Protein 4CJM (pdb70)

Foldseek 3Di:
DKDKWWKAQLQQRATWFCPDFDIWGPHHVPRQRRIWIWDADPVRFKIWIARPVRRWTFFADPQQDTTTHNDCPDLRRMWTWDQDPVRWIWTARPVDGQFTFFAHNNGHTDGRVPDGDPDSRGTIDIGHD/DKDKWWKAQLQQRATWFQPDFDIWGPHHVPRQRRIWIWDADPVGFKIWIARPVRRWTFFADPQQDTTTHNDQPDLRRMWTWDQDPVRWIWTARPVDGQFTFFAHNNGHTDGRVPDGDPDSRRTIDIGD/DKDKWWKAQLQQRATWFQPDFDIWGPHHVPRQRRIWIWDDPPPQQKIWIARPVRRWTFFADPQQDTTTHNDQPDLRRMWGWDQDPVRFIWTARPVDGQFTFFAHNNGHTDGRVPDGDPDSRGTIDIGD/DDKDKWWKAQLQQRATWFQPDFDIWGPHHVPRQRRIWIWDDDPVQQKIWIARPVRRWTFFADPQQDTTTHNDCPDLRRMWHWDQDPVRWIWTARPVDGQFTWFAHNNGHTDGRVPDGDPDSRGTIDIGD

Nearest PDB structures (foldseek):
  4cjm-assembly3_C  TM=9.998E-01  e=1.732E-24  Homo sapiens
  2fdb-assembly2_N  TM=9.830E-01  e=5.293E-18  Homo sapiens
  8om6-assembly1_A  TM=9.609E-01  e=1.618E-11  Homo sapiens
  4fgf-assembly1_A  TM=9.619E-01  e=2.350E-10  Homo sapiens
  1sr4-assembly1_A  TM=7.914E-01  e=6.455E-04  [Haemophilus] ducreyi

Solvent-accessible surface area: 25525 Å² total; per-residue (Å²): 146,118,99,72,8,0,2,64,0,78,34,15,36,63,13,0,16,0,47,0,101,146,3,3,0,128,0,110,94,44,40,76,40,0,23,0,37,1,84,15,54,32,16,41,6,20,4,52,2,44,1,106,31,5,14,8,40,0,0,0,26,199,147,0,112,3,26,4,67,39,84,8,117,38,88,25,0,5,0,12,31,33,114,27,176,65,111,50,11,0,5,24,0,23,97,33,88,36,55,11,0,0,0,28,158,143,0,133,30,33,111,0,72,132,11,147,63,105,47,92,33,0,5,0,62,65,92,154,95,116,45,128,82,11,9,3,64,0,78,20,15,34,80,13,0,15,0,67,11,147,180,4,10,0,150,0,104,107,50,39,124,67,0,40,0,6,2,28,22,54,80,26,46,17,56,4,34,2,12,0,83,73,34,35,55,11,0,0,0,36,163,163,0,96,3,4,1,61,89,53,2,68,38,120,25,0,28,0,3,39,62,114,27,176,65,111,51,11,0,5,12,0,18,72,24,86,38,53,11,0,0,0,29,162,161,1,133,26,32,83,0,71,148,10,149,63,104,46,91,32,0,5,0,62,56,95,177,136,96,120,82,14,9,4,64,0,77,34,16,34,79,13,0,16,0,61,12,152,162,2,3,0,143,0,102,108,50,40,117,67,0,40,0,33,1,55,30,9,90,99,42,56,38,1,22,2,53,1,110,90,34,118,54,38,0,0,0,34,163,147,0,82,11,13,1,61,97,80,5,99,23,123,24,0,15,0,49,34,104,106,20,186,64,110,52,14,0,6,42,0,40,70,24,90,37,54,17,0,0,0,29,157,145,1,134,33,36,69,0,72,152,10,147,55,106,47,92,33,0,5,0,59,59,97,180,124,83,102,127,82,14,9,2,62,0,76,33,11,31,72,12,0,15,0,63,12,174,166,2,3,0,139,0,108,108,49,40,122,67,0,41,0,41,0,26,22,6,108,94,31,52,21,1,42,2,50,1,112,90,34,107,35,27,0,0,0,44,198,164,0,101,4,27,2,68,82,83,5,92,37,78,25,0,0,0,53,28,104,101,19,169,66,110,51,10,0,5,36,0,26,100,33,90,37,55,17,0,0,0,28,166,148,1,136,25,37,71,0,71,139,10,148,56,104,46,92,33,0,5,0,63,63,96,182

Secondary structure (DSSP, 8-state):
-EEEEEEEETTTSSEEEE-SS-EEEEEPTT-GGG-EEEEE-TTSSEEEEEETTT-PEEEE-TT--EEEES---SGGG-EEEEE-TTS-EEEEESSSTT-B--B-TTSPBPPGGG--TT-GGG-EEEE--/-EEEEEEEETTTSSEEEE-SS-EEEEEPTT-GGG-EEEEE-TTSSEEEEEETTT-PEEEE-TT--EEEES---SGGG-EEEEE-TTS-EEEEESSSTT-B--B-TTSPBPPGGG--TT-GGG-EEEE-/-EEEEEEEETTTSSEEEE-SS-EEEEEPTT-GGG-EEEEEETTTTEEEEEETTT-PEEEE-TT--EEEES---SGGG-EEEEE-TTS-EEEEESSSTT-B--B-TTSPBPPGGG--TT-GGG-EEEE-/-EEEEEEEEETTTSSEEEE-SS-EEEEEPTT-GGG-EEEEEETTTTEEEEEETTT-PEEEE-TT--EEEES---SGGG-EEEEE-TTS-EEEEESSSTT-B--B-TTSPBPPGGG--TT-GGG-EEEE-

Radius of gyration: 28.11 Å; Cα contacts (8 Å, |Δi|>4): 1492; chains: 4; bounding box: 70×61×68 Å

Sequence (514 aa):
QLRLYQLYSRTSGKHIQVLGRRISARGEDGDKYAQLLVETDTFGSQVRIKGKETEFYLCMNRKGKLVGKPDGTSKECVFIEKVLENNYTALMSAKYSGWYVGFTKKGRPRKGPKTRENQQDVHFMKRYPQLRLYQLYSRTSGKHIQVLGRRISARGEDGDKYAQLLVETDTFGSQVRIKGKETEFYLCMNRKGKLVGKPDGTSKECVFIEKVLENNYTALMSAKYSGWYVGFTKKGRPRKGPKTRENQQDVHFMKRYQLRLYQLYSRTSGKHIQVLGRRISARGEDGDKYAQLLVETDTFGSQVRIKGKETEFYLCMNRKGKLVGKPDGTSKECVFIEKVLENNYTALMSAKYSGWYVGFTKKGRPRKGPKTRENQQDVHFMKRYKQLRLYQLYSRTSGKHIQVLGRRISARGEDGDKYAQLLVETDTFGSQVRIKGKETEFYLCMNRKGKLVGKPDGTSKECVFIEKVLENNYTALMSAKYSGWYVGFTKKGRPRKGPKTRENQQDVHFMKRY

B-factor: mean 34.17, std 13.44, range [6.51, 96.83]

Organism: Homo sapiens (NCBI:txid9606)

CATH classification: 2.80.10.50

InterPro domains:
  IPR002209 Fibroblast growth factor family [PF00167] (53-175)
  IPR002209 Fibroblast growth factor family [PS00247] (114-138)
  IPR002209 Fibroblast growth factor family [PTHR11486] (17-187)
  IPR002209 Fibroblast growth factor family [SM00442] (51-178)
  IPR008996 Cytokine IL1/FGF [SSF50353] (39-178)

Structure (mmCIF, N/CA/C/O backbone):
data_4CJM
#
_entry.id   4CJM
#
_cell.length_a   65.760
_cell.length_b   49.496
_cell.length_c   100.854
_cell.angle_alpha   90.00
_cell.angle_beta   101.74
_cell.angle_gamma   90.00
#
_symmetry.space_group_name_H-M   'P 1 21 1'
#
loop_
_entity.id
_entity.type
_entity.pdbx_description
1 polymer 'FIBROBLAST GROWTH FACTOR 18'
2 non-polymer 'SULFATE ION'
3 water water
#
loop_
_atom_site.group_PDB
_atom_site.id
_atom_site.type_symbol
_atom_site.label_atom_id
_atom_site.label_alt_id
_atom_site.label_comp_id
_atom_site.label_asym_id
_atom_site.label_entity_id
_atom_site.label_seq_id
_atom_site.pdbx_PDB_ins_code
_atom_site.Cartn_x
_atom_site.Cartn_y
_atom_site.Cartn_z
_atom_site.occupancy
_atom_site.B_iso_or_equiv
_atom_site.auth_seq_id
_atom_site.auth_comp_id
_atom_site.auth_asym_id
_atom_site.auth_atom_id
_atom_site.pdbx_PDB_model_num
ATOM 1 N N . GLN A 1 2 ? 15.134 -11.357 17.204 1.00 50.48 51 GLN A N 1
ATOM 2 C CA . GLN A 1 2 ? 14.779 -9.910 17.157 1.00 49.43 51 GLN A CA 1
ATOM 3 C C . GLN A 1 2 ? 13.286 -9.623 17.245 1.00 44.86 51 GLN A C 1
ATOM 4 O O . GLN A 1 2 ? 12.496 -10.233 16.537 1.00 38.69 51 GLN A O 1
ATOM 10 N N . LEU A 1 3 ? 12.923 -8.653 18.089 1.00 44.38 52 LEU A N 1
ATOM 11 C CA . LEU A 1 3 ? 11.535 -8.203 18.247 1.00 41.05 52 LEU A CA 1
ATOM 12 C C . LEU A 1 3 ? 11.323 -6.824 17.606 1.00 40.03 52 LEU A C 1
ATOM 13 O O . LEU A 1 3 ? 12.123 -5.926 17.825 1.00 45.09 52 LEU A O 1
ATOM 18 N N . ARG A 1 4 ? 10.237 -6.646 16.857 1.00 35.10 53 ARG A N 1
ATOM 19 C CA . ARG A 1 4 ? 9.907 -5.344 16.280 1.00 34.94 53 ARG A CA 1
ATOM 20 C C . ARG A 1 4 ? 8.424 -5.006 16.453 1.00 32.22 53 ARG A C 1
ATOM 21 O O . ARG A 1 4 ? 7.566 -5.898 16.508 1.00 31.23 53 ARG A O 1
ATOM 29 N N . LEU A 1 5 ? 8.120 -3.710 16.507 1.00 31.40 54 LEU A N 1
ATOM 30 C CA . LEU A 1 5 ? 6.744 -3.230 16.626 1.00 29.79 54 LEU A CA 1
ATOM 31 C C . LEU A 1 5 ? 6.332 -2.538 15.334 1.00 28.24 54 LEU A C 1
ATOM 32 O O . LEU A 1 5 ? 7.032 -1.659 14.874 1.00 28.89 54 LEU A O 1
ATOM 37 N N . TYR A 1 6 ? 5.207 -2.932 14.745 1.00 26.39 55 TYR A N 1
ATOM 38 C CA . TYR A 1 6 ? 4.672 -2.207 13.596 1.00 25.65 55 TYR A CA 1
ATOM 39 C C . TYR A 1 6 ? 3.254 -2.619 13.220 1.00 23.24 55 TYR A C 1
ATOM 40 O O . TYR A 1 6 ? 2.634 -3.421 13.911 1.00 22.45 55 TYR A O 1
ATOM 49 N N . GLN A 1 7 ? 2.750 -2.031 12.133 1.00 22.31 56 GLN A N 1
ATOM 50 C CA . GLN A 1 7 ? 1.432 -2.323 11.587 1.00 20.61 56 GLN A CA 1
ATOM 51 C C . GLN A 1 7 ? 1.544 -2.945 10.210 1.00 18.92 56 GLN A C 1
ATOM 52 O O . GLN A 1 7 ? 2.508 -2.684 9.490 1.00 19.78 56 GLN A O 1
ATOM 58 N N . LEU A 1 8 ? 0.556 -3.769 9.852 1.00 16.73 57 LEU A N 1
ATOM 59 C CA . LEU A 1 8 ? 0.509 -4.394 8.543 1.00 15.15 57 LEU A CA 1
ATOM 60 C C . LEU A 1 8 ? -0.684 -3.873 7.745 1.00 14.97 57 LEU A C 1
ATOM 61 O O . LEU A 1 8 ? -1.837 -4.127 8.098 1.00 14.54 57 LEU A O 1
ATOM 66 N N . TYR A 1 9 ? -0.383 -3.113 6.686 1.00 15.14 58 TYR A N 1
ATOM 67 C CA . TYR A 1 9 ? -1.382 -2.522 5.809 1.00 15.23 58 TYR A CA 1
ATOM 68 C C . TYR A 1 9 ? -1.757 -3.544 4.750 1.00 14.58 58 TYR A C 1
ATOM 69 O O . TYR A 1 9 ? -0.877 -4.073 4.065 1.00 14.33 58 TYR A O 1
ATOM 78 N N . SER A 1 10 ? -3.055 -3.822 4.631 1.00 14.47 59 SER A N 1
ATOM 79 C CA . SER A 1 10 ? -3.565 -4.765 3.645 1.00 14.16 59 SER A CA 1
ATOM 80 C C . SER A 1 10 ? -3.722 -4.090 2.302 1.00 15.41 59 SER A C 1
ATOM 81 O O . SER A 1 10 ? -4.480 -3.142 2.160 1.00 16.71 59 SER A O 1
ATOM 84 N N . ARG A 1 11 ? -3.041 -4.611 1.300 1.00 15.61 60 ARG A N 1
ATOM 85 C CA . ARG A 1 11 ? -3.207 -4.134 -0.062 1.00 17.27 60 ARG A CA 1
ATOM 86 C C . ARG A 1 11 ? -4.674 -4.049 -0.509 1.00 18.46 60 ARG A C 1
ATOM 87 O O . ARG A 1 11 ? -5.054 -3.084 -1.158 1.00 20.25 60 ARG A O 1
ATOM 95 N N . THR A 1 12 ? -5.487 -5.051 -0.189 1.00 18.24 61 THR A N 1
ATOM 96 C CA . THR A 1 12 ? -6.869 -5.072 -0.679 1.00 19.87 61 THR A CA 1
ATOM 97 C C . THR A 1 12 ? -7.806 -4.340 0.231 1.00 20.26 61 THR A C 1
ATOM 98 O O . THR A 1 12 ? -8.717 -3.710 -0.241 1.00 22.47 61 THR A O 1
ATOM 102 N N . SER A 1 13 ? -7.600 -4.426 1.529 1.00 19.43 62 SER A N 1
ATOM 103 C CA . SER A 1 13 ? -8.556 -3.843 2.467 1.00 20.56 62 SER A CA 1
ATOM 104 C C . SER A 1 13 ? -8.329 -2.358 2.670 1.00 21.48 62 SER A C 1
ATOM 105 O O . SER A 1 13 ? -9.224 -1.654 3.090 1.00 22.73 62 SER A O 1
ATOM 108 N N . GLY A 1 14 ? -7.113 -1.893 2.419 1.00 21.58 63 GLY A N 1
ATOM 109 C CA . GLY A 1 14 ? -6.773 -0.487 2.629 1.00 23.27 63 GLY A CA 1
ATOM 110 C C . GLY A 1 14 ? -6.625 -0.065 4.087 1.00 23.67 63 GLY A C 1
ATOM 111 O O . GLY A 1 14 ? -6.331 1.084 4.358 1.00 24.92 63 GLY A O 1
ATOM 112 N N . LYS A 1 15 ? -6.788 -0.996 5.021 1.00 23.27 64 LYS A N 1
ATOM 113 C CA . LYS A 1 15 ? -6.656 -0.720 6.440 1.00 24.31 64 LYS A CA 1
ATOM 114 C C . LYS A 1 15 ? -5.666 -1.715 7.015 1.00 21.93 64 LYS A C 1
ATOM 115 O O . LYS A 1 15 ? -5.095 -2.534 6.284 1.00 21.92 64 LYS A O 1
ATOM 121 N N . HIS A 1 16 ? -5.459 -1.645 8.322 1.00 20.85 65 HIS A N 1
ATOM 122 C CA . HIS A 1 16 ? -4.466 -2.472 8.969 1.00 19.27 65 HIS A CA 1
ATOM 123 C C . HIS A 1 16 ? -5.044 -3.668 9.697 1.00 18.03 65 HIS A C 1
ATOM 124 O O . HIS A 1 16 ? -6.177 -3.639 10.172 1.00 18.10 65 HIS A O 1
ATOM 131 N N . ILE A 1 17 ? -4.217 -4.713 9.783 1.00 16.93 66 ILE A N 1
ATOM 132 C CA . ILE A 1 17 ? -4.546 -5.929 10.500 1.00 16.29 66 ILE A CA 1
ATOM 133 C C . ILE A 1 17 ? -4.759 -5.596 11.965 1.00 17.71 66 ILE A C 1
ATOM 134 O O . ILE A 1 17 ? -3.934 -4.893 12.580 1.00 19.18 66 ILE A O 1
ATOM 139 N N . GLN A 1 18 ? -5.857 -6.120 12.500 1.00 17.96 67 GLN A N 1
ATOM 140 C CA . GLN A 1 18 ? -6.212 -6.002 13.898 1.00 19.79 67 GLN A CA 1
ATOM 141 C C . GLN A 1 18 ? -6.280 -7.373 14.567 1.00 19.38 67 GLN A C 1
ATOM 142 O O . GLN A 1 18 ? -6.892 -8.305 14.014 1.00 19.97 67 GLN A O 1
ATOM 148 N N . VAL A 1 19 ? -5.628 -7.506 15.727 1.00 18.52 68 VAL A N 1
ATOM 149 C CA . VAL A 1 19 ? -5.834 -8.651 16.601 1.00 17.87 68 VAL A CA 1
ATOM 150 C C . VAL A 1 19 ? -6.778 -8.156 17.679 1.00 18.98 68 VAL A C 1
ATOM 151 O O . VAL A 1 19 ? -6.361 -7.535 18.666 1.00 19.59 68 VAL A O 1
ATOM 155 N N . LEU A 1 20 ? -8.059 -8.437 17.462 1.00 19.40 69 LEU A N 1
ATOM 156 C CA . LEU A 1 20 ? -9.132 -8.005 18.353 1.00 21.26 69 LEU A CA 1
ATOM 157 C C . LEU A 1 20 ? -9.323 -8.945 19.530 1.00 22.43 69 LEU A C 1
ATOM 158 O O . LEU A 1 20 ? -10.127 -8.675 20.414 1.00 24.34 69 LEU A O 1
ATOM 163 N N . GLY A 1 21 ? -8.571 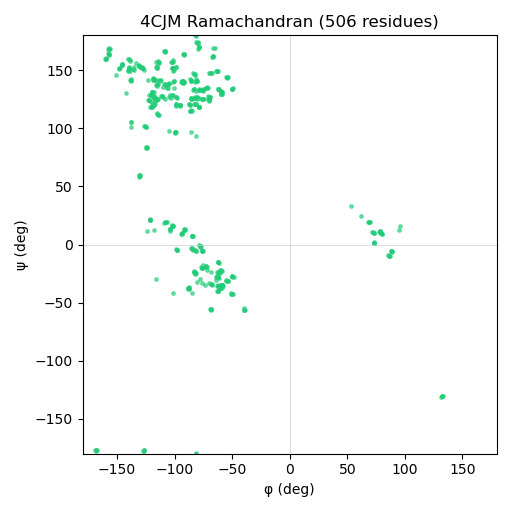-10.038 19.547 1.00 21.90 70 GLY A N 1
ATOM 164 C CA . GLY A 1 21 ? -8.769 -11.100 20.500 1.00 23.60 70 GLY A CA 1
ATOM 165 C C . GLY A 1 21 ? -8.799 -12.381 19.695 1.00 23.29 70 GLY A C 1
ATOM 166 O O . GLY A 1 21 ? -7.929 -12.616 18.884 1.00 21.16 70 GLY A O 1
ATOM 167 N N . ARG A 1 22 ? -9.795 -13.217 19.930 1.00 25.86 71 ARG A N 1
ATOM 168 C CA . ARG A 1 22 ? -9.982 -14.410 19.122 1.00 26.71 71 ARG A CA 1
ATOM 169 C C . ARG A 1 22 ? -10.206 -14.027 17.657 1.00 26.25 71 ARG A C 1
ATOM 170 O O . ARG A 1 22 ? -9.703 -14.687 16.746 1.00 26.68 71 ARG A O 1
ATOM 178 N N . ARG A 1 23 ? -10.919 -12.934 17.427 1.00 27.59 72 ARG A N 1
ATOM 179 C CA . ARG A 1 23 ? -11.248 -12.496 16.073 1.00 27.16 72 ARG A CA 1
ATOM 180 C C . ARG A 1 23 ? -10.096 -11.722 15.442 1.00 23.85 72 ARG A C 1
ATOM 181 O O . ARG A 1 23 ? -9.411 -10.952 16.104 1.00 22.50 72 ARG A O 1
ATOM 189 N N . ILE A 1 24 ? -9.876 -11.974 14.156 1.00 22.14 73 ILE A N 1
ATOM 190 C CA . ILE A 1 24 ? -8.851 -11.295 13.367 1.00 19.69 73 ILE A CA 1
ATOM 191 C C . ILE A 1 24 ? -9.529 -10.551 12.233 1.00 19.67 73 ILE A C 1
ATOM 192 O O . ILE A 1 24 ? -10.513 -11.014 11.657 1.00 18.90 73 ILE A O 1
ATOM 197 N N . SER A 1 25 ? -9.016 -9.362 11.936 1.00 20.52 74 SER A N 1
ATOM 198 C CA . SER A 1 25 ? -9.624 -8.528 10.908 1.00 21.67 74 SER A CA 1
ATOM 199 C C . SER A 1 25 ? -8.592 -7.557 10.357 1.00 20.89 74 SER A C 1
ATOM 200 O O . SER A 1 25 ? -7.513 -7.429 10.930 1.00 22.21 74 SER A O 1
ATOM 203 N N . ALA A 1 26 ? -8.912 -6.884 9.253 1.00 20.17 75 ALA A N 1
ATOM 204 C CA . ALA A 1 26 ? -8.028 -5.856 8.706 1.00 19.19 75 ALA A CA 1
ATOM 205 C C . ALA A 1 26 ? -8.802 -4.582 8.429 1.00 20.33 75 ALA A C 1
ATOM 206 O O . ALA A 1 26 ? -8.854 -4.118 7.286 1.00 20.48 75 ALA A O 1
ATOM 208 N N . ARG A 1 27 ? -9.397 -4.015 9.479 1.00 20.50 76 ARG A N 1
ATOM 209 C CA . ARG A 1 27 ? -10.192 -2.786 9.363 1.00 21.84 76 ARG A CA 1
ATOM 210 C C . ARG A 1 27 ? -9.627 -1.687 10.259 1.00 21.93 76 ARG A C 1
ATOM 211 O O . ARG A 1 27 ? -10.319 -0.754 10.600 1.00 23.36 76 ARG A O 1
ATOM 219 N N . GLY A 1 28 ? -8.358 -1.797 10.624 1.00 20.87 77 GLY A N 1
ATOM 220 C CA . GLY A 1 28 ? -7.750 -0.876 11.561 1.00 22.13 77 GLY A CA 1
ATOM 221 C C . GLY A 1 28 ? -7.283 0.399 10.893 1.00 24.36 77 GLY A C 1
ATOM 222 O O . GLY A 1 28 ? -6.526 0.359 9.929 1.00 23.68 77 GLY A O 1
ATOM 223 N N . GLU A 1 29 ? -7.730 1.546 11.408 1.00 27.66 78 GLU A N 1
ATOM 224 C CA . GLU A 1 29 ? -7.159 2.822 11.022 1.00 29.43 78 GLU A CA 1
ATOM 225 C C . GLU A 1 29 ? -5.725 2.871 11.526 1.00 29.42 78 GLU A C 1
ATOM 226 O O . GLU A 1 29 ? -5.326 2.089 12.407 1.00 28.33 78 GLU A O 1
ATOM 232 N N . ASP A 1 30 ? -4.935 3.770 10.958 1.00 31.29 79 ASP A N 1
ATOM 233 C CA . ASP A 1 30 ? -3.556 3.928 11.400 1.00 32.17 79 ASP A CA 1
ATOM 234 C C . ASP A 1 30 ? -3.578 4.287 12.882 1.00 31.82 79 ASP A C 1
ATOM 235 O O . ASP A 1 30 ? -4.312 5.181 13.283 1.00 32.59 79 ASP A O 1
ATOM 240 N N . GLY A 1 31 ? -2.802 3.564 13.686 1.00 29.70 80 GLY A N 1
ATOM 241 C CA . GLY A 1 31 ? -2.712 3.842 15.110 1.00 30.86 80 GLY A CA 1
ATOM 242 C C . GLY A 1 31 ? -3.739 3.145 15.978 1.00 30.75 80 GLY A C 1
ATOM 243 O O . GLY A 1 31 ? -3.667 3.232 17.198 1.00 31.73 80 GLY A O 1
ATOM 244 N N . ASP A 1 32 ? -4.694 2.449 15.368 1.00 30.06 81 ASP A N 1
ATOM 245 C CA . ASP A 1 32 ? -5.655 1.655 16.115 1.00 30.65 81 ASP A CA 1
ATOM 246 C C . ASP A 1 32 ? -4.867 0.810 17.095 1.00 29.73 81 ASP A C 1
ATOM 247 O O . ASP A 1 32 ? -3.863 0.197 16.726 1.00 28.88 81 ASP A O 1
ATOM 252 N N . LYS A 1 33 ? -5.310 0.754 18.341 1.00 31.31 82 LYS A N 1
ATOM 253 C CA . LYS A 1 33 ? -4.560 0.014 19.375 1.00 31.43 82 LYS A CA 1
ATOM 254 C C . LYS A 1 33 ? -4.451 -1.486 19.082 1.00 28.28 82 LYS A C 1
ATOM 255 O O . LYS A 1 33 ? -3.410 -2.091 19.331 1.00 28.39 82 LYS A O 1
ATOM 261 N N . TYR A 1 34 ? -5.498 -2.063 18.491 1.00 26.09 83 TYR A N 1
ATOM 262 C CA . TYR A 1 34 ? -5.491 -3.478 18.101 1.00 23.45 83 TYR A CA 1
ATOM 263 C C . TYR A 1 34 ? -4.665 -3.782 16.839 1.00 21.45 83 TYR A C 1
ATOM 264 O O . TYR A 1 34 ? -4.519 -4.943 16.469 1.00 19.69 83 TYR A O 1
ATOM 273 N N . ALA A 1 35 ? -4.145 -2.754 16.175 1.00 21.47 84 ALA A N 1
ATOM 274 C CA . ALA A 1 35 ? -3.333 -2.938 14.987 1.00 20.37 84 ALA A CA 1
ATOM 275 C C . ALA A 1 35 ? -1.834 -2.884 15.270 1.00 20.53 84 ALA A C 1
ATOM 276 O O . ALA A 1 35 ? -1.023 -3.102 14.376 1.00 20.23 84 ALA A O 1
ATOM 278 N N . GLN A 1 36 ? -1.465 -2.596 16.505 1.00 21.92 85 GLN A N 1
ATOM 279 C CA . GLN A 1 36 ? -0.061 -2.571 16.883 1.00 22.68 85 GLN A CA 1
ATOM 280 C C . GLN A 1 36 ? 0.394 -3.998 17.086 1.00 21.66 85 GLN A C 1
ATOM 281 O O . GLN A 1 36 ? -0.132 -4.694 17.955 1.00 22.58 85 GLN A O 1
ATOM 287 N N . LEU A 1 37 ? 1.359 -4.430 16.282 1.00 20.71 86 LEU A N 1
ATOM 288 C CA . LEU A 1 37 ? 1.806 -5.826 16.279 1.00 19.66 86 LEU A CA 1
ATOM 289 C C . LEU A 1 37 ? 3.243 -5.972 16.737 1.00 20.97 86 LEU A C 1
ATOM 290 O O . LEU A 1 37 ? 4.141 -5.303 16.221 1.00 21.13 86 LEU A O 1
ATOM 295 N N . LEU A 1 38 ? 3.454 -6.803 17.756 1.00 22.31 87 LEU A N 1
ATOM 296 C CA . LEU A 1 38 ? 4.805 -7.196 18.146 1.00 23.90 87 LEU A CA 1
ATOM 297 C C . LEU A 1 38 ? 5.162 -8.407 17.295 1.00 22.94 87 LEU A C 1
ATOM 298 O O . LEU A 1 38 ? 4.466 -9.419 17.336 1.00 21.61 87 LEU A O 1
ATOM 303 N N . VAL A 1 39 ? 6.235 -8.283 16.523 1.00 23.24 88 VAL A N 1
ATOM 304 C CA . VAL A 1 39 ? 6.630 -9.314 15.601 1.00 23.14 88 VAL A CA 1
ATOM 305 C C . VAL A 1 39 ? 8.001 -9.841 15.971 1.00 26.40 88 VAL A C 1
ATOM 306 O O . VAL A 1 39 ? 8.968 -9.087 16.131 1.00 27.87 88 VAL A O 1
ATOM 310 N N . GLU A 1 40 ? 8.066 -11.152 16.139 1.00 28.05 89 GLU A N 1
ATOM 311 C CA . GLU A 1 40 ? 9.270 -11.814 16.576 1.00 32.16 89 GLU A CA 1
ATOM 312 C C . GLU A 1 40 ? 9.860 -12.477 15.346 1.00 31.70 89 GLU A C 1
ATOM 313 O O . GLU A 1 40 ? 9.151 -13.172 14.650 1.00 28.42 89 GLU A O 1
ATOM 319 N N . THR A 1 41 ? 11.136 -12.243 15.061 1.00 34.22 90 THR A N 1
ATOM 320 C CA . THR A 1 41 ? 11.768 -12.794 13.858 1.00 35.66 90 THR A CA 1
ATOM 321 C C . THR A 1 41 ? 12.930 -13.692 14.280 1.00 37.02 90 THR A C 1
ATOM 322 O O . THR A 1 41 ? 13.813 -13.239 14.981 1.00 39.28 90 THR A O 1
ATOM 326 N N . ASP A 1 42 ? 12.929 -14.965 13.898 1.00 36.69 91 ASP A N 1
ATOM 327 C CA . ASP A 1 42 ? 14.029 -15.875 14.365 1.00 38.67 91 ASP A CA 1
ATOM 328 C C . ASP A 1 42 ? 15.392 -15.461 13.772 1.00 37.68 91 ASP A C 1
ATOM 329 O O . ASP A 1 42 ? 15.447 -14.601 12.889 1.00 36.21 91 ASP A O 1
ATOM 334 N N . THR A 1 43 ? 16.474 -16.045 14.279 1.00 38.27 92 THR A N 1
ATOM 335 C CA . THR A 1 43 ? 17.834 -15.692 13.832 1.00 39.71 92 THR A CA 1
ATOM 336 C C . THR A 1 43 ? 18.105 -15.946 12.350 1.00 39.45 92 THR A C 1
ATOM 337 O O . THR A 1 43 ? 18.998 -15.329 11.790 1.00 40.90 92 THR A O 1
ATOM 341 N N . PHE A 1 44 ? 17.362 -16.859 11.728 1.00 37.71 93 PHE A N 1
ATOM 342 C CA . PHE A 1 44 ? 17.505 -17.142 10.302 1.00 37.38 93 PHE A CA 1
ATOM 343 C C . PHE A 1 44 ? 16.917 -16.005 9.457 1.00 35.99 93 PHE A C 1
ATOM 344 O O . PHE A 1 44 ? 17.440 -15.675 8.375 1.00 37.81 93 PHE A O 1
ATOM 352 N N . GLY A 1 45 ? 15.842 -15.407 9.954 1.00 33.77 94 GLY A N 1
ATOM 353 C CA . GLY A 1 45 ? 15.172 -14.323 9.303 1.00 32.60 94 GLY A CA 1
ATOM 354 C C . GLY A 1 45 ? 14.006 -14.751 8.441 1.00 31.43 94 GLY A C 1
ATOM 355 O O . GLY A 1 45 ? 13.494 -13.946 7.662 1.00 31.61 94 GLY A O 1
ATOM 356 N N . SER A 1 46 ? 13.564 -16.000 8.555 1.00 30.89 95 SER A N 1
ATOM 357 C CA . SER A 1 46 ? 12.526 -16.484 7.649 1.00 29.23 95 SER A CA 1
ATOM 358 C C . SER A 1 46 ? 11.180 -16.490 8.322 1.00 27.25 95 SER A C 1
ATOM 359 O O . SER A 1 46 ? 10.158 -16.091 7.748 1.00 26.06 95 SER A O 1
ATOM 362 N N . GLN A 1 47 ? 11.195 -16.929 9.569 1.00 27.78 96 GLN A N 1
ATOM 363 C CA . GLN A 1 47 ? 9.959 -17.164 10.298 1.00 26.55 96 GLN A CA 1
ATOM 364 C C . GLN A 1 47 ? 9.620 -16.047 11.288 1.00 25.04 96 GLN A C 1
ATOM 365 O O . GLN A 1 47 ? 10.508 -15.362 11.795 1.00 25.43 96 GLN A O 1
ATOM 371 N N . VAL A 1 48 ? 8.321 -15.843 11.497 1.00 22.31 97 VAL A N 1
ATOM 372 C CA . VAL A 1 48 ? 7.829 -14.800 12.376 1.00 21.32 97 VAL A CA 1
ATOM 373 C C . VAL A 1 48 ? 6.667 -15.288 13.214 1.00 20.97 97 VAL A C 1
ATOM 374 O O . VAL A 1 48 ? 5.888 -16.125 12.778 1.00 19.33 97 VAL A O 1
ATOM 378 N N . ARG A 1 49 ? 6.561 -14.725 14.407 1.00 22.15 98 ARG A N 1
ATOM 379 C CA . ARG A 1 49 ? 5.351 -14.811 15.197 1.00 22.20 98 ARG A CA 1
ATOM 380 C C . ARG A 1 49 ? 4.810 -13.409 15.313 1.00 20.72 98 ARG A C 1
ATOM 381 O O . ARG A 1 49 ? 5.561 -12.468 15.543 1.00 21.62 98 ARG A O 1
ATOM 389 N N . ILE A 1 50 ? 3.501 -13.279 15.178 1.00 19.11 99 ILE A N 1
ATOM 390 C CA . ILE A 1 50 ? 2.846 -11.992 15.234 1.00 18.56 99 ILE A CA 1
ATOM 391 C C . ILE A 1 50 ? 1.861 -11.932 16.400 1.00 19.55 99 ILE A C 1
ATOM 392 O O . ILE A 1 50 ? 0.915 -12.719 16.483 1.00 19.60 99 ILE A O 1
ATOM 397 N N . LYS A 1 51 ? 2.107 -10.988 17.302 1.00 21.09 100 LYS A N 1
ATOM 398 C CA . LYS A 1 51 ? 1.352 -10.845 18.543 1.00 21.50 100 LYS A CA 1
ATOM 399 C C . LYS A 1 51 ? 0.742 -9.457 18.593 1.00 20.73 100 LYS A C 1
ATOM 400 O O . LYS A 1 51 ? 1.422 -8.464 18.381 1.00 21.16 100 LYS A O 1
ATOM 406 N N . GLY A 1 52 ? -0.554 -9.389 18.850 1.00 19.97 101 GLY A N 1
ATOM 407 C CA . GLY A 1 52 ? -1.215 -8.110 19.046 1.00 19.61 101 GLY A CA 1
ATOM 408 C C . GLY A 1 52 ? -0.760 -7.549 20.368 1.00 20.81 101 GLY A C 1
ATOM 409 O O . GLY A 1 52 ? -0.888 -8.205 21.394 1.00 21.90 101 GLY A O 1
ATOM 410 N N . LYS A 1 53 ? -0.232 -6.335 20.357 1.00 21.06 102 LYS A N 1
ATOM 411 C CA . LYS A 1 53 ? 0.299 -5.736 21.585 1.00 22.88 102 LYS A CA 1
ATOM 412 C C . LYS A 1 53 ? -0.755 -5.507 22.675 1.00 23.65 102 LYS A C 1
ATOM 413 O O . LYS A 1 53 ? -0.515 -5.769 23.825 1.00 25.08 102 LYS A O 1
ATOM 419 N N . GLU A 1 54 ? -1.934 -5.075 22.266 1.00 22.94 103 GLU A N 1
ATOM 420 C CA . GLU A 1 54 ? -3.037 -4.802 23.161 1.00 24.32 103 GLU A CA 1
ATOM 421 C C . GLU A 1 54 ? -3.613 -6.051 23.818 1.00 24.82 103 GLU A C 1
ATOM 422 O O . GLU A 1 54 ? -3.692 -6.130 25.048 1.00 26.83 103 GLU A O 1
ATOM 428 N N . THR A 1 55 ? -4.026 -7.017 23.005 1.00 23.43 104 THR A N 1
ATOM 429 C CA . THR A 1 55 ? -4.670 -8.232 23.512 1.00 24.33 104 THR A CA 1
ATOM 430 C C . THR A 1 55 ? -3.678 -9.295 24.007 1.00 25.31 104 THR A C 1
ATOM 431 O O . THR A 1 55 ? -4.029 -10.123 24.842 1.00 26.51 104 THR A O 1
ATOM 435 N N . GLU A 1 56 ? -2.456 -9.253 23.480 1.00 25.47 105 GLU A N 1
ATOM 436 C CA . GLU A 1 56 ? -1.406 -10.260 23.734 1.00 26.64 105 GLU A CA 1
ATOM 437 C C . GLU A 1 56 ? -1.726 -11.593 23.102 1.00 25.20 105 GLU A C 1
ATOM 438 O O . GLU A 1 56 ? -1.147 -12.602 23.472 1.00 26.12 105 GLU A O 1
ATOM 444 N N . PHE A 1 57 ? -2.630 -11.587 22.125 1.00 23.68 106 PHE A N 1
ATOM 445 C CA . PHE A 1 57 ? -2.998 -12.797 21.394 1.00 22.84 106 PHE A CA 1
ATOM 446 C C . PHE A 1 57 ? -2.136 -12.912 20.151 1.00 21.61 106 PHE A C 1
ATOM 447 O O . PHE A 1 57 ? -1.852 -11.909 19.499 1.00 20.50 106 PHE A O 1
ATOM 455 N N . TYR A 1 58 ? -1.711 -14.138 19.841 1.00 21.56 107 TYR A N 1
ATOM 456 C CA . TYR A 1 58 ? -0.928 -14.394 18.656 1.00 19.98 107 TYR A CA 1
ATOM 457 C C . TYR A 1 58 ? -1.865 -14.621 17.511 1.00 19.97 107 TYR A C 1
ATOM 458 O O . TYR A 1 58 ? -2.906 -15.268 17.656 1.00 20.44 107 TYR A O 1
ATOM 467 N N . LEU A 1 59 ? -1.467 -14.115 16.344 1.00 20.34 108 LEU A N 1
ATOM 468 C CA . LEU A 1 59 ? -2.129 -14.430 15.090 1.00 20.10 108 LEU A CA 1
ATOM 469 C C . LEU A 1 59 ? -1.734 -15.835 14.660 1.00 19.53 108 LEU A C 1
ATOM 470 O O . LEU A 1 59 ? -0.536 -16.137 14.541 1.00 19.70 108 LEU A O 1
ATOM 475 N N . CYS A 1 60 ? -2.735 -16.681 14.433 1.00 19.06 109 CYS A N 1
ATOM 476 C CA . CYS A 1 60 ? -2.518 -18.073 14.057 1.00 20.19 109 CYS A CA 1
ATOM 477 C C . CYS A 1 60 ? -3.492 -18.508 12.977 1.00 19.40 109 CYS A C 1
ATOM 478 O O . CYS A 1 60 ? -4.550 -17.899 12.801 1.00 19.17 109 CYS A O 1
ATOM 481 N N . MET A 1 61 ? -3.121 -19.557 12.246 1.00 19.47 110 MET A N 1
ATOM 482 C CA . MET A 1 61 ? -3.990 -20.168 11.242 1.00 19.58 110 MET A CA 1
ATOM 483 C C . MET A 1 61 ? -4.263 -21.615 11.601 1.00 21.52 110 MET A C 1
ATOM 484 O O . MET A 1 61 ? -3.337 -22.441 11.655 1.00 22.80 110 MET A O 1
ATOM 489 N N . ASN A 1 62 ? -5.530 -21.940 11.827 1.00 22.58 111 ASN A N 1
ATOM 490 C CA . ASN A 1 62 ? -5.901 -23.294 12.241 1.00 24.80 111 ASN A CA 1
ATOM 491 C C . ASN A 1 62 ? -5.998 -24.254 11.030 1.00 26.94 111 ASN A C 1
ATOM 492 O O . ASN A 1 62 ? -5.767 -23.848 9.886 1.00 25.26 111 ASN A O 1
ATOM 497 N N . ARG A 1 63 ? -6.329 -25.517 11.296 1.00 30.68 112 ARG A N 1
ATOM 498 C CA . ARG A 1 63 ? -6.398 -26.575 10.277 1.00 33.12 112 ARG A CA 1
ATOM 499 C C . ARG A 1 63 ? -7.437 -26.312 9.181 1.00 32.92 112 ARG A C 1
ATOM 500 O O . ARG A 1 63 ? -7.287 -26.794 8.054 1.00 33.39 112 ARG A O 1
ATOM 508 N N . LYS A 1 64 ? -8.492 -25.578 9.521 1.00 31.91 113 LYS A N 1
ATOM 509 C CA . LYS A 1 64 ? -9.500 -25.182 8.554 1.00 31.38 113 LYS A CA 1
ATOM 510 C C . LYS A 1 64 ? -8.993 -24.009 7.708 1.00 28.33 113 LYS A C 1
ATOM 511 O O . LYS A 1 64 ? -9.694 -23.529 6.842 1.00 27.74 113 LYS A O 1
ATOM 517 N N . GLY A 1 65 ? -7.788 -23.515 7.987 1.00 26.47 114 GLY A N 1
ATOM 518 C CA . GLY A 1 65 ? -7.239 -22.356 7.300 1.00 23.66 114 GLY A CA 1
ATOM 519 C C . GLY A 1 65 ? -7.783 -21.017 7.776 1.00 22.43 114 GLY A C 1
ATOM 520 O O . GLY A 1 65 ? -7.553 -19.998 7.129 1.00 20.63 114 GLY A O 1
ATOM 521 N N . LYS A 1 66 ? -8.498 -21.012 8.896 1.00 23.21 115 LYS A N 1
ATOM 522 C CA . LYS A 1 66 ? -9.052 -19.791 9.444 1.00 23.82 115 LYS A CA 1
ATOM 523 C C . LYS A 1 66 ? -8.029 -19.040 10.289 1.00 22.06 115 LYS A C 1
ATOM 524 O O . LYS A 1 66 ? -7.352 -19.633 11.123 1.00 23.51 115 LYS A O 1
ATOM 530 N N . LEU A 1 67 ? -7.915 -17.737 10.074 1.00 20.20 116 LEU A N 1
ATOM 531 C CA . LEU A 1 67 ? -7.095 -16.893 10.942 1.00 19.24 116 LEU A CA 1
ATOM 532 C C . LEU A 1 67 ? -7.811 -16.667 12.254 1.00 19.63 116 LEU A C 1
ATOM 533 O O . LEU A 1 67 ? -9.003 -16.367 12.277 1.00 20.02 116 LEU A O 1
ATOM 538 N N . VAL A 1 68 ? -7.080 -16.819 13.348 1.00 19.16 117 VAL A N 1
ATOM 539 C CA . VAL A 1 68 ? -7.680 -16.774 14.658 1.00 19.79 117 VAL A CA 1
ATOM 540 C C . VAL A 1 68 ? -6.606 -16.257 15.622 1.00 18.98 117 VAL A C 1
ATOM 541 O O . VAL A 1 68 ? -5.408 -16.435 15.381 1.00 18.02 117 VAL A O 1
ATOM 545 N N . GLY A 1 69 ? -7.023 -15.502 16.637 1.00 19.32 118 GLY A N 1
ATOM 546 C CA . GLY A 1 69 ? -6.107 -15.047 17.680 1.00 19.31 118 GLY A CA 1
ATOM 547 C C . GLY A 1 69 ? -6.117 -16.051 18.811 1.00 20.61 118 GLY A C 1
ATOM 548 O O . GLY A 1 69 ? -7.175 -16.571 19.170 1.00 21.13 118 GLY A O 1
ATOM 549 N N . LYS A 1 70 ? -4.939 -16.324 19.375 1.00 21.17 119 LYS A N 1
ATOM 550 C CA . LYS A 1 70 ? -4.819 -17.265 20.497 1.00 23.51 119 LYS A CA 1
ATOM 551 C C . LYS A 1 70 ? -3.862 -16.754 21.557 1.00 24.40 119 LYS A C 1
ATOM 552 O O . LYS A 1 70 ? -2.808 -16.201 21.233 1.00 24.05 119 LYS A O 1
ATOM 558 N N . PRO A 1 71 ? -4.194 -16.971 22.832 1.00 26.29 120 PRO A N 1
ATOM 559 C CA . PRO A 1 71 ? -3.268 -16.546 23.872 1.00 27.68 120 PRO A CA 1
ATOM 560 C C . PRO A 1 71 ? -1.968 -17.345 23.864 1.00 28.70 120 PRO A C 1
ATOM 561 O O . PRO A 1 71 ? -0.908 -16.810 24.176 1.00 29.39 120 PRO A O 1
ATOM 565 N N . ASP A 1 72 ? -2.043 -18.618 23.513 1.00 30.37 121 ASP A N 1
ATOM 566 C CA . ASP A 1 72 ? -0.867 -19.470 23.494 1.00 32.08 121 ASP A CA 1
ATOM 567 C C . ASP A 1 72 ? -0.303 -19.502 22.083 1.00 30.46 121 ASP A C 1
ATOM 568 O O . ASP A 1 72 ? -0.970 -19.947 21.172 1.00 30.54 121 ASP A O 1
ATOM 573 N N . GLY A 1 73 ? 0.940 -19.054 21.923 1.00 30.44 122 GLY A N 1
ATOM 574 C CA . GLY A 1 73 ? 1.602 -19.044 20.627 1.00 29.15 122 GLY A CA 1
ATOM 575 C C . GLY A 1 73 ? 2.689 -20.101 20.441 1.00 31.19 122 GLY A C 1
ATOM 576 O O . GLY A 1 73 ? 3.536 -19.944 19.577 1.00 31.09 122 GLY A O 1
ATOM 577 N N . THR A 1 74 ? 2.678 -21.156 21.260 1.00 33.87 123 THR A N 1
ATOM 578 C CA . THR A 1 74 ? 3.595 -22.297 21.140 1.00 36.70 123 THR A CA 1
ATOM 579 C C . THR A 1 74 ? 3.418 -23.090 19.855 1.00 37.41 123 THR A C 1
ATOM 580 O O . THR A 1 74 ? 4.358 -23.715 19.356 1.00 38.63 123 THR A O 1
ATOM 584 N N . SER A 1 75 ? 2.192 -23.110 19.356 1.00 37.48 124 SER A N 1
ATOM 585 C CA . SER A 1 75 ? 1.862 -23.905 18.189 1.00 37.36 124 SER A CA 1
ATOM 586 C C . SER A 1 75 ? 2.620 -23.437 16.942 1.00 34.49 124 SER A C 1
ATOM 587 O O . SER A 1 75 ? 2.926 -22.257 16.792 1.00 31.42 124 SER A O 1
ATOM 590 N N . LYS A 1 76 ? 2.908 -24.376 16.047 1.00 33.86 125 LYS A N 1
ATOM 591 C CA . LYS A 1 76 ? 3.473 -24.039 14.747 1.00 33.25 125 LYS A CA 1
ATOM 592 C C . LYS A 1 76 ? 2.425 -23.354 13.828 1.00 28.89 125 LYS A C 1
ATOM 593 O O . LYS A 1 76 ? 2.769 -22.688 12.859 1.00 26.62 125 LYS A O 1
ATOM 599 N N . GLU A 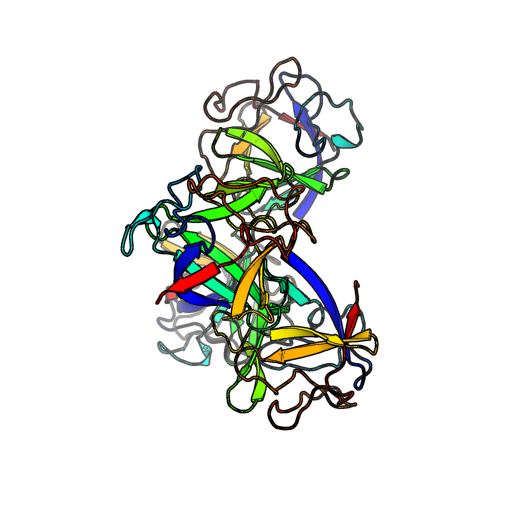1 77 ? 1.152 -23.521 14.153 1.00 27.12 126 GLU A N 1
ATOM 600 C CA . GLU A 1 77 ? 0.092 -22.784 13.495 1.00 24.91 126 GLU A CA 1
ATOM 601 C C . GLU A 1 77 ? 0.207 -21.273 13.720 1.00 23.08 126 GLU A C 1
ATOM 602 O O . GLU A 1 77 ? -0.446 -20.495 13.031 1.00 22.54 126 GLU A O 1
ATOM 608 N N . CYS A 1 78 ? 1.019 -20.854 14.687 1.00 22.95 127 CYS A N 1
ATOM 609 C CA . CYS A 1 78 ? 1.194 -19.439 14.979 1.00 21.69 127 CYS A CA 1
ATOM 610 C C . CYS A 1 78 ? 2.504 -18.877 14.423 1.00 21.13 127 CYS A C 1
ATOM 611 O O . CYS A 1 78 ? 2.912 -17.785 14.794 1.00 21.54 127 CYS A O 1
ATOM 614 N N . VAL A 1 79 ? 3.122 -19.598 13.490 1.00 20.98 128 VAL A N 1
ATOM 615 C CA . VAL A 1 79 ? 4.347 -19.171 12.835 1.00 20.70 128 VAL A CA 1
ATOM 616 C C . VAL A 1 79 ? 4.112 -19.007 11.332 1.00 20.00 128 VAL A C 1
ATOM 617 O O . VAL A 1 79 ? 3.371 -19.772 10.708 1.00 20.73 128 VAL A O 1
ATOM 621 N N . PHE A 1 80 ? 4.734 -17.981 10.767 1.00 19.14 129 PHE A N 1
ATOM 622 C CA . PHE A 1 80 ? 4.589 -17.673 9.376 1.00 18.01 129 PHE A CA 1
ATOM 623 C C . PHE A 1 80 ? 5.943 -17.472 8.779 1.00 19.33 129 PHE A C 1
ATOM 624 O O . PHE A 1 80 ? 6.885 -17.110 9.467 1.00 19.72 129 PHE A O 1
ATOM 632 N N . ILE A 1 81 ? 6.016 -17.721 7.480 1.00 20.57 130 ILE A N 1
ATOM 633 C CA . ILE A 1 81 ? 7.205 -17.506 6.702 1.00 22.70 130 ILE A CA 1
ATOM 634 C C . ILE A 1 81 ? 6.989 -16.160 6.029 1.00 22.17 130 ILE A C 1
ATOM 635 O O . ILE A 1 81 ? 5.969 -15.934 5.387 1.00 20.29 130 ILE A O 1
ATOM 640 N N . GLU A 1 82 ? 7.949 -15.266 6.195 1.00 24.84 131 GLU A N 1
ATOM 641 C CA . GLU A 1 82 ? 7.838 -13.917 5.677 1.00 26.91 131 GLU A CA 1
ATOM 642 C C . GLU A 1 82 ? 8.584 -13.799 4.370 1.00 28.38 131 GLU A C 1
ATOM 643 O O . GLU A 1 82 ? 9.784 -14.039 4.316 1.00 29.83 131 GLU A O 1
ATOM 649 N N . LYS A 1 83 ? 7.866 -13.434 3.316 1.00 28.79 132 LYS A N 1
ATOM 650 C CA . LYS A 1 83 ? 8.459 -13.258 2.002 1.00 30.00 132 LYS A CA 1
ATOM 651 C C . LYS A 1 83 ? 8.239 -11.841 1.503 1.00 27.89 132 LYS A C 1
ATOM 652 O O . LYS A 1 83 ? 7.090 -11.398 1.379 1.00 26.90 132 LYS A O 1
ATOM 658 N N . VAL A 1 84 ? 9.321 -11.152 1.172 1.00 26.95 133 VAL A N 1
ATOM 659 C CA . VAL A 1 84 ? 9.213 -9.908 0.422 1.00 26.96 133 VAL A CA 1
ATOM 660 C C . VAL A 1 84 ? 9.151 -10.242 -1.058 1.00 26.04 133 VAL A C 1
ATOM 661 O O . VAL A 1 84 ? 10.083 -10.780 -1.623 1.00 26.67 133 VAL A O 1
ATOM 665 N N . LEU A 1 85 ? 8.023 -9.941 -1.680 1.00 25.18 134 LEU A N 1
ATOM 666 C CA . LEU A 1 85 ? 7.771 -10.353 -3.057 1.00 25.75 134 LEU A CA 1
ATOM 667 C C . LEU A 1 85 ? 8.481 -9.439 -4.039 1.00 27.66 134 LEU A C 1
ATOM 668 O O . LEU A 1 85 ? 9.007 -8.410 -3.654 1.00 27.18 134 LEU A O 1
ATOM 673 N N . GLU A 1 86 ? 8.525 -9.840 -5.309 1.00 30.58 135 GLU A N 1
ATOM 674 C CA . GLU A 1 86 ? 9.151 -9.018 -6.355 1.00 33.90 135 GLU A CA 1
ATOM 675 C C . GLU A 1 86 ? 8.431 -7.693 -6.505 1.00 31.80 135 GLU A C 1
ATOM 676 O O . GLU A 1 86 ? 9.040 -6.716 -6.911 1.00 34.67 135 GLU A O 1
ATOM 682 N N . ASN A 1 87 ? 7.142 -7.663 -6.179 1.00 27.92 136 ASN A N 1
ATOM 683 C CA . ASN A 1 87 ? 6.358 -6.441 -6.282 1.00 27.14 136 ASN A CA 1
ATOM 684 C C . ASN A 1 87 ? 6.458 -5.507 -5.085 1.00 25.46 136 ASN A C 1
ATOM 685 O O . ASN A 1 87 ? 5.717 -4.545 -4.993 1.00 25.25 136 ASN A O 1
ATOM 690 N N . ASN A 1 88 ? 7.354 -5.836 -4.164 1.00 24.52 137 ASN A N 1
ATOM 691 C CA . ASN A 1 88 ? 7.635 -5.057 -2.952 1.00 23.74 137 ASN A CA 1
ATOM 692 C C . ASN A 1 88 ? 6.575 -5.075 -1.868 1.00 21.37 137 ASN A C 1
ATOM 693 O O . ASN A 1 88 ? 6.669 -4.295 -0.907 1.00 21.32 137 ASN A O 1
ATOM 698 N N . TYR A 1 89 ? 5.589 -5.959 -1.989 1.00 19.53 138 TYR A N 1
ATOM 699 C CA . TYR A 1 89 ? 4.713 -6.234 -0.862 1.00 17.51 138 TYR A CA 1
ATOM 700 C C . TYR A 1 89 ? 5.283 -7.407 -0.104 1.00 16.82 138 TYR A C 1
ATOM 701 O O . TYR A 1 89 ? 6.137 -8.135 -0.612 1.00 17.60 138 TYR A O 1
ATOM 710 N N . THR A 1 90 ? 4.801 -7.585 1.113 1.00 15.81 139 THR A N 1
ATOM 711 C CA . THR A 1 90 ? 5.217 -8.679 1.938 1.00 15.59 139 THR 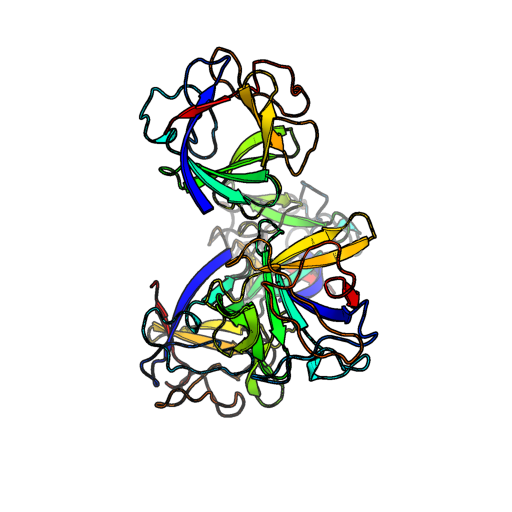A CA 1
ATOM 712 C C . THR A 1 90 ? 4.068 -9.642 2.022 1.00 14.25 139 THR A C 1
ATOM 713 O O . THR A 1 90 ? 2.918 -9.217 2.139 1.00 13.77 139 THR A O 1
ATOM 717 N N . ALA A 1 91 ? 4.361 -10.936 1.930 1.00 14.18 140 ALA A N 1
ATOM 718 C CA . ALA A 1 91 ? 3.356 -11.968 2.206 1.00 13.65 140 ALA A CA 1
ATOM 719 C C . ALA A 1 91 ? 3.747 -12.801 3.413 1.00 13.40 140 ALA A C 1
ATOM 720 O O . ALA A 1 91 ? 4.934 -12.904 3.759 1.00 13.77 140 ALA A O 1
ATOM 722 N N . LEU A 1 92 ? 2.731 -13.419 4.016 1.00 12.85 141 LEU A N 1
ATOM 723 C CA . LEU A 1 92 ? 2.908 -14.265 5.187 1.00 12.89 141 LEU A CA 1
ATOM 724 C C . LEU A 1 92 ? 2.292 -15.640 4.952 1.00 13.22 141 LEU A C 1
ATOM 725 O O . LEU A 1 92 ? 1.078 -15.812 5.016 1.00 12.87 141 LEU A O 1
ATOM 730 N N . MET A 1 93 ? 3.141 -16.624 4.661 1.00 14.41 142 MET A N 1
ATOM 731 C CA . MET A 1 93 ? 2.690 -17.991 4.416 1.00 14.83 142 MET A CA 1
ATOM 732 C C . MET A 1 93 ? 2.737 -18.761 5.718 1.00 15.25 142 MET A C 1
ATOM 733 O O . MET A 1 93 ? 3.689 -18.640 6.469 1.00 15.69 142 MET A O 1
ATOM 738 N N . SER A 1 94 ? 1.732 -19.594 5.964 1.00 15.82 143 SER A N 1
ATOM 739 C CA . SER A 1 94 ? 1.755 -20.486 7.129 1.00 16.68 143 SER A CA 1
ATOM 740 C C . SER A 1 94 ? 2.959 -21.392 7.074 1.00 18.31 143 SER A C 1
ATOM 741 O O . SER A 1 94 ? 3.225 -22.016 6.046 1.00 19.47 143 SER A O 1
ATOM 744 N N . ALA A 1 95 ? 3.676 -21.466 8.186 1.00 19.04 144 ALA A N 1
ATOM 745 C CA . ALA A 1 95 ? 4.786 -22.390 8.339 1.00 20.98 144 ALA A CA 1
ATOM 746 C C . ALA A 1 95 ? 4.294 -23.802 8.569 1.00 22.59 144 ALA A C 1
ATOM 747 O O . ALA A 1 95 ? 5.037 -24.760 8.393 1.00 24.76 144 ALA A O 1
ATOM 749 N N . LYS A 1 96 ? 3.051 -23.939 8.994 1.00 22.93 145 LYS A N 1
ATOM 750 C CA . LYS A 1 96 ? 2.478 -25.262 9.255 1.00 25.71 145 LYS A CA 1
ATOM 751 C C . LYS A 1 96 ? 1.851 -25.819 7.998 1.00 24.62 145 LYS A C 1
ATOM 752 O O . LYS A 1 96 ? 1.927 -27.013 7.734 1.00 26.76 145 LYS A O 1
ATOM 758 N N . TYR A 1 97 ? 1.223 -24.936 7.230 1.00 22.01 146 TYR A N 1
ATOM 759 C CA . TYR A 1 97 ? 0.486 -25.317 6.035 1.00 21.58 146 TYR A CA 1
ATOM 760 C C . TYR A 1 97 ? 1.019 -24.545 4.833 1.00 19.94 146 TYR A C 1
ATOM 761 O O . TYR A 1 97 ? 0.467 -23.530 4.429 1.00 18.20 146 TYR A O 1
ATOM 770 N N . SER A 1 98 ? 2.088 -25.066 4.250 1.00 20.56 147 SER A N 1
ATOM 771 C CA . SER A 1 98 ? 2.712 -24.460 3.082 1.00 20.04 147 SER A CA 1
ATOM 772 C C . SER A 1 98 ? 1.682 -24.256 1.976 1.00 19.68 147 SER A C 1
ATOM 773 O O . SER A 1 98 ? 0.767 -25.059 1.810 1.00 20.40 147 SER A O 1
ATOM 776 N N . GLY A 1 99 ? 1.825 -23.162 1.245 1.00 18.68 148 GLY A N 1
ATOM 777 C CA . GLY A 1 99 ? 0.858 -22.793 0.222 1.00 18.64 148 GLY A CA 1
ATOM 778 C C . GLY A 1 99 ? -0.349 -21.999 0.707 1.00 17.33 148 GLY A C 1
ATOM 779 O O . GLY A 1 99 ? -1.123 -21.546 -0.117 1.00 17.22 148 GLY A O 1
ATOM 780 N N . TRP A 1 100 ? -0.533 -21.862 2.034 1.00 16.68 149 TRP A N 1
ATOM 781 C CA . TRP A 1 100 ? -1.634 -21.074 2.627 1.00 15.60 149 TRP A CA 1
ATOM 782 C C . TRP A 1 100 ? -1.092 -19.784 3.189 1.00 14.52 149 TRP A C 1
ATOM 783 O O . TRP A 1 100 ? -0.055 -19.763 3.846 1.00 14.12 149 TRP A O 1
ATOM 794 N N . TYR A 1 101 ? -1.831 -18.707 2.956 1.00 14.36 150 TYR A N 1
ATOM 795 C CA . TYR A 1 101 ? -1.365 -17.364 3.272 1.00 13.75 150 TYR A CA 1
ATOM 796 C C . TYR A 1 101 ? -2.355 -16.569 4.116 1.00 13.43 150 TYR A C 1
ATOM 797 O O . TYR A 1 101 ? -3.566 -16.758 4.034 1.00 13.68 150 TYR A O 1
ATOM 806 N N . VAL A 1 102 ? -1.814 -15.641 4.896 1.00 13.32 151 VAL A N 1
ATOM 807 C CA . VAL A 1 102 ? -2.602 -14.635 5.583 1.00 12.93 151 VAL A CA 1
ATOM 808 C C . VAL A 1 102 ? -3.149 -13.701 4.514 1.00 13.44 151 VAL A C 1
ATOM 809 O O . VAL A 1 102 ? -2.376 -13.169 3.693 1.00 13.74 151 VAL A O 1
ATOM 813 N N . GLY A 1 103 ? -4.469 -13.499 4.515 1.00 13.64 152 GLY A N 1
ATOM 814 C CA . GLY A 1 103 ? -5.123 -12.635 3.525 1.00 13.83 152 GLY A CA 1
ATOM 815 C C . GLY A 1 103 ? -6.475 -12.085 3.963 1.00 14.30 152 GLY A C 1
ATOM 816 O O . GLY A 1 103 ? -7.082 -12.567 4.919 1.00 14.13 152 GLY A O 1
ATOM 817 N N . PHE A 1 104 ? -6.944 -11.063 3.259 1.00 14.96 153 PHE A N 1
ATOM 818 C CA . PHE A 1 104 ? -8.200 -10.402 3.594 1.00 16.15 153 PHE A CA 1
ATOM 819 C C . PHE A 1 104 ? -8.942 -9.920 2.357 1.00 18.27 153 PHE A C 1
ATOM 820 O O . PHE A 1 104 ? -8.328 -9.644 1.326 1.00 19.07 153 PHE A O 1
ATOM 828 N N . THR A 1 105 ? -10.254 -9.774 2.485 1.00 20.04 154 THR A N 1
ATOM 829 C CA . THR A 1 105 ? -11.067 -9.203 1.428 1.00 22.48 154 THR A CA 1
ATOM 830 C C . THR A 1 105 ? -10.992 -7.680 1.462 1.00 24.83 154 THR A C 1
ATOM 831 O O . THR A 1 105 ? -10.405 -7.095 2.378 1.00 23.72 154 THR A O 1
ATOM 835 N N . LYS A 1 106 ? -11.598 -7.038 0.466 1.00 29.31 155 LYS A N 1
ATOM 836 C CA . LYS A 1 106 ? -11.674 -5.581 0.442 1.00 31.51 155 LYS A CA 1
ATOM 837 C C . LYS A 1 106 ? -12.422 -5.015 1.650 1.00 31.57 155 LYS A C 1
ATOM 838 O O . LYS A 1 106 ? -12.202 -3.876 2.022 1.00 32.47 155 LYS A O 1
ATOM 844 N N . LYS A 1 107 ? -13.261 -5.809 2.305 1.00 32.16 156 LYS A N 1
ATOM 845 C CA . LYS A 1 107 ? -13.965 -5.345 3.517 1.00 31.89 156 LYS A CA 1
ATOM 846 C C . LYS A 1 107 ? -13.233 -5.688 4.816 1.00 28.57 156 LYS A C 1
ATOM 847 O O . LYS A 1 107 ? -13.771 -5.515 5.899 1.00 28.26 156 LYS A O 1
ATOM 853 N N . GLY A 1 108 ? -12.002 -6.176 4.706 1.00 26.81 157 GLY A N 1
ATOM 854 C CA . GLY A 1 108 ? -11.198 -6.532 5.874 1.00 24.83 157 GLY A CA 1
ATOM 855 C C . GLY A 1 108 ? -11.523 -7.869 6.502 1.00 23.93 157 GLY A C 1
ATOM 856 O O . GLY A 1 108 ? -11.037 -8.163 7.590 1.00 25.30 157 GLY A O 1
ATOM 857 N N . ARG A 1 109 ? -12.343 -8.681 5.841 1.00 24.80 158 ARG A N 1
ATOM 858 C CA . ARG A 1 109 ? -12.657 -10.010 6.346 1.00 25.65 158 ARG A CA 1
ATOM 859 C C . ARG A 1 109 ? -11.502 -10.961 6.032 1.00 22.73 158 ARG A C 1
ATOM 860 O O . ARG A 1 109 ? -11.017 -10.994 4.911 1.00 21.83 158 ARG A O 1
ATOM 868 N N . PRO A 1 110 ? -11.067 -11.748 7.026 1.00 21.52 159 PRO A N 1
ATOM 869 C CA . PRO A 1 110 ? -10.006 -12.723 6.789 1.00 19.95 159 PRO A CA 1
ATOM 870 C C . PRO A 1 110 ? -10.420 -13.868 5.869 1.00 20.61 159 PRO A C 1
ATOM 871 O O . PRO A 1 110 ? -11.577 -14.307 5.886 1.00 21.86 159 PRO A O 1
ATOM 875 N N . ARG A 1 111 ? -9.454 -14.356 5.101 1.00 20.01 160 ARG A N 1
ATOM 876 C CA . ARG A 1 111 ? -9.667 -15.396 4.096 1.00 21.06 160 ARG A CA 1
ATOM 877 C C . ARG A 1 111 ? -9.171 -16.750 4.587 1.00 21.32 160 ARG A C 1
ATOM 878 O O . ARG A 1 111 ? -8.353 -16.816 5.499 1.00 19.19 160 ARG A O 1
ATOM 886 N N . LYS A 1 112 ? -9.713 -17.817 3.996 1.00 24.69 161 LYS A N 1
ATOM 887 C CA . LYS A 1 112 ? -9.325 -19.198 4.328 1.00 26.90 161 LYS A CA 1
ATOM 888 C C . LYS A 1 112 ? -8.044 -19.543 3.602 1.00 23.96 161 LYS A C 1
ATOM 889 O O . LYS A 1 112 ? -7.971 -19.416 2.382 1.00 23.24 161 LYS A O 1
ATOM 895 N N . GLY A 1 113 ? -7.056 -20.008 4.358 1.00 21.97 162 GLY A N 1
ATOM 896 C CA . GLY A 1 113 ? -5.780 -20.468 3.814 1.00 20.90 162 GLY A CA 1
ATOM 897 C C . GLY A 1 113 ? -5.847 -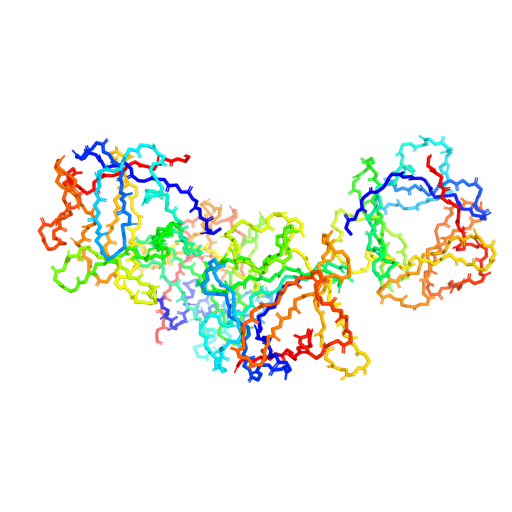21.268 2.525 1.00 21.87 162 GLY A C 1
ATOM 898 O O . GLY A 1 113 ? -5.218 -20.897 1.547 1.00 21.74 162 GLY A O 1
ATOM 899 N N . PRO A 1 114 ? -6.611 -22.374 2.511 1.00 23.21 163 PRO A N 1
ATOM 900 C CA . PRO A 1 114 ? -6.689 -23.212 1.316 1.00 24.92 163 PRO A CA 1
ATOM 901 C C . PRO A 1 114 ? -7.076 -22.451 0.062 1.00 25.11 163 PRO A C 1
ATOM 902 O O . PRO A 1 114 ? -6.670 -22.828 -1.023 1.00 26.00 163 PRO A O 1
ATOM 906 N N . LYS A 1 115 ? -7.881 -21.409 0.208 1.00 25.18 164 LYS A N 1
ATOM 907 C CA . LYS A 1 115 ? -8.374 -20.671 -0.947 1.00 26.42 164 LYS A CA 1
ATOM 908 C C . LYS A 1 115 ? -7.479 -19.509 -1.337 1.00 23.74 164 LYS A C 1
ATOM 909 O O . LYS A 1 115 ? -7.883 -18.676 -2.125 1.00 22.97 164 LYS A O 1
ATOM 915 N N . THR A 1 116 ? -6.269 -19.450 -0.781 1.00 22.36 165 THR A N 1
ATOM 916 C CA . THR A 1 116 ? -5.313 -18.386 -1.098 1.00 21.48 165 THR A CA 1
ATOM 917 C C . THR A 1 116 ? -4.148 -18.877 -1.922 1.00 22.47 165 THR A C 1
ATOM 918 O O . THR A 1 116 ? -3.902 -20.091 -2.029 1.00 24.19 165 THR A O 1
ATOM 922 N N . ARG A 1 117 ? -3.416 -17.910 -2.469 1.00 21.55 166 ARG A N 1
ATOM 923 C CA . ARG A 1 117 ? -2.144 -18.158 -3.138 1.00 22.01 166 ARG A CA 1
ATOM 924 C C . ARG A 1 117 ? -1.338 -16.861 -3.191 1.00 20.23 166 ARG A C 1
ATOM 925 O O . ARG A 1 117 ? -1.901 -15.783 -3.088 1.00 19.31 166 ARG A O 1
ATOM 933 N N . GLU A 1 118 ? -0.030 -17.002 -3.372 1.00 20.06 167 GLU A N 1
ATOM 934 C CA . GLU A 1 118 ? 0.931 -15.927 -3.221 1.00 19.48 167 GLU A CA 1
ATOM 935 C C . GLU A 1 118 ? 0.670 -14.738 -4.133 1.00 19.74 167 GLU A C 1
ATOM 936 O O . GLU A 1 118 ? 0.906 -13.591 -3.732 1.00 19.39 167 GLU A O 1
ATOM 942 N N . ASN A 1 119 ? 0.172 -14.982 -5.342 1.00 20.51 168 ASN A N 1
ATOM 943 C CA . ASN A 1 119 ? -0.026 -13.888 -6.296 1.00 21.18 168 ASN A CA 1
ATOM 944 C C . ASN A 1 119 ? -1.317 -13.086 -6.087 1.00 20.67 168 ASN A C 1
ATOM 945 O O . ASN A 1 119 ? -1.527 -12.095 -6.771 1.00 21.88 168 ASN A O 1
ATOM 950 N N . GLN A 1 120 ? -2.172 -13.502 -5.158 1.00 19.48 169 GLN A N 1
ATOM 951 C CA . GLN A 1 120 ? -3.377 -12.743 -4.839 1.00 19.28 169 GLN A CA 1
ATOM 952 C C . GLN A 1 120 ? -3.060 -11.478 -4.063 1.00 18.91 169 GLN A C 1
ATOM 953 O O . GLN A 1 120 ? -2.281 -11.488 -3.110 1.00 17.43 169 GLN A O 1
ATOM 959 N N . GLN A 1 121 ? -3.686 -10.386 -4.478 1.00 20.58 170 GLN A N 1
ATOM 960 C CA . GLN A 1 121 ? -3.543 -9.121 -3.789 1.00 20.62 170 GLN A CA 1
ATOM 961 C C . GLN A 1 121 ? -3.990 -9.229 -2.345 1.00 19.18 170 GLN A C 1
ATOM 962 O O . GLN A 1 121 ? -3.409 -8.623 -1.462 1.00 17.67 170 GLN A O 1
ATOM 968 N N . ASP A 1 122 ? -5.016 -10.045 -2.119 1.00 19.63 171 ASP A N 1
ATOM 969 C CA . ASP A 1 122 ? -5.545 -10.293 -0.786 1.00 18.41 171 ASP A CA 1
ATOM 970 C C . ASP A 1 122 ? -4.449 -10.621 0.220 1.00 16.24 171 ASP A C 1
ATOM 971 O O . ASP A 1 122 ? -4.633 -10.380 1.392 1.00 15.82 171 ASP A O 1
ATOM 976 N N . VAL A 1 123 ? -3.338 -11.195 -0.224 1.00 15.57 172 VAL A N 1
ATOM 977 C CA . VAL A 1 123 ? -2.321 -11.684 0.699 1.00 14.48 172 VAL A CA 1
ATOM 978 C C . VAL A 1 123 ? -1.112 -10.762 0.759 1.00 14.28 172 VAL A C 1
ATOM 979 O O . VAL A 1 123 ? -0.073 -11.126 1.318 1.00 14.31 172 VAL A O 1
ATOM 983 N N . HIS A 1 124 ? -1.241 -9.573 0.190 1.00 14.44 173 HIS A N 1
ATOM 984 C CA . HIS A 1 124 ? -0.133 -8.631 0.137 1.00 14.74 173 HIS A CA 1
ATOM 985 C C . HIS A 1 124 ? -0.252 -7.551 1.201 1.00 14.37 173 HIS A C 1
ATOM 986 O O . HIS A 1 124 ? -1.342 -7.057 1.489 1.00 13.61 173 HIS A O 1
ATOM 993 N N . PHE A 1 125 ? 0.890 -7.205 1.778 1.00 14.62 174 PHE A N 1
ATOM 994 C CA . PHE A 1 125 ? 0.930 -6.254 2.856 1.00 15.16 174 PHE A CA 1
ATOM 995 C C . PHE A 1 125 ? 2.116 -5.303 2.730 1.00 16.66 174 PHE A C 1
ATOM 996 O O . PHE A 1 125 ? 3.151 -5.658 2.178 1.00 16.80 174 PHE A O 1
ATOM 1004 N N . MET A 1 126 ? 1.944 -4.102 3.273 1.00 18.05 175 MET A N 1
ATOM 1005 C CA . MET A 1 126 ? 3.056 -3.186 3.543 1.00 20.24 175 MET A CA 1
ATOM 1006 C C . MET A 1 126 ? 3.237 -3.050 5.058 1.00 21.04 175 MET A C 1
ATOM 1007 O O . MET A 1 126 ? 2.269 -2.998 5.799 1.00 19.47 175 MET A O 1
ATOM 1012 N N . LYS A 1 127 ? 4.484 -2.986 5.496 1.00 24.31 176 LYS A N 1
ATOM 1013 C CA . LYS A 1 127 ? 4.787 -2.718 6.892 1.00 27.46 176 LYS A CA 1
ATOM 1014 C C . LYS A 1 127 ? 4.738 -1.238 7.199 1.00 30.43 176 LYS A C 1
ATOM 1015 O O . LYS A 1 127 ? 5.123 -0.430 6.373 1.00 32.33 176 LYS A O 1
ATOM 1021 N N . ARG A 1 128 ? 4.315 -0.886 8.409 1.00 34.17 177 ARG A N 1
ATOM 1022 C CA . ARG A 1 128 ? 4.127 0.520 8.779 1.00 36.51 177 ARG A CA 1
ATOM 1023 C C . ARG A 1 128 ? 4.512 0.892 10.206 1.00 41.35 177 ARG A C 1
ATOM 1024 O O . ARG A 1 128 ? 4.030 0.298 11.141 1.00 41.08 177 ARG A O 1
ATOM 1032 N N . TYR A 1 129 ? 5.304 1.940 10.395 1.00 55.05 178 TYR A N 1
ATOM 1033 C CA . TYR A 1 129 ? 5.821 2.269 11.733 1.00 60.87 178 TYR A CA 1
ATOM 1034 C C . TYR A 1 129 ? 5.068 3.472 12.298 1.00 71.91 178 TYR A C 1
ATOM 1035 O O . TYR A 1 129 ? 5.402 4.612 11.988 1.00 95.50 178 TYR A O 1
ATOM 1044 N N . PRO A 1 130 ? 4.057 3.222 13.156 1.00 73.87 179 PRO A N 1
ATOM 1045 C CA . PRO A 1 130 ? 3.013 4.214 13.498 1.00 72.26 179 PRO A CA 1
ATOM 1046 C C . PRO A 1 130 ? 3.545 5.581 13.923 1.00 70.64 179 PRO A C 1
ATOM 1047 O O . PRO A 1 130 ? 2.969 6.602 13.544 1.00 68.06 179 PRO A O 1
ATOM 1051 N N . GLN B 1 2 ? 3.617 -13.557 30.324 1.00 59.64 51 GLN B N 1
ATOM 1052 C CA . GLN B 1 2 ? 2.936 -12.316 30.772 1.00 56.90 51 GLN B CA 1
ATOM 1053 C C . GLN B 1 2 ? 1.424 -12.463 30.901 1.00 51.64 51 GLN B C 1
ATOM 1054 O O . GLN B 1 2 ? 0.798 -11.746 31.727 1.00 55.97 51 GLN B O 1
ATOM 1060 N N . LEU B 1 3 ? 0.863 -13.350 30.064 1.00 46.13 52 LEU B N 1
ATOM 1061 C CA . LEU B 1 3 ? -0.557 -13.704 30.070 1.00 41.68 52 LEU B CA 1
ATOM 1062 C C . LEU B 1 3 ? -0.765 -15.134 30.634 1.00 40.77 52 LEU B C 1
ATOM 1063 O O . LEU B 1 3 ? -0.131 -16.080 30.176 1.00 41.63 52 LEU B O 1
ATOM 1068 N N . ARG B 1 4 ? -1.612 -15.272 31.658 1.00 38.10 53 ARG B N 1
ATOM 1069 C CA . ARG B 1 4 ? -1.830 -16.557 32.348 1.00 39.44 53 ARG B CA 1
ATOM 1070 C C . ARG B 1 4 ? -3.295 -16.874 32.374 1.00 35.93 53 ARG B C 1
ATOM 1071 O O . ARG B 1 4 ? -4.125 -15.979 32.405 1.00 34.28 53 ARG B O 1
ATOM 1079 N N . LEU B 1 5 ? -3.603 -18.160 32.372 1.00 35.76 54 LEU B N 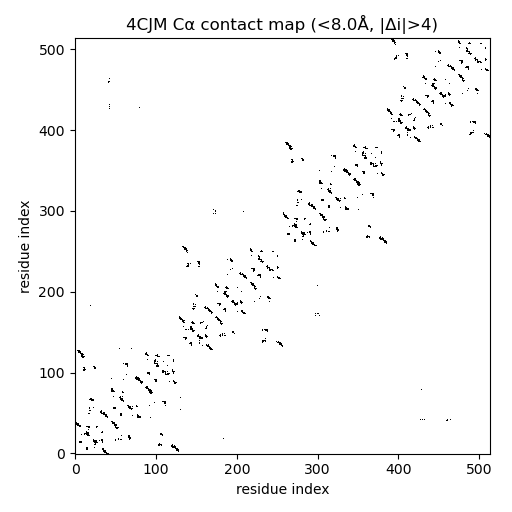1
ATOM 1080 C CA . LEU B 1 5 ? -4.978 -18.637 32.380 1.00 34.39 54 LEU B CA 1
ATOM 1081 C C . LEU B 1 5 ? -5.278 -19.300 33.703 1.00 32.14 54 LEU B C 1
ATOM 1082 O O . LEU B 1 5 ? -4.535 -20.164 34.125 1.00 33.17 54 LEU B O 1
ATOM 1087 N N . TYR B 1 6 ? -6.347 -18.895 34.367 1.00 30.20 55 TYR B N 1
ATOM 1088 C CA . TYR B 1 6 ? -6.777 -19.594 35.575 1.00 30.26 55 TYR B CA 1
ATOM 1089 C C . TYR B 1 6 ? -8.161 -19.171 36.062 1.00 28.09 55 TYR B C 1
ATOM 1090 O O . TYR B 1 6 ? -8.834 -18.373 35.414 1.00 26.81 55 TYR B O 1
ATOM 1099 N N . GLN B 1 7 ? -8.571 -19.741 37.198 1.00 27.46 56 GLN B N 1
ATOM 1100 C CA . GLN B 1 7 ? -9.838 -19.435 37.840 1.00 26.30 56 GLN B CA 1
ATOM 1101 C C . GLN B 1 7 ? -9.609 -18.791 39.189 1.00 23.78 56 GLN B C 1
ATOM 1102 O O . GLN B 1 7 ? -8.593 -19.046 39.841 1.00 23.96 56 GLN B O 1
ATOM 1108 N N . LEU B 1 8 ? -10.563 -17.961 39.608 1.00 21.70 57 LEU B N 1
ATOM 1109 C CA . LEU B 1 8 ? -10.501 -17.311 40.928 1.00 19.76 57 LEU B CA 1
ATOM 1110 C C . LEU B 1 8 ? -11.636 -17.822 41.821 1.00 19.67 57 LEU B C 1
ATOM 1111 O O . LEU B 1 8 ? -12.806 -17.552 41.561 1.00 19.51 57 LEU B O 1
ATOM 1116 N N . TYR B 1 9 ? -11.261 -18.571 42.862 1.00 19.76 58 TYR B N 1
ATOM 1117 C CA . TYR B 1 9 ? -12.190 -19.139 43.834 1.00 19.93 58 TYR B CA 1
ATOM 1118 C C . TYR B 1 9 ? -12.468 -18.096 44.902 1.00 19.04 58 TYR B C 1
ATOM 1119 O O . TYR B 1 9 ? -11.533 -17.568 45.513 1.00 18.33 58 TYR B O 1
ATOM 1128 N N . SER B 1 10 ? -13.745 -17.799 45.109 1.00 19.12 59 SER B N 1
ATOM 1129 C CA . SER B 1 10 ? -14.173 -16.841 46.114 1.00 18.99 59 SER B CA 1
ATOM 1130 C C . SER B 1 10 ? -14.233 -17.493 47.489 1.00 20.25 59 SER B C 1
ATOM 1131 O O . SER B 1 10 ? -14.975 -18.444 47.696 1.00 21.61 59 SER B O 1
ATOM 1134 N N . ARG B 1 11 ? -13.470 -16.959 48.437 1.00 20.05 60 ARG B N 1
ATOM 1135 C CA . ARG B 1 11 ? -13.528 -17.435 49.813 1.00 21.40 60 ARG B CA 1
ATOM 1136 C C . ARG B 1 11 ? -14.955 -17.495 50.379 1.00 22.47 60 ARG B C 1
ATOM 1137 O O . ARG B 1 11 ? -15.302 -18.438 51.058 1.00 23.96 60 ARG B O 1
ATOM 1145 N N . THR B 1 12 ? -15.763 -16.485 50.093 1.00 22.08 61 THR B N 1
ATOM 1146 C CA . THR B 1 12 ? -17.086 -16.366 50.648 1.00 23.51 61 THR B CA 1
ATOM 1147 C C . THR B 1 12 ? -18.106 -17.147 49.845 1.00 24.36 61 THR B C 1
ATOM 1148 O O . THR B 1 12 ? -18.993 -17.774 50.408 1.00 27.13 61 THR B O 1
ATOM 1152 N N . SER B 1 13 ? -18.017 -17.097 48.533 1.00 23.36 62 SER B N 1
ATOM 1153 C CA . SER B 1 13 ? -19.057 -17.701 47.691 1.00 24.53 62 SER B CA 1
ATOM 1154 C C . SER B 1 13 ? -18.840 -19.194 47.493 1.00 26.11 62 SER B C 1
ATOM 1155 O O . SER B 1 13 ? -19.773 -19.910 47.168 1.00 28.21 62 SER B O 1
ATOM 1158 N N . GLY B 1 14 ? -17.606 -19.668 47.654 1.00 25.94 63 GLY B N 1
ATOM 1159 C CA . GLY B 1 14 ? -17.279 -21.078 47.439 1.00 27.45 63 GLY B CA 1
ATOM 1160 C C . GLY B 1 14 ? -17.241 -21.523 45.989 1.00 27.78 63 GLY B C 1
ATOM 1161 O O . GLY B 1 14 ? -17.004 -22.690 45.714 1.00 29.00 63 GLY B O 1
ATOM 1162 N N . LYS B 1 15 ? -17.473 -20.602 45.060 1.00 26.79 64 LYS B N 1
ATOM 1163 C CA . LYS B 1 15 ? -17.470 -20.907 43.636 1.00 27.27 64 LYS B CA 1
ATOM 1164 C C . LYS B 1 15 ? -16.518 -19.933 42.973 1.00 25.97 64 LYS B C 1
ATOM 1165 O O . LYS B 1 15 ? -15.913 -19.095 43.639 1.00 25.91 64 LYS B O 1
ATOM 1171 N N . HIS B 1 16 ? -16.422 -20.010 41.652 1.00 26.33 65 HIS B N 1
ATOM 1172 C CA . HIS B 1 16 ? -15.495 -19.190 40.916 1.00 24.50 65 HIS B CA 1
ATOM 1173 C C . HIS B 1 16 ? -16.128 -17.998 40.226 1.00 23.91 65 HIS B C 1
ATOM 1174 O O . HIS B 1 16 ? -17.298 -18.024 39.837 1.00 24.02 65 HIS B O 1
ATOM 1181 N N . ILE B 1 17 ? -15.303 -16.966 40.063 1.00 22.95 66 ILE B N 1
ATOM 1182 C CA . ILE B 1 17 ? -15.675 -15.761 39.359 1.00 22.76 66 ILE B CA 1
ATOM 1183 C C . ILE B 1 17 ? -15.997 -16.094 37.905 1.00 24.27 66 ILE B C 1
ATOM 1184 O O . ILE B 1 17 ? -15.245 -16.814 37.244 1.00 24.87 66 ILE B O 1
ATOM 1189 N N . GLN B 1 18 ? -17.117 -15.542 37.441 1.00 24.72 67 GLN B N 1
ATOM 1190 C CA . GLN B 1 18 ? -17.589 -15.678 36.090 1.00 25.97 67 GLN B CA 1
ATOM 1191 C C . GLN B 1 18 ? -17.693 -14.309 35.436 1.00 26.85 67 GLN B C 1
ATOM 1192 O O . GLN B 1 18 ? -18.271 -13.385 36.011 1.00 28.51 67 GLN B O 1
ATOM 1198 N N . VAL B 1 19 ? -17.141 -14.186 34.231 1.00 27.78 68 VAL B N 1
ATOM 1199 C CA . VAL B 1 19 ? -17.422 -13.060 33.363 1.00 28.07 68 VAL B CA 1
ATOM 1200 C C . VAL B 1 19 ? -18.461 -13.550 32.354 1.00 30.48 68 VAL B C 1
ATOM 1201 O O . VAL B 1 19 ? -18.130 -14.194 31.342 1.00 32.28 68 VAL B O 1
ATOM 1205 N N . LEU B 1 20 ? -19.718 -13.246 32.655 1.00 30.83 69 LEU B N 1
ATOM 1206 C CA . LEU B 1 20 ? -20.849 -13.689 31.857 1.00 32.51 69 LEU B CA 1
ATOM 1207 C C . LEU B 1 20 ? -21.124 -12.762 30.694 1.00 33.54 69 LEU B C 1
ATOM 1208 O O . LEU B 1 20 ? -21.988 -13.032 29.877 1.00 36.05 69 LEU B O 1
ATOM 1213 N N . GLY B 1 21 ? -20.380 -11.674 30.609 1.00 33.21 70 GLY B N 1
ATOM 1214 C CA . GLY B 1 21 ? -20.639 -10.625 29.637 1.00 35.95 70 GLY B CA 1
ATOM 1215 C C . GLY B 1 21 ? -20.573 -9.330 30.407 1.00 36.60 70 GLY B C 1
ATOM 1216 O O . GLY B 1 21 ? -19.637 -9.099 31.163 1.00 35.37 70 GLY B O 1
ATOM 1217 N N . ARG B 1 22 ? -21.570 -8.482 30.243 1.00 40.51 71 ARG B N 1
ATOM 1218 C CA . ARG B 1 22 ? -21.665 -7.304 31.074 1.00 40.81 71 ARG B CA 1
ATOM 1219 C C . ARG B 1 22 ? -21.787 -7.662 32.567 1.00 37.37 71 ARG B C 1
ATOM 1220 O O . ARG B 1 22 ? -21.211 -6.992 33.421 1.00 34.49 71 ARG B O 1
ATOM 1228 N N . ARG B 1 23 ? -22.514 -8.731 32.865 1.00 37.75 72 ARG B N 1
ATOM 1229 C CA . ARG B 1 23 ? -22.747 -9.152 34.239 1.00 36.82 72 ARG B CA 1
ATOM 1230 C C . ARG B 1 23 ? -21.546 -9.923 34.786 1.00 33.18 72 ARG B C 1
ATOM 1231 O O . ARG B 1 23 ? -20.924 -10.717 34.079 1.00 32.64 72 ARG B O 1
ATOM 1239 N N . ILE B 1 24 ? -21.228 -9.674 36.054 1.00 31.46 73 ILE B N 1
ATOM 1240 C CA . ILE B 1 24 ? -20.156 -10.370 36.769 1.00 28.70 73 ILE B CA 1
ATOM 1241 C C . ILE B 1 24 ? -20.757 -11.111 37.952 1.00 28.42 73 ILE B C 1
ATOM 1242 O O . ILE B 1 24 ? -21.670 -10.625 38.606 1.00 28.37 73 ILE B O 1
ATOM 1247 N N . SER B 1 25 ? -20.234 -12.294 38.225 1.00 28.71 74 SER B N 1
ATOM 1248 C CA . SER B 1 25 ? -20.762 -13.106 39.305 1.00 30.87 74 SER B CA 1
ATOM 1249 C C . SER B 1 25 ? -19.707 -14.096 39.782 1.00 30.16 74 SER B C 1
ATOM 1250 O O . SER B 1 25 ? -18.663 -14.229 39.137 1.00 31.81 74 SER B O 1
ATOM 1253 N N . ALA B 1 26 ? -19.947 -14.755 40.919 1.00 29.24 75 ALA B N 1
ATOM 1254 C CA . ALA B 1 26 ? -19.024 -15.779 41.421 1.00 27.85 75 ALA B CA 1
ATOM 1255 C C . ALA B 1 26 ? -19.784 -17.039 41.783 1.00 29.28 75 ALA B C 1
ATOM 1256 O O . ALA B 1 26 ? -19.741 -17.494 42.921 1.00 28.73 75 ALA B O 1
ATOM 1258 N N . ARG B 1 27 ? -20.460 -17.611 40.791 1.00 30.80 76 ARG B N 1
ATOM 1259 C CA . ARG B 1 27 ? -21.241 -18.830 40.981 1.00 32.88 76 ARG B CA 1
ATOM 1260 C C . ARG B 1 27 ? -20.752 -19.940 40.058 1.00 32.90 76 ARG B C 1
ATOM 1261 O O . ARG B 1 27 ? -21.476 -20.884 39.786 1.00 34.27 76 ARG B O 1
ATOM 1269 N N . GLY B 1 28 ? -19.516 -19.832 39.585 1.00 31.56 77 GLY B N 1
ATOM 1270 C CA . GLY B 1 28 ? -18.998 -20.774 38.613 1.00 33.05 77 GLY B CA 1
ATOM 1271 C C . GLY B 1 28 ? -18.484 -22.052 39.241 1.00 34.70 77 GLY B C 1
ATOM 1272 O O . GLY B 1 28 ? -17.654 -22.013 40.140 1.00 32.81 77 GLY B O 1
ATOM 1273 N N . GLU B 1 29 ? -18.977 -23.193 38.760 1.00 38.70 78 GLU B N 1
ATOM 1274 C CA . GLU B 1 29 ? -18.388 -24.471 39.119 1.00 41.25 78 GLU B CA 1
ATOM 1275 C C . GLU B 1 29 ? -17.000 -24.538 38.502 1.00 39.68 78 GLU B C 1
ATOM 1276 O O . GLU B 1 29 ? -16.678 -23.772 37.595 1.00 37.70 78 GLU B O 1
ATOM 1282 N N . ASP B 1 30 ? -16.171 -25.439 39.014 1.00 40.16 79 ASP B N 1
ATOM 1283 C CA . ASP B 1 30 ? -14.836 -25.615 38.471 1.00 39.39 79 ASP B CA 1
ATOM 1284 C C . ASP B 1 30 ? -14.990 -25.995 37.016 1.00 39.65 79 ASP B C 1
ATOM 1285 O O . ASP B 1 30 ? -15.763 -26.881 36.685 1.00 42.52 79 ASP B O 1
ATOM 1290 N N . GLY B 1 31 ? -14.280 -25.302 36.142 1.00 38.35 80 GLY B N 1
ATOM 1291 C CA . GLY B 1 31 ? -14.325 -25.602 34.715 1.00 39.78 80 GLY B CA 1
ATOM 1292 C C . GLY B 1 31 ? -15.420 -24.903 33.928 1.00 39.93 80 GLY B C 1
ATOM 1293 O O . GLY B 1 31 ? -15.443 -24.991 32.709 1.00 41.09 80 GLY B O 1
ATOM 1294 N N . ASP B 1 32 ? -16.306 -24.178 34.605 1.00 39.49 81 ASP B N 1
ATOM 1295 C CA . ASP B 1 32 ? -17.320 -23.374 33.937 1.00 39.83 81 ASP B CA 1
ATOM 1296 C C . ASP B 1 32 ? -16.614 -22.531 32.895 1.00 39.79 81 ASP B C 1
ATOM 1297 O O . ASP B 1 32 ? -15.564 -21.937 33.171 1.00 38.98 81 ASP B O 1
ATOM 1302 N N . LYS B 1 33 ? -17.157 -22.488 31.688 1.00 41.46 82 LYS B N 1
ATOM 1303 C CA . LYS B 1 33 ? -16.471 -21.783 30.593 1.00 41.78 82 LYS B CA 1
ATOM 1304 C C . LYS B 1 33 ? -16.311 -20.276 30.876 1.00 37.30 82 LYS B C 1
ATOM 1305 O O . LYS B 1 33 ? -15.296 -19.688 30.521 1.00 37.48 82 LYS B O 1
ATOM 1311 N N . TYR B 1 34 ? -17.299 -19.677 31.534 1.00 34.85 83 TYR B N 1
ATOM 1312 C CA . TYR B 1 34 ? -17.254 -18.258 31.889 1.00 31.47 83 TYR B CA 1
ATOM 1313 C C . TYR B 1 34 ? -16.339 -17.959 33.076 1.00 28.92 83 TYR B C 1
ATOM 1314 O O . TYR B 1 34 ? -16.145 -16.793 33.415 1.00 27.32 83 TYR B O 1
ATOM 1323 N N . ALA B 1 35 ? -15.777 -18.990 33.706 1.00 28.71 84 ALA B N 1
ATOM 1324 C CA . ALA B 1 35 ? -14.865 -18.807 34.835 1.00 26.73 84 ALA B CA 1
ATOM 1325 C C . ALA B 1 35 ? -13.394 -18.890 34.433 1.00 26.34 84 ALA B C 1
ATOM 1326 O O . ALA B 1 35 ? -12.510 -18.656 35.257 1.00 25.06 84 ALA B O 1
ATOM 1328 N N . GLN B 1 36 ? -13.131 -19.194 33.165 1.00 27.50 85 GLN B N 1
ATOM 1329 C CA . GLN B 1 36 ? -11.767 -19.235 32.672 1.00 27.68 85 GLN B CA 1
ATOM 1330 C C . GLN B 1 36 ? -11.324 -17.810 32.423 1.00 26.08 85 GLN B C 1
ATOM 1331 O O . GLN B 1 36 ? -11.913 -17.118 31.597 1.00 26.90 85 GLN B O 1
ATOM 1337 N N . LEU B 1 37 ? -10.290 -17.376 33.140 1.00 24.56 86 LEU B N 1
ATOM 1338 C CA . LEU B 1 37 ? -9.833 -15.995 33.089 1.00 23.49 86 LEU B CA 1
ATOM 1339 C C . LEU B 1 37 ? -8.436 -15.872 32.513 1.00 24.82 86 LEU B C 1
ATOM 1340 O O . LEU B 1 37 ? -7.507 -16.534 32.966 1.00 25.32 86 LEU B O 1
ATOM 1345 N N . LEU B 1 38 ? -8.298 -15.051 31.478 1.00 26.23 87 LEU B N 1
ATOM 1346 C CA . LEU B 1 38 ? -6.979 -14.675 30.976 1.00 27.29 87 LEU B CA 1
ATOM 1347 C C . LEU B 1 38 ? -6.538 -13.453 31.771 1.00 26.57 87 LEU B C 1
ATOM 1348 O O . LEU B 1 38 ? -7.218 -12.429 31.781 1.00 25.58 87 LEU B O 1
ATOM 1353 N N . VAL B 1 39 ? -5.412 -13.582 32.458 1.00 27.11 88 VAL B N 1
ATOM 1354 C CA . VAL B 1 39 ? -4.927 -12.538 33.329 1.00 26.74 88 VAL B CA 1
ATOM 1355 C C . VAL B 1 39 ? -3.599 -12.020 32.837 1.00 28.50 88 VAL B C 1
ATOM 1356 O O . VAL B 1 39 ? -2.674 -12.786 32.594 1.00 29.49 88 VAL B O 1
ATOM 1360 N N . GLU B 1 40 ? -3.535 -10.707 32.659 1.00 29.70 89 GLU B N 1
ATOM 1361 C CA . GLU B 1 40 ? -2.381 -10.047 32.099 1.00 32.16 89 GLU B CA 1
ATOM 1362 C C . GLU B 1 40 ? -1.678 -9.384 33.251 1.00 33.23 89 GLU B C 1
ATOM 1363 O O . GLU B 1 40 ? -2.309 -8.700 34.033 1.00 31.94 89 GLU B O 1
ATOM 1369 N N . THR B 1 41 ? -0.391 -9.647 33.406 1.00 37.60 90 THR B N 1
ATOM 1370 C CA . THR B 1 41 ? 0.328 -9.095 34.534 1.00 41.15 90 THR B CA 1
ATOM 1371 C C . THR B 1 41 ? 1.396 -8.188 33.960 1.00 45.31 90 THR B C 1
ATOM 1372 O O . THR B 1 41 ? 2.187 -8.652 33.167 1.00 48.51 90 THR B O 1
ATOM 1376 N N . ASP B 1 42 ? 1.422 -6.905 34.341 1.00 46.45 91 ASP B N 1
ATOM 1377 C CA . ASP B 1 42 ? 2.424 -5.991 33.760 1.00 50.12 91 ASP B CA 1
ATOM 1378 C C . ASP B 1 42 ? 3.847 -6.419 34.160 1.00 53.13 91 ASP B C 1
ATOM 1379 O O . ASP B 1 42 ? 4.032 -7.301 35.008 1.00 52.64 91 ASP B O 1
ATOM 1384 N N . THR B 1 43 ? 4.843 -5.813 33.522 1.00 57.24 92 THR B N 1
ATOM 1385 C CA . THR B 1 43 ? 6.241 -6.186 33.716 1.00 61.62 92 THR B CA 1
ATOM 1386 C C . THR B 1 43 ? 6.755 -5.980 35.180 1.00 60.28 92 THR B C 1
ATOM 1387 O O . THR B 1 43 ? 7.679 -6.674 35.622 1.00 61.00 92 THR B O 1
ATOM 1391 N N . PHE B 1 44 ? 6.122 -5.092 35.949 1.00 57.42 93 PHE B N 1
ATOM 1392 C CA . PHE B 1 44 ? 6.504 -4.907 37.360 1.00 55.75 93 PHE B CA 1
ATOM 1393 C C . PHE B 1 44 ? 5.982 -5.975 38.268 1.00 56.44 93 PHE B C 1
ATOM 1394 O O . PHE B 1 44 ? 6.592 -6.252 39.284 1.00 58.92 93 PHE B O 1
ATOM 1402 N N . GLY B 1 45 ? 4.842 -6.547 37.912 1.00 56.65 94 GLY B N 1
ATOM 1403 C CA . GLY B 1 45 ? 4.293 -7.682 38.593 1.00 54.81 94 GLY B CA 1
ATOM 1404 C C . GLY B 1 45 ? 3.265 -7.358 39.654 1.00 56.63 94 GLY B C 1
ATOM 1405 O O . GLY B 1 45 ? 2.956 -8.227 40.463 1.00 67.65 94 GLY B O 1
ATOM 1406 N N . SER B 1 46 ? 2.714 -6.140 39.664 1.00 53.24 95 SER B N 1
ATOM 1407 C CA . SER B 1 46 ? 1.744 -5.763 40.716 1.00 43.22 95 SER B CA 1
ATOM 1408 C C . SER B 1 46 ? 0.311 -5.460 40.176 1.00 36.27 95 SER B C 1
ATOM 1409 O O . SER B 1 46 ? -0.698 -5.714 40.853 1.00 34.01 95 SER B O 1
ATOM 1412 N N . GLN B 1 47 ? 0.213 -4.971 38.941 1.00 33.45 96 GLN B N 1
ATOM 1413 C CA . GLN B 1 47 ? -1.086 -4.692 38.332 1.00 30.92 96 GLN B CA 1
ATOM 1414 C C . GLN B 1 47 ? -1.522 -5.792 37.358 1.00 27.94 96 GLN B C 1
ATOM 1415 O O . GLN B 1 47 ? -0.691 -6.493 36.778 1.00 27.67 96 GLN B O 1
ATOM 1421 N N . VAL B 1 48 ? -2.833 -5.971 37.248 1.00 24.49 97 VAL B N 1
ATOM 1422 C CA . VAL B 1 48 ? -3.405 -7.010 36.428 1.00 23.59 97 VAL B CA 1
ATOM 1423 C C . VAL B 1 48 ? -4.630 -6.541 35.693 1.00 23.23 97 VAL B C 1
ATOM 1424 O O . VAL B 1 48 ? -5.356 -5.678 36.171 1.00 23.09 97 VAL B O 1
ATOM 1428 N N . ARG B 1 49 ? -4.844 -7.126 34.520 1.00 23.27 98 ARG B N 1
ATOM 1429 C CA . ARG B 1 49 ? -6.103 -7.021 33.823 1.00 23.31 98 ARG B CA 1
ATOM 1430 C C . ARG B 1 49 ? -6.680 -8.415 33.754 1.00 23.05 98 ARG B C 1
ATOM 1431 O O . ARG B 1 49 ? -5.965 -9.366 33.455 1.00 25.34 98 ARG B O 1
ATOM 1439 N N . ILE B 1 50 ? -7.976 -8.524 34.000 1.00 22.08 99 ILE B N 1
ATOM 1440 C CA . ILE B 1 50 ? -8.637 -9.797 33.997 1.00 22.13 99 ILE B CA 1
ATOM 1441 C C . ILE B 1 50 ? -9.692 -9.846 32.896 1.00 23.62 99 ILE B C 1
ATOM 1442 O O . ILE B 1 50 ? -10.642 -9.073 32.892 1.00 23.37 99 ILE B O 1
ATOM 1447 N N . LYS B 1 51 ? -9.524 -10.803 31.984 1.00 26.13 100 LYS B N 1
ATOM 1448 C CA . LYS B 1 51 ? -10.387 -10.973 30.816 1.00 28.07 100 LYS B CA 1
ATOM 1449 C C . LYS B 1 51 ? -11.033 -12.364 30.846 1.00 27.37 100 LYS B C 1
ATOM 1450 O O . LYS B 1 51 ? -10.344 -13.370 31.007 1.00 27.71 100 LYS B O 1
ATOM 1456 N N . GLY B 1 52 ? -12.350 -12.420 30.698 1.00 26.19 101 GLY B N 1
ATOM 1457 C CA . GLY B 1 52 ? -13.034 -13.694 30.562 1.00 25.87 101 GLY B CA 1
ATOM 1458 C C . GLY B 1 52 ? -12.687 -14.280 29.214 1.00 27.48 101 GLY B C 1
ATOM 1459 O O . GLY B 1 52 ? -12.882 -13.634 28.184 1.00 28.68 101 GLY B O 1
ATOM 1460 N N . LYS B 1 53 ? -12.167 -15.500 29.198 1.00 27.52 102 LYS B N 1
ATOM 1461 C CA . LYS B 1 53 ? -11.741 -16.112 27.944 1.00 29.12 102 LYS B CA 1
ATOM 1462 C C . LYS B 1 53 ? -12.884 -16.311 26.955 1.00 30.35 102 LYS B C 1
ATOM 1463 O O . LYS B 1 53 ? -12.723 -16.093 25.760 1.00 32.44 102 LYS B O 1
ATOM 1469 N N . GLU B 1 54 ? -14.037 -16.718 27.464 1.00 29.75 103 GLU B N 1
ATOM 1470 C CA . GLU B 1 54 ? -15.210 -17.014 26.640 1.00 31.33 103 GLU B CA 1
ATOM 1471 C C . GLU B 1 54 ? -15.805 -15.767 26.004 1.00 31.55 103 GLU B C 1
ATOM 1472 O O . GLU B 1 54 ? -15.973 -15.715 24.789 1.00 33.81 103 GLU B O 1
ATOM 1478 N N . THR B 1 55 ? -16.136 -14.779 26.829 1.00 29.58 104 THR B N 1
ATOM 1479 C CA . THR B 1 55 ? -16.808 -13.581 26.353 1.00 30.10 104 THR B CA 1
ATOM 1480 C C . THR B 1 55 ? -15.845 -12.562 25.765 1.00 30.12 104 THR B C 1
ATOM 1481 O O . THR B 1 55 ? -16.251 -11.715 24.978 1.00 31.33 104 THR B O 1
ATOM 1485 N N . GLU B 1 56 ? -14.588 -12.628 26.189 1.00 29.08 105 GLU B N 1
ATOM 1486 C CA . GLU B 1 56 ? -13.562 -11.634 25.853 1.00 29.28 105 GLU B CA 1
ATOM 1487 C C . GLU B 1 56 ? -13.806 -10.262 26.493 1.00 28.43 105 GLU B C 1
ATOM 1488 O O . GLU B 1 56 ? -13.232 -9.260 26.061 1.00 28.80 105 GLU B O 1
ATOM 1494 N N . PHE B 1 57 ? -14.626 -10.236 27.542 1.00 27.73 106 PHE B N 1
ATOM 1495 C CA . PHE B 1 57 ? -14.915 -9.007 28.275 1.00 27.52 106 PHE B CA 1
ATOM 1496 C C . PHE B 1 57 ? -13.955 -8.888 29.446 1.00 26.08 106 PHE B C 1
ATOM 1497 O O . PHE B 1 57 ? -13.641 -9.884 30.102 1.00 25.42 106 PHE B O 1
ATOM 1505 N N . TYR B 1 58 ? -13.490 -7.671 29.700 1.00 26.36 107 TYR B N 1
ATOM 1506 C CA . TYR B 1 58 ? -12.619 -7.400 30.836 1.00 25.38 107 TYR B CA 1
ATOM 1507 C C . TYR B 1 58 ? -13.459 -7.139 32.075 1.00 25.88 107 TYR B C 1
ATOM 1508 O O . TYR B 1 58 ? -14.500 -6.492 31.997 1.00 28.12 107 TYR B O 1
ATOM 1517 N N . LEU B 1 59 ? -12.990 -7.645 33.207 1.00 25.76 108 LEU B N 1
ATOM 1518 C CA . LEU B 1 59 ? -13.550 -7.311 34.497 1.00 26.08 108 LEU B CA 1
ATOM 1519 C C . LEU B 1 59 ? -13.105 -5.902 34.873 1.00 25.91 108 LEU B C 1
ATOM 1520 O O . LEU B 1 59 ? -11.905 -5.618 34.900 1.00 26.59 108 LEU B O 1
ATOM 1525 N N . CYS B 1 60 ? -14.073 -5.042 35.164 1.00 26.54 109 CYS B N 1
ATOM 1526 C CA . CYS B 1 60 ? -13.813 -3.659 35.506 1.00 28.10 109 CYS B CA 1
ATOM 1527 C C . CYS B 1 60 ? -14.705 -3.202 36.663 1.00 28.18 109 CYS B C 1
ATOM 1528 O O . CYS B 1 60 ? -15.748 -3.803 36.930 1.00 27.47 109 CYS B O 1
ATOM 1531 N N . MET B 1 61 ? -14.277 -2.140 37.344 1.00 27.85 110 MET B N 1
ATOM 1532 C CA . MET B 1 61 ? -15.061 -1.516 38.396 1.00 28.18 110 MET B CA 1
ATOM 1533 C C . MET B 1 61 ? -15.347 -0.068 38.037 1.00 29.29 110 MET B C 1
ATOM 1534 O O . MET B 1 61 ? -14.428 0.739 37.912 1.00 29.33 110 MET B O 1
ATOM 1539 N N . ASN B 1 62 ? -16.626 0.269 37.904 1.00 30.48 111 ASN B N 1
ATOM 1540 C CA . ASN B 1 62 ? -17.023 1.619 37.521 1.00 32.69 111 ASN B CA 1
ATOM 1541 C C . ASN B 1 62 ? -17.025 2.580 38.720 1.00 35.46 111 ASN B C 1
ATOM 1542 O O . ASN B 1 62 ? -16.711 2.183 39.845 1.00 34.12 111 ASN B O 1
ATOM 1547 N N . ARG B 1 63 ? -17.381 3.842 38.473 1.00 42.06 112 ARG B N 1
ATOM 1548 C CA . ARG B 1 63 ? -17.356 4.901 39.493 1.00 44.80 112 ARG B CA 1
ATOM 1549 C C . ARG B 1 63 ? -18.304 4.666 40.658 1.00 42.34 112 ARG B C 1
ATOM 1550 O O . ARG B 1 63 ? -18.065 5.137 41.772 1.00 41.99 112 ARG B O 1
ATOM 1558 N N . LYS B 1 64 ? -19.390 3.950 40.394 1.00 40.84 113 LYS B N 1
ATOM 1559 C CA . LYS B 1 64 ? -20.310 3.536 41.445 1.00 40.50 113 LYS B CA 1
ATOM 1560 C C . LYS B 1 64 ? -19.763 2.352 42.245 1.00 37.45 113 LYS B C 1
ATOM 1561 O O . LYS B 1 64 ? -20.397 1.904 43.177 1.00 38.15 113 LYS B O 1
ATOM 1567 N N . GLY B 1 65 ? -18.588 1.852 41.881 1.00 34.97 114 GLY B N 1
ATOM 1568 C CA . GLY B 1 65 ? -17.987 0.719 42.553 1.00 32.57 114 GLY B CA 1
ATOM 1569 C C . GLY B 1 65 ? -18.578 -0.610 42.146 1.00 31.76 114 GLY B C 1
ATOM 1570 O O . GLY B 1 65 ? -18.293 -1.626 42.783 1.00 29.89 114 GLY B O 1
ATOM 1571 N N . LYS B 1 66 ? -19.381 -0.617 41.085 1.00 32.47 115 LYS B N 1
ATOM 1572 C CA . LYS B 1 66 ? -19.975 -1.839 40.589 1.00 32.73 115 LYS B CA 1
ATOM 1573 C C . LYS B 1 66 ? -19.013 -2.597 39.686 1.00 30.73 115 LYS B C 1
ATOM 1574 O O . LYS B 1 66 ? -18.404 -2.022 38.788 1.00 34.00 115 LYS B O 1
ATOM 1580 N N . LEU B 1 67 ? -18.897 -3.900 39.904 1.00 28.08 116 LEU B N 1
ATOM 1581 C CA . LEU B 1 67 ? -18.165 -4.752 38.988 1.00 25.76 116 LEU B CA 1
ATOM 1582 C C . LEU B 1 67 ? -18.982 -4.959 37.739 1.00 26.11 116 LEU B C 1
ATOM 1583 O O . LEU B 1 67 ? -20.158 -5.292 37.809 1.00 26.47 116 LEU B O 1
ATOM 1588 N N . VAL B 1 68 ? -18.335 -4.811 36.587 1.00 25.99 117 VAL B N 1
ATOM 1589 C CA . VAL B 1 68 ? -19.001 -4.952 35.303 1.00 27.08 117 VAL B CA 1
ATOM 1590 C C . VAL B 1 68 ? -18.010 -5.522 34.320 1.00 26.60 117 VAL B C 1
ATOM 1591 O O . VAL B 1 68 ? -16.808 -5.296 34.442 1.00 25.08 117 VAL B O 1
ATOM 1595 N N . GLY B 1 69 ? -18.518 -6.238 33.328 1.00 28.32 118 GLY B N 1
ATOM 1596 C CA . GLY B 1 69 ? -17.684 -6.683 32.204 1.00 29.14 118 GLY B CA 1
ATOM 1597 C C . GLY B 1 69 ? -17.758 -5.689 31.060 1.00 30.52 118 GLY B C 1
ATOM 1598 O O . GLY B 1 69 ? -18.827 -5.166 30.775 1.00 31.28 118 GLY B O 1
ATOM 1599 N N . LYS B 1 70 ? -16.624 -5.433 30.410 1.00 31.54 119 LYS B N 1
ATOM 1600 C CA . LYS B 1 70 ? -16.565 -4.509 29.266 1.00 34.77 119 LYS B CA 1
ATOM 1601 C C . LYS B 1 70 ? -15.682 -5.043 28.141 1.00 34.70 119 LYS B C 1
ATOM 1602 O O . LYS B 1 70 ? -14.636 -5.611 28.396 1.00 33.83 119 LYS B O 1
ATOM 1608 N N . PRO B 1 71 ? -16.095 -4.839 26.886 1.00 36.61 120 PRO B N 1
ATOM 1609 C CA . PRO B 1 71 ? -15.268 -5.297 25.777 1.00 36.85 120 PRO B CA 1
ATOM 1610 C C . PRO B 1 71 ? -13.957 -4.522 25.664 1.00 36.60 120 PRO B C 1
ATOM 1611 O O . PRO B 1 71 ? -12.945 -5.086 25.296 1.00 35.76 120 PRO B O 1
ATOM 1615 N N . ASP B 1 72 ? -13.984 -3.233 25.985 1.00 37.81 121 ASP B N 1
ATOM 1616 C CA . ASP B 1 72 ? -12.793 -2.404 25.921 1.00 38.31 121 ASP B CA 1
ATOM 1617 C C . ASP B 1 72 ? -12.134 -2.338 27.295 1.00 35.64 121 ASP B C 1
ATOM 1618 O O . ASP B 1 72 ? -12.747 -1.899 28.269 1.00 34.98 121 ASP B O 1
ATOM 1623 N N . GLY B 1 73 ? -10.892 -2.789 27.370 1.00 34.32 122 GLY B N 1
ATOM 1624 C CA . GLY B 1 73 ? -10.164 -2.821 28.618 1.00 32.02 122 GLY B CA 1
ATOM 1625 C C . GLY B 1 73 ? -9.056 -1.796 28.703 1.00 33.63 122 GLY B C 1
ATOM 1626 O O . GLY B 1 73 ? -8.163 -1.928 29.537 1.00 32.66 122 GLY B O 1
ATOM 1627 N N . THR B 1 74 ? -9.095 -0.756 27.874 1.00 37.31 123 THR B N 1
ATOM 1628 C CA . THR B 1 74 ? -8.076 0.300 27.990 1.00 39.89 123 THR B CA 1
ATOM 1629 C C . THR B 1 74 ? -8.272 1.234 29.181 1.00 38.69 123 THR B C 1
ATOM 1630 O O . THR B 1 74 ? -7.328 1.877 29.598 1.00 39.57 123 THR B O 1
ATOM 1634 N N . SER B 1 75 ? -9.465 1.269 29.765 1.00 38.56 124 SER B N 1
ATOM 1635 C CA . SER B 1 75 ? -9.712 2.080 30.967 1.00 38.09 124 SER B CA 1
ATOM 1636 C C . SER B 1 75 ? -8.871 1.636 32.168 1.00 35.25 124 SER B C 1
ATOM 1637 O O . SER B 1 75 ? -8.560 0.451 32.312 1.00 33.41 124 SER B O 1
ATOM 1640 N N . LYS B 1 76 ? -8.525 2.584 33.034 1.00 34.90 125 LYS B N 1
ATOM 1641 C CA . LYS B 1 76 ? -7.866 2.257 34.296 1.00 34.89 125 LYS B CA 1
ATOM 1642 C C . LYS B 1 76 ? -8.836 1.611 35.306 1.00 31.05 125 LYS B C 1
ATOM 1643 O O . LYS B 1 76 ? -8.420 0.936 36.247 1.00 28.90 125 LYS B O 1
ATOM 1649 N N . GLU B 1 77 ? -10.131 1.781 35.074 1.00 31.05 126 GLU B N 1
ATOM 1650 C CA . GLU B 1 77 ? -11.154 1.047 35.810 1.00 29.78 126 GLU B CA 1
ATOM 1651 C C . GLU B 1 77 ? -11.065 -0.483 35.592 1.00 28.44 126 GLU B C 1
ATOM 1652 O O . GLU B 1 77 ? -11.661 -1.251 36.341 1.00 26.45 126 GLU B O 1
ATOM 1658 N N . CYS B 1 78 ? -10.330 -0.916 34.575 1.00 28.31 127 CYS B N 1
ATOM 1659 C CA . CYS B 1 78 ? -10.175 -2.333 34.302 1.00 28.34 127 CYS B CA 1
ATOM 1660 C C . CYS B 1 78 ? -8.841 -2.898 34.790 1.00 26.88 127 CYS B C 1
ATOM 1661 O O . CYS B 1 78 ? -8.461 -4.002 34.395 1.00 29.07 127 CYS B O 1
ATOM 1664 N N . VAL B 1 79 ? -8.150 -2.162 35.651 1.00 25.40 128 VAL B N 1
ATOM 1665 C CA . VAL B 1 79 ? -6.883 -2.601 36.210 1.00 24.96 128 VAL B CA 1
ATOM 1666 C C . VAL B 1 79 ? -7.017 -2.767 37.716 1.00 24.32 128 VAL B C 1
ATOM 1667 O O . VAL B 1 79 ? -7.687 -1.974 38.386 1.00 26.04 128 VAL B O 1
ATOM 1671 N N . PHE B 1 80 ? -6.374 -3.806 38.234 1.00 23.11 129 PHE B N 1
ATOM 1672 C CA . PHE B 1 80 ? -6.400 -4.103 39.637 1.00 22.14 129 PHE B CA 1
ATOM 1673 C C . PHE B 1 80 ? -5.007 -4.346 40.147 1.00 23.09 129 PHE B C 1
ATOM 1674 O O . PHE B 1 80 ? -4.101 -4.680 39.383 1.00 23.56 129 PHE B O 1
ATOM 1682 N N . ILE B 1 81 ? -4.841 -4.104 41.438 1.00 23.30 130 ILE B N 1
ATOM 1683 C CA . ILE B 1 81 ? -3.586 -4.328 42.102 1.00 25.18 130 ILE B CA 1
ATOM 1684 C C . ILE B 1 81 ? -3.759 -5.615 42.818 1.00 24.86 130 ILE B C 1
ATOM 1685 O O . ILE B 1 81 ? -4.721 -5.793 43.548 1.00 22.06 130 ILE B O 1
ATOM 1690 N N . GLU B 1 82 ? -2.813 -6.509 42.594 1.00 28.18 131 GLU B N 1
ATOM 1691 C CA . GLU B 1 82 ? -2.896 -7.842 43.124 1.00 29.49 131 GLU B CA 1
ATOM 1692 C C . GLU B 1 82 ? -2.058 -7.943 44.377 1.00 29.49 131 GLU B C 1
ATOM 1693 O O . GLU B 1 82 ? -0.870 -7.706 44.337 1.00 29.71 131 GLU B O 1
ATOM 1699 N N . LYS B 1 83 ? -2.690 -8.287 45.490 1.00 30.02 132 LYS B N 1
ATOM 1700 C CA . LYS B 1 83 ? -2.002 -8.441 46.758 1.00 33.13 132 LYS B CA 1
ATOM 1701 C C . LYS B 1 83 ? -2.200 -9.836 47.316 1.00 34.07 132 LYS B C 1
ATOM 1702 O O . LYS B 1 83 ? -3.341 -10.272 47.511 1.00 31.65 132 LYS B O 1
ATOM 1708 N N . VAL B 1 84 ? -1.098 -10.524 47.586 1.00 33.76 133 VAL B N 1
ATOM 1709 C CA . VAL B 1 84 ? -1.157 -11.760 48.333 1.00 33.30 133 VAL B CA 1
ATOM 1710 C C . VAL B 1 84 ? -1.098 -11.401 49.808 1.00 32.34 133 VAL B C 1
ATOM 1711 O O . VAL B 1 84 ? -0.115 -10.872 50.292 1.00 32.68 133 VAL B O 1
ATOM 1715 N N . LEU B 1 85 ? -2.179 -11.685 50.521 1.00 30.50 134 LEU B N 1
ATOM 1716 C CA . LEU B 1 85 ? -2.319 -11.254 51.899 1.00 30.68 134 LEU B CA 1
ATOM 1717 C C . LEU B 1 85 ? -1.530 -12.156 52.840 1.00 33.37 134 LEU B C 1
ATOM 1718 O O . LEU B 1 85 ? -1.044 -13.198 52.430 1.00 34.36 134 LEU B O 1
ATOM 1723 N N . GLU B 1 86 ? -1.407 -11.753 54.104 1.00 36.90 135 GLU B N 1
ATOM 1724 C CA . GLU B 1 86 ? -0.710 -12.571 55.108 1.00 40.82 135 GLU B CA 1
ATOM 1725 C C . GLU B 1 86 ? -1.412 -13.896 55.331 1.00 37.47 135 GLU B C 1
ATOM 1726 O O . GLU B 1 86 ? -0.775 -14.873 55.687 1.00 38.70 135 GLU B O 1
ATOM 1732 N N . ASN B 1 87 ? -2.723 -13.925 55.105 1.00 33.51 136 ASN B N 1
ATOM 1733 C CA . ASN B 1 87 ? -3.509 -15.141 55.271 1.00 32.35 136 ASN B CA 1
ATOM 1734 C C . ASN B 1 87 ? -3.513 -16.079 54.057 1.00 30.72 136 ASN B C 1
ATOM 1735 O O . ASN B 1 87 ? -4.263 -17.054 54.035 1.00 30.72 136 ASN B O 1
ATOM 1740 N N . ASN B 1 88 ? -2.687 -15.758 53.066 1.00 29.15 137 ASN B N 1
ATOM 1741 C CA . ASN B 1 88 ? -2.496 -16.551 51.854 1.00 28.32 137 ASN B CA 1
ATOM 1742 C C . ASN B 1 88 ? -3.623 -16.527 50.845 1.00 25.66 137 ASN B C 1
ATOM 1743 O O . ASN B 1 88 ? -3.618 -17.332 49.912 1.00 25.63 137 ASN B O 1
ATOM 1748 N N . TYR B 1 89 ? -4.592 -15.643 51.028 1.00 23.74 138 TYR B N 1
ATOM 1749 C CA . TYR B 1 89 ? -5.558 -15.388 49.980 1.00 22.04 138 TYR B CA 1
ATOM 1750 C C . TYR B 1 89 ? -5.031 -14.239 49.166 1.00 21.42 138 TYR B C 1
ATOM 1751 O O . TYR B 1 89 ? -4.148 -13.501 49.607 1.00 22.31 138 TYR B O 1
ATOM 1760 N N . THR B 1 90 ? -5.596 -14.080 47.982 1.00 20.45 139 THR B N 1
ATOM 1761 C CA . THR B 1 90 ? -5.250 -12.992 47.115 1.00 20.15 139 THR B CA 1
ATOM 1762 C C . THR B 1 90 ? -6.418 -12.007 47.116 1.00 18.79 139 THR B C 1
ATOM 1763 O O . THR B 1 90 ? -7.574 -12.420 47.078 1.00 17.75 139 THR B O 1
ATOM 1767 N N . ALA B 1 91 ? -6.108 -10.715 47.179 1.00 18.67 140 ALA B N 1
ATOM 1768 C CA . ALA B 1 91 ? -7.120 -9.687 46.966 1.00 18.27 140 ALA B CA 1
ATOM 1769 C C . ALA B 1 91 ? -6.816 -8.905 45.709 1.00 18.26 140 ALA B C 1
ATOM 1770 O O . ALA B 1 91 ? -5.660 -8.806 45.268 1.00 18.73 140 ALA B O 1
ATOM 1772 N N . LEU B 1 92 ? -7.863 -8.286 45.177 1.00 18.92 141 LEU B N 1
ATOM 1773 C CA . LEU B 1 92 ? -7.765 -7.442 43.985 1.00 19.01 141 LEU B CA 1
ATOM 1774 C C . LEU B 1 92 ? -8.348 -6.042 44.266 1.00 19.16 141 LEU B C 1
ATOM 1775 O O . LEU B 1 92 ? -9.565 -5.854 44.276 1.00 18.84 141 LEU B O 1
ATOM 1780 N N . MET B 1 93 ? -7.470 -5.067 44.484 1.00 19.64 142 MET B N 1
ATOM 1781 C CA . MET B 1 93 ? -7.896 -3.683 44.727 1.00 20.29 142 MET B CA 1
ATOM 1782 C C . MET B 1 93 ? -7.946 -2.924 43.417 1.00 20.35 142 MET B C 1
ATOM 1783 O O . MET B 1 93 ? -7.054 -3.075 42.589 1.00 20.13 142 MET B O 1
ATOM 1788 N N . SER B 1 94 ? -8.960 -2.079 43.248 1.00 20.68 143 SER B N 1
ATOM 1789 C CA . SER B 1 94 ? -9.027 -1.217 42.078 1.00 21.79 143 SER B CA 1
ATOM 1790 C C . SER B 1 94 ? -7.819 -0.308 42.018 1.00 22.48 143 SER B C 1
ATOM 1791 O O . SER B 1 94 ? -7.460 0.322 43.005 1.00 23.85 143 SER B O 1
ATOM 1794 N N . ALA B 1 95 ? -7.197 -0.246 40.850 1.00 22.48 144 ALA B N 1
ATOM 1795 C CA . ALA B 1 95 ? -6.091 0.673 40.600 1.00 23.58 144 ALA B CA 1
ATOM 1796 C C . ALA B 1 95 ? -6.589 2.095 40.393 1.00 24.58 144 ALA B C 1
ATOM 1797 O O . ALA B 1 95 ? -5.821 3.039 40.505 1.00 26.14 144 ALA B O 1
ATOM 1799 N N . LYS B 1 96 ? -7.866 2.240 40.055 1.00 23.79 145 LYS B N 1
ATOM 1800 C CA . LYS B 1 96 ? -8.453 3.547 39.830 1.00 25.00 145 LYS B CA 1
ATOM 1801 C C . LYS B 1 96 ? -8.976 4.118 41.134 1.00 24.73 145 LYS B C 1
ATOM 1802 O O . LYS B 1 96 ? -8.877 5.305 41.386 1.00 26.34 145 LYS B O 1
ATOM 1808 N N . TYR B 1 97 ? -9.539 3.249 41.960 1.00 22.98 146 TYR B N 1
ATOM 1809 C CA . TYR B 1 97 ? -10.188 3.647 43.207 1.00 23.03 146 TYR B CA 1
ATOM 1810 C C . TYR B 1 97 ? -9.568 2.894 44.378 1.00 21.74 146 TYR B C 1
ATOM 1811 O O . TYR B 1 97 ? -10.081 1.878 44.815 1.00 20.33 146 TYR B O 1
ATOM 1820 N N . SER B 1 98 ? -8.448 3.406 44.863 1.00 22.50 147 SER B N 1
ATOM 1821 C CA . SER B 1 98 ? -7.728 2.797 45.961 1.00 22.20 147 SER B CA 1
ATOM 1822 C C . SER B 1 98 ? -8.662 2.618 47.143 1.00 22.41 147 SER B C 1
ATOM 1823 O O . SER B 1 98 ? -9.546 3.438 47.382 1.00 23.81 147 SER B O 1
ATOM 1826 N N . GLY B 1 99 ? -8.478 1.536 47.876 1.00 21.66 148 GLY B N 1
ATOM 1827 C CA . GLY B 1 99 ? -9.364 1.200 48.987 1.00 21.82 148 GLY B CA 1
ATOM 1828 C C . GLY B 1 99 ? -10.612 0.411 48.605 1.00 20.63 148 GLY B C 1
ATOM 1829 O O . GLY B 1 99 ? -11.311 -0.049 49.487 1.00 20.93 148 GLY B O 1
ATOM 1830 N N . TRP B 1 100 ? -10.904 0.264 47.310 1.00 19.76 149 TRP B N 1
ATOM 1831 C CA . TRP B 1 100 ? -12.052 -0.537 46.822 1.00 18.85 149 TRP B CA 1
ATOM 1832 C C . TRP B 1 100 ? -11.554 -1.860 46.241 1.00 17.55 149 TRP B C 1
ATOM 1833 O O . TRP B 1 100 ? -10.576 -1.893 45.483 1.00 16.95 149 TRP B O 1
ATOM 1844 N N . TYR B 1 101 ? -12.279 -2.930 46.546 1.00 17.35 150 TYR B N 1
ATOM 1845 C CA . TYR B 1 101 ? -11.851 -4.277 46.206 1.00 16.68 150 TYR B CA 1
ATOM 1846 C C . TYR B 1 101 ? -12.903 -5.076 45.453 1.00 16.69 150 TYR B C 1
ATOM 1847 O O . TYR B 1 101 ? -14.105 -4.868 45.604 1.00 17.76 150 TYR B O 1
ATOM 1856 N N . VAL B 1 102 ? -12.425 -6.009 44.639 1.00 16.38 151 VAL B N 1
ATOM 1857 C CA . VAL B 1 102 ? -13.274 -7.014 44.020 1.00 16.10 151 VAL B CA 1
ATOM 1858 C C . VAL B 1 102 ? -13.740 -7.951 45.130 1.00 16.38 151 VAL B C 1
ATOM 1859 O O . VAL B 1 102 ? -12.913 -8.473 45.896 1.00 15.85 151 VAL B O 1
ATOM 1863 N N . GLY B 1 103 ? -15.058 -8.135 45.229 1.00 17.21 152 GLY B N 1
ATOM 1864 C CA . GLY B 1 103 ? -15.647 -8.972 46.273 1.00 17.68 152 GLY B CA 1
ATOM 1865 C C . GLY B 1 103 ? -17.031 -9.511 45.949 1.00 18.61 152 GLY B C 1
ATOM 1866 O O . GLY B 1 103 ? -17.711 -9.028 45.037 1.00 18.49 152 GLY B O 1
ATOM 1867 N N . PHE B 1 104 ? -17.453 -10.530 46.707 1.00 19.67 153 PHE B N 1
ATOM 1868 C CA . PHE B 1 104 ? -18.743 -11.186 46.479 1.00 20.93 153 PHE B CA 1
ATOM 1869 C C . PHE B 1 104 ? -19.384 -11.644 47.762 1.00 22.90 153 PHE B C 1
ATOM 1870 O O . PHE B 1 104 ? -18.700 -11.905 48.748 1.00 23.40 153 PHE B O 1
ATOM 1878 N N . THR B 1 105 ? -20.707 -11.758 47.737 1.00 25.64 154 THR B N 1
ATOM 1879 C CA . THR B 1 105 ? -21.458 -12.307 48.864 1.00 28.24 154 THR B CA 1
ATOM 1880 C C . THR B 1 105 ? -21.410 -13.833 48.832 1.00 30.26 154 THR B C 1
ATOM 1881 O O . THR B 1 105 ? -20.883 -14.437 47.887 1.00 28.43 154 THR B O 1
ATOM 1885 N N . LYS B 1 106 ? -21.941 -14.460 49.879 1.00 34.89 155 LYS B N 1
ATOM 1886 C CA . LYS B 1 106 ? -22.022 -15.925 49.923 1.00 37.98 155 LYS B CA 1
ATOM 1887 C C . LYS B 1 106 ? -22.844 -16.500 48.778 1.00 37.57 155 LYS B C 1
ATOM 1888 O O . LYS B 1 106 ? -22.654 -17.647 48.416 1.00 37.81 155 LYS B O 1
ATOM 1894 N N . LYS B 1 107 ? -23.728 -15.705 48.190 1.00 37.27 156 LYS B N 1
ATOM 1895 C CA . LYS B 1 107 ? -24.525 -16.174 47.055 1.00 38.65 156 LYS B CA 1
ATOM 1896 C C . LYS B 1 107 ? -23.900 -15.838 45.694 1.00 36.16 156 LYS B C 1
ATOM 1897 O O . LYS B 1 107 ? -24.530 -16.015 44.655 1.00 35.38 156 LYS B O 1
ATOM 1903 N N . GLY B 1 108 ? -22.656 -15.368 45.705 1.00 33.98 157 GLY B N 1
ATOM 1904 C CA . GLY B 1 108 ? -21.943 -15.038 44.476 1.00 32.40 157 GLY B CA 1
ATOM 1905 C C . GLY B 1 108 ? -22.307 -13.700 43.857 1.00 31.88 157 GLY B C 1
ATOM 1906 O O . GLY B 1 108 ? -21.901 -13.429 42.731 1.00 32.08 157 GLY B O 1
ATOM 1907 N N . ARG B 1 109 ? -23.071 -12.869 44.569 1.00 32.19 158 ARG B N 1
ATOM 1908 C CA . ARG B 1 109 ? -23.422 -11.546 44.075 1.00 33.00 158 ARG B CA 1
ATOM 1909 C C . ARG B 1 109 ? -22.250 -10.595 44.286 1.00 30.10 158 ARG B C 1
ATOM 1910 O O . ARG B 1 109 ? -21.656 -10.568 45.367 1.00 29.14 158 ARG B O 1
ATOM 1918 N N . PRO B 1 110 ? -21.905 -9.810 43.255 1.00 28.03 159 PRO B N 1
ATOM 1919 C CA . PRO B 1 110 ? -20.794 -8.862 43.393 1.00 26.89 159 PRO B CA 1
ATOM 1920 C C . PRO B 1 110 ? -21.117 -7.690 44.315 1.00 27.33 159 PRO B C 1
ATOM 1921 O O . PRO B 1 110 ? -22.260 -7.250 44.388 1.00 28.07 159 PRO B O 1
ATOM 1925 N N . ARG B 1 111 ? -20.088 -7.210 44.999 1.00 27.41 160 ARG B N 1
ATOM 1926 C CA . ARG B 1 111 ? -20.218 -6.170 46.008 1.00 29.42 160 ARG B CA 1
ATOM 1927 C C . ARG B 1 111 ? -19.771 -4.831 45.457 1.00 30.09 160 ARG B C 1
ATOM 1928 O O . ARG B 1 111 ? -18.995 -4.785 44.500 1.00 30.05 160 ARG B O 1
ATOM 1936 N N . LYS B 1 112 ? -20.260 -3.752 46.078 1.00 33.16 161 LYS B N 1
ATOM 1937 C CA . LYS B 1 112 ? -19.886 -2.370 45.723 1.00 34.74 161 LYS B CA 1
ATOM 1938 C C . LYS B 1 112 ? -18.542 -2.010 46.345 1.00 31.83 161 LYS B C 1
ATOM 1939 O O . LYS B 1 112 ? -18.359 -2.141 47.555 1.00 29.82 161 LYS B O 1
ATOM 1945 N N . GLY B 1 113 ? -17.608 -1.573 45.503 1.00 30.24 162 GLY B N 1
ATOM 1946 C CA . GLY B 1 113 ? -16.282 -1.130 45.947 1.00 29.81 162 GLY B CA 1
ATOM 1947 C C . GLY B 1 113 ? -16.242 -0.316 47.230 1.00 31.19 162 GLY B C 1
ATOM 1948 O O . GLY B 1 113 ? -15.532 -0.680 48.151 1.00 32.61 162 GLY B O 1
ATOM 1949 N N . PRO B 1 114 ? -17.009 0.791 47.301 1.00 31.32 163 PRO B N 1
ATOM 1950 C CA . PRO B 1 114 ? -16.976 1.652 48.473 1.00 32.31 163 PRO B CA 1
ATOM 1951 C C . PRO B 1 114 ? -17.271 0.916 49.753 1.00 31.69 163 PRO B C 1
ATOM 1952 O O . PRO B 1 114 ? -16.777 1.297 50.801 1.00 31.78 163 PRO B O 1
ATOM 1956 N N . LYS B 1 115 ? -18.080 -0.126 49.672 1.00 31.89 164 LYS B N 1
ATOM 1957 C CA . LYS B 1 115 ? -18.482 -0.851 50.871 1.00 34.49 164 LYS B CA 1
ATOM 1958 C C . LYS B 1 115 ? -17.570 -2.025 51.202 1.00 30.61 164 LYS B C 1
ATOM 1959 O O . LYS B 1 115 ? -17.921 -2.834 52.046 1.00 30.08 164 LYS B O 1
ATOM 1965 N N . THR B 1 116 ? -16.404 -2.100 50.556 1.00 27.36 165 THR B N 1
ATOM 1966 C CA . THR B 1 116 ? -15.434 -3.151 50.818 1.00 25.90 165 THR B CA 1
ATOM 1967 C C . THR B 1 116 ? -14.206 -2.657 51.546 1.00 25.81 165 THR B C 1
ATOM 1968 O O . THR B 1 116 ? -13.950 -1.455 51.630 1.00 27.22 165 THR B O 1
ATOM 1972 N N . ARG B 1 117 ? -13.444 -3.618 52.061 1.00 25.08 166 ARG B N 1
ATOM 1973 C CA . ARG B 1 117 ? -12.126 -3.372 52.642 1.00 25.22 166 ARG B CA 1
ATOM 1974 C C . ARG B 1 117 ? -11.329 -4.684 52.660 1.00 23.26 166 ARG B C 1
ATOM 1975 O O . ARG B 1 117 ? -11.906 -5.758 52.593 1.00 22.48 166 ARG B O 1
ATOM 1983 N N . GLU B 1 118 ? -10.013 -4.562 52.759 1.00 23.14 167 GLU B N 1
ATOM 1984 C CA . GLU B 1 118 ? -9.081 -5.645 52.529 1.00 23.14 167 GLU B CA 1
ATOM 1985 C C . GLU B 1 118 ? -9.285 -6.832 53.459 1.00 25.15 167 GLU B C 1
ATOM 1986 O O . GLU B 1 118 ? -9.081 -7.977 53.059 1.00 25.85 167 GLU B O 1
ATOM 1992 N N . ASN B 1 119 ? -9.681 -6.575 54.692 1.00 27.61 168 ASN B N 1
ATOM 1993 C CA . ASN B 1 119 ? -9.802 -7.648 55.663 1.00 28.78 168 ASN B CA 1
ATOM 1994 C C . ASN B 1 119 ? -11.111 -8.427 55.570 1.00 27.83 168 ASN B C 1
ATOM 1995 O O . ASN B 1 119 ? -11.280 -9.408 56.295 1.00 28.99 168 ASN B O 1
ATOM 2000 N N . GLN B 1 120 ? -12.033 -8.008 54.706 1.00 25.88 169 GLN B N 1
ATOM 2001 C CA . GLN B 1 120 ? -13.271 -8.765 54.500 1.00 25.76 169 GLN B CA 1
ATOM 2002 C C . GLN B 1 120 ? -13.019 -10.047 53.725 1.00 25.23 169 GLN B C 1
ATOM 2003 O O . GLN B 1 120 ? -12.321 -10.054 52.705 1.00 23.02 169 GLN B O 1
ATOM 2009 N N . GLN B 1 121 ? -13.614 -11.131 54.204 1.00 26.80 170 GLN B N 1
ATOM 2010 C CA . GLN B 1 121 ? -13.541 -12.410 53.514 1.00 26.76 170 GLN B CA 1
ATOM 2011 C C . GLN B 1 121 ? -14.105 -12.306 52.108 1.00 25.21 170 GLN B C 1
ATOM 2012 O O . GLN B 1 121 ? -13.592 -12.928 51.185 1.00 24.67 170 GLN B O 1
ATOM 2018 N N . ASP B 1 122 ? -15.133 -11.475 51.951 1.00 25.18 171 ASP B N 1
ATOM 2019 C CA . ASP B 1 122 ? -15.766 -11.242 50.659 1.00 23.95 171 ASP B CA 1
ATOM 2020 C C . ASP B 1 122 ? -14.761 -10.913 49.568 1.00 21.56 171 ASP B C 1
ATOM 2021 O O . ASP B 1 122 ? -15.021 -11.192 48.407 1.00 21.51 171 ASP B O 1
ATOM 2026 N N . VAL B 1 123 ? -13.618 -10.338 49.926 1.00 20.39 172 VAL B N 1
ATOM 2027 C CA . VAL B 1 123 ? -12.653 -9.885 48.928 1.00 19.03 172 VAL B CA 1
ATOM 2028 C C . VAL B 1 123 ? -11.452 -10.826 48.801 1.00 18.69 172 VAL B C 1
ATOM 2029 O O . VAL B 1 123 ? -10.457 -10.484 48.140 1.00 18.76 172 VAL B O 1
ATOM 2033 N N . HIS B 1 124 ? -11.561 -12.023 49.378 1.00 19.07 173 HIS B N 1
ATOM 2034 C CA . HIS B 1 124 ? -10.459 -12.987 49.355 1.00 19.14 173 HIS B CA 1
ATOM 2035 C C . HIS B 1 124 ? -10.661 -14.080 48.308 1.00 19.21 173 HIS B C 1
ATOM 2036 O O . HIS B 1 124 ? -11.780 -14.553 48.097 1.00 19.25 173 HIS B O 1
ATOM 2043 N N . PHE B 1 125 ? -9.573 -14.439 47.634 1.00 19.41 174 PHE B N 1
ATOM 2044 C CA . PHE B 1 125 ? -9.626 -15.396 46.556 1.00 20.14 174 PHE B CA 1
ATOM 2045 C C . PHE B 1 125 ? -8.445 -16.335 46.583 1.00 21.82 174 PHE B C 1
ATOM 2046 O O . PHE B 1 125 ? -7.369 -15.972 47.066 1.00 22.28 174 PHE B O 1
ATOM 2054 N N . MET B 1 126 ? -8.662 -17.537 46.057 1.00 23.54 175 MET B N 1
ATOM 2055 C CA . MET B 1 126 ? -7.576 -18.470 45.719 1.00 26.24 175 MET B CA 1
ATOM 2056 C C . MET B 1 126 ? -7.506 -18.645 44.213 1.00 26.94 175 MET B C 1
ATOM 2057 O O . MET B 1 126 ? -8.538 -18.695 43.545 1.00 26.49 175 MET B O 1
ATOM 2062 N N . LYS B 1 127 ? -6.290 -18.713 43.679 1.00 28.98 176 LYS B N 1
ATOM 2063 C CA . LYS B 1 127 ? -6.103 -18.992 42.259 1.00 31.58 176 LYS B CA 1
ATOM 2064 C C . LYS B 1 127 ? -6.179 -20.471 41.971 1.00 33.44 176 LYS B C 1
ATOM 2065 O O . LYS B 1 127 ? -5.755 -21.280 42.773 1.00 34.11 176 LYS B O 1
ATOM 2071 N N . ARG B 1 128 ? -6.702 -20.823 40.809 1.00 36.27 177 ARG B N 1
ATOM 2072 C CA . ARG B 1 128 ? -6.921 -22.215 40.469 1.00 40.90 177 ARG B CA 1
ATOM 2073 C C . ARG B 1 128 ? -6.503 -22.474 39.015 1.00 46.10 177 ARG B C 1
ATOM 2074 O O . ARG B 1 128 ? -7.221 -22.070 38.097 1.00 47.84 177 ARG B O 1
ATOM 2082 N N . TYR B 1 129 ? -5.351 -23.143 38.833 1.00 52.02 178 TYR B N 1
ATOM 2083 C CA . TYR B 1 129 ? -4.720 -23.399 37.508 1.00 53.89 178 TYR B CA 1
ATOM 2084 C C . TYR B 1 129 ? -5.202 -24.674 36.871 1.00 49.16 178 TYR B C 1
ATOM 2085 O O . TYR B 1 129 ? -6.390 -24.930 36.892 1.00 47.16 178 TYR B O 1
ATOM 2094 N N . GLN C 1 2 ? 3.238 4.774 37.497 1.00 75.84 51 GLN C N 1
ATOM 2095 C CA . GLN C 1 2 ? 3.554 6.222 37.250 1.00 74.51 51 GLN C CA 1
ATOM 2096 C C . GLN C 1 2 ? 5.011 6.459 36.790 1.00 69.13 51 GLN C C 1
ATOM 2097 O O . GLN C 1 2 ? 5.960 5.805 37.237 1.00 63.71 51 GLN C O 1
ATOM 2103 N N . LEU C 1 3 ? 5.149 7.365 35.825 1.00 69.35 52 LEU C N 1
ATOM 2104 C CA . LEU C 1 3 ? 6.445 7.739 35.253 1.00 66.33 52 LEU C CA 1
ATOM 2105 C C . LEU C 1 3 ? 6.879 9.113 35.763 1.00 64.26 52 LEU C C 1
ATOM 2106 O O . LEU C 1 3 ? 6.071 10.038 35.800 1.00 67.30 52 LEU C O 1
ATOM 2111 N N . ARG C 1 4 ? 8.141 9.240 36.173 1.00 58.52 53 ARG C N 1
ATOM 2112 C CA . ARG C 1 4 ? 8.667 10.507 36.673 1.00 55.87 53 ARG C CA 1
ATOM 2113 C C . ARG C 1 4 ? 10.043 10.799 36.093 1.00 50.29 53 ARG C C 1
ATOM 2114 O O . ARG C 1 4 ? 10.809 9.894 35.797 1.00 48.42 53 ARG C O 1
ATOM 2122 N N . LEU C 1 5 ? 10.352 12.080 35.951 1.00 48.19 54 LEU C N 1
ATOM 2123 C CA . LEU C 1 5 ? 11.644 12.522 35.450 1.00 45.11 54 LEU C CA 1
ATOM 2124 C C . LEU C 1 5 ? 12.418 13.167 36.588 1.00 41.80 54 LEU C C 1
ATOM 2125 O O . LEU C 1 5 ? 11.902 14.054 37.240 1.00 43.08 54 LEU C O 1
ATOM 2130 N N . TYR C 1 6 ? 13.645 12.724 36.835 1.00 38.31 55 TYR C N 1
ATOM 2131 C CA . TYR C 1 6 ? 14.504 13.404 37.797 1.00 36.98 55 TYR C CA 1
ATOM 2132 C C . TYR C 1 6 ? 15.953 12.951 37.745 1.00 35.00 55 TYR C C 1
ATOM 2133 O O . TYR C 1 6 ? 16.329 12.159 36.881 1.00 35.14 55 TYR C O 1
ATOM 2142 N N . GLN C 1 7 ? 16.765 13.510 38.645 1.00 34.21 56 GLN C N 1
ATOM 2143 C CA . GLN C 1 7 ? 18.182 13.182 38.770 1.00 33.12 56 GLN C CA 1
ATOM 2144 C C . GLN C 1 7 ? 18.458 12.547 40.119 1.00 31.04 56 GLN C C 1
ATOM 2145 O O . GLN C 1 7 ? 17.752 12.815 41.096 1.00 31.51 56 GLN C O 1
ATOM 2151 N N . LEU C 1 8 ? 19.494 11.719 40.171 1.00 29.07 57 LEU C N 1
ATOM 2152 C CA . LEU C 1 8 ? 19.903 11.075 41.413 1.00 27.09 57 LEU C CA 1
ATOM 2153 C C . LEU C 1 8 ? 21.280 11.560 41.832 1.00 25.88 57 LEU C C 1
ATOM 2154 O O . LEU C 1 8 ? 22.274 11.269 41.166 1.00 25.80 57 LEU C O 1
ATOM 2159 N N . TYR C 1 9 ? 21.318 12.291 42.942 1.00 25.60 58 TYR C N 1
ATOM 2160 C CA . TYR C 1 9 ? 22.549 12.839 43.497 1.00 25.27 58 TYR C CA 1
ATOM 2161 C C . TYR C 1 9 ? 23.183 11.786 44.385 1.00 23.87 58 TYR C C 1
ATOM 2162 O O . TYR C 1 9 ? 22.540 11.283 45.306 1.00 24.28 58 TYR C O 1
ATOM 2171 N N . SER C 1 10 ? 24.442 11.465 44.113 1.00 23.13 59 SER C N 1
ATOM 2172 C CA . SER C 1 10 ? 25.204 10.512 44.920 1.00 22.60 59 SER C CA 1
ATOM 2173 C C . SER C 1 10 ? 25.775 11.178 46.175 1.00 23.25 59 SER C C 1
ATOM 2174 O O . SER C 1 10 ? 26.556 12.118 46.088 1.00 24.07 59 SER C O 1
ATOM 2177 N N . ARG C 1 11 ? 25.412 10.663 47.335 1.00 23.02 60 ARG C N 1
ATOM 2178 C CA . ARG C 1 11 ? 25.983 11.134 48.585 1.00 24.39 60 ARG C CA 1
ATOM 2179 C C . ARG C 1 11 ? 27.506 11.175 48.590 1.00 25.89 60 ARG C C 1
ATOM 2180 O O . ARG C 1 11 ? 28.085 12.136 49.084 1.00 28.22 60 ARG C O 1
ATOM 2188 N N . THR C 1 12 ? 28.161 10.156 48.048 1.00 26.89 61 THR C N 1
ATOM 2189 C CA . THR C 1 12 ? 29.627 10.099 48.106 1.00 29.64 61 THR C CA 1
ATOM 2190 C C . THR C 1 12 ? 30.273 10.821 46.960 1.00 29.43 61 THR C C 1
ATOM 2191 O O . THR C 1 12 ? 31.296 11.443 47.149 1.00 30.87 61 THR C O 1
ATOM 2195 N N . SER C 1 13 ? 29.691 10.741 45.773 1.00 28.46 62 SER C N 1
ATOM 2196 C CA . SER C 1 13 ? 30.342 11.323 44.592 1.00 28.91 62 SER C CA 1
ATOM 2197 C C . SER C 1 13 ? 30.098 12.828 44.493 1.00 29.50 62 SER C C 1
ATOM 2198 O O . SER C 1 13 ? 30.854 13.527 43.837 1.00 31.24 62 SER C O 1
ATOM 2201 N N . GLY C 1 14 ? 29.020 13.319 45.097 1.00 28.59 63 GLY C N 1
ATOM 2202 C CA . GLY C 1 14 ? 28.650 14.731 44.996 1.00 29.17 63 GLY C CA 1
ATOM 2203 C C . GLY C 1 14 ? 28.086 15.174 43.651 1.00 28.99 63 GLY C C 1
ATOM 2204 O O . GLY C 1 14 ? 27.784 16.339 43.470 1.00 29.23 63 GLY C O 1
ATOM 2205 N N . LYS C 1 15 ? 27.943 14.246 42.712 1.00 28.68 64 LYS C N 1
ATOM 2206 C CA . LYS C 1 15 ? 27.431 14.545 41.384 1.00 30.04 64 LYS C CA 1
ATOM 2207 C C . LYS C 1 15 ? 26.291 13.592 41.115 1.00 29.10 64 LYS C C 1
ATOM 2208 O O . LYS C 1 15 ? 25.954 12.754 41.968 1.00 28.22 64 LYS C O 1
ATOM 2214 N N . HIS C 1 16 ? 25.719 13.681 39.918 1.00 29.70 65 HIS C N 1
ATOM 2215 C CA . HIS C 1 16 ? 24.559 12.864 39.573 1.00 29.65 65 HIS C CA 1
ATOM 2216 C C . HIS C 1 16 ? 24.874 11.660 38.712 1.00 30.16 65 HIS C C 1
ATOM 2217 O O . HIS C 1 16 ? 25.829 11.665 37.925 1.00 31.25 65 HIS C O 1
ATOM 2224 N N . ILE C 1 17 ? 24.037 10.641 38.871 1.00 29.62 66 ILE C N 1
ATOM 2225 C CA . ILE C 1 17 ? 24.115 9.425 38.076 1.00 30.31 66 ILE C CA 1
ATOM 2226 C C . ILE C 1 17 ? 23.887 9.757 36.607 1.00 32.00 66 ILE C C 1
ATOM 2227 O O . ILE C 1 17 ? 22.954 10.488 36.255 1.00 33.59 66 ILE C O 1
ATOM 2232 N N . GLN C 1 18 ? 24.747 9.192 35.775 1.00 32.62 67 GLN C N 1
ATOM 2233 C CA . GLN C 1 18 ? 24.685 9.320 34.335 1.00 33.69 67 GLN C CA 1
ATOM 2234 C C . GLN C 1 18 ? 24.517 7.944 33.694 1.00 34.04 67 GLN C C 1
ATOM 2235 O O . GLN C 1 18 ? 25.256 7.008 34.021 1.00 34.46 67 GLN C O 1
ATOM 2241 N N . VAL C 1 19 ? 23.559 7.828 32.779 1.00 34.68 68 VAL C N 1
ATOM 2242 C CA . VAL C 1 19 ? 23.484 6.688 31.861 1.00 35.12 68 VAL C CA 1
ATOM 2243 C C . VAL C 1 19 ? 24.091 7.155 30.541 1.00 37.57 68 VAL C C 1
ATOM 2244 O O . VAL C 1 19 ? 23.428 7.825 29.722 1.00 39.16 68 VAL C O 1
ATOM 2248 N N . LEU C 1 20 ? 25.370 6.830 30.374 1.00 38.26 69 LEU C N 1
ATOM 2249 C CA . LEU C 1 20 ? 26.154 7.255 29.222 1.00 41.90 69 LEU C CA 1
ATOM 2250 C C . LEU C 1 20 ? 25.990 6.310 28.037 1.00 44.95 69 LEU C C 1
ATOM 2251 O O . LEU C 1 20 ? 26.493 6.571 26.958 1.00 48.14 69 LEU C O 1
ATOM 2256 N N . GLY C 1 21 ? 25.233 5.242 28.233 1.00 45.78 70 GLY C N 1
ATOM 2257 C CA . GLY C 1 21 ? 25.087 4.192 27.235 1.00 48.58 70 GLY C CA 1
ATOM 2258 C C . GLY C 1 21 ? 25.282 2.905 27.987 1.00 47.86 70 GLY C C 1
ATOM 2259 O O . GLY C 1 21 ? 24.685 2.696 29.034 1.00 43.60 70 GLY C O 1
ATOM 2260 N N . ARG C 1 22 ? 26.138 2.045 27.475 1.00 51.94 71 ARG C N 1
ATOM 2261 C CA . ARG C 1 22 ? 26.501 0.867 28.225 1.00 52.97 71 ARG C CA 1
ATOM 2262 C C . ARG C 1 22 ? 27.152 1.232 29.567 1.00 47.87 71 ARG C C 1
ATOM 2263 O O . ARG C 1 22 ? 26.928 0.560 30.574 1.00 44.20 71 ARG C O 1
ATOM 2271 N N . ARG C 1 23 ? 27.956 2.284 29.565 1.00 46.77 72 ARG C N 1
ATOM 2272 C CA . ARG C 1 23 ? 28.682 2.690 30.754 1.00 46.52 72 ARG C CA 1
ATOM 2273 C C . ARG C 1 23 ? 27.783 3.485 31.701 1.00 42.45 72 ARG C C 1
ATOM 2274 O O . ARG C 1 23 ? 26.971 4.298 31.264 1.00 42.28 72 ARG C O 1
ATOM 2282 N N . ILE C 1 24 ? 27.947 3.241 32.998 1.00 38.42 73 ILE C N 1
ATOM 2283 C CA . ILE C 1 24 ? 27.227 3.963 34.049 1.00 35.17 73 ILE C CA 1
ATOM 2284 C C . ILE C 1 24 ? 28.239 4.700 34.933 1.00 34.18 73 ILE C C 1
ATOM 2285 O O . ILE C 1 24 ? 29.324 4.197 35.207 1.00 33.92 73 ILE C O 1
ATOM 2290 N N . SER C 1 25 ? 27.876 5.895 35.381 1.00 33.21 74 SER C N 1
ATOM 2291 C CA . SER C 1 25 ? 28.778 6.691 36.194 1.00 33.28 74 SER C CA 1
ATOM 2292 C C . SER C 1 25 ? 27.985 7.688 37.013 1.00 32.44 74 SER C C 1
ATOM 2293 O O . SER C 1 25 ? 26.783 7.847 36.787 1.00 33.62 74 SER C O 1
ATOM 2296 N N . ALA C 1 26 ? 28.630 8.340 37.981 1.00 32.15 75 ALA C N 1
ATOM 2297 C CA . ALA C 1 26 ? 27.974 9.397 38.779 1.00 31.43 75 ALA C CA 1
ATOM 2298 C C . ALA C 1 26 ? 28.824 10.664 38.834 1.00 32.02 75 ALA C C 1
ATOM 2299 O O . ALA C 1 26 ? 29.222 11.103 39.904 1.00 31.09 75 ALA C O 1
ATOM 2301 N N . ARG C 1 27 ? 29.106 11.222 37.660 1.00 33.09 76 ARG C N 1
ATOM 2302 C CA . ARG C 1 27 ? 29.930 12.419 37.540 1.00 34.53 76 ARG C CA 1
ATOM 2303 C C . ARG C 1 27 ? 29.157 13.535 36.848 1.00 34.35 76 ARG C C 1
ATOM 2304 O O . ARG C 1 27 ? 29.745 14.463 36.331 1.00 36.02 76 ARG C O 1
ATOM 2312 N N . GLY C 1 28 ? 27.836 13.449 36.856 1.00 32.87 77 GLY C N 1
ATOM 2313 C CA . GLY C 1 28 ? 27.009 14.399 36.133 1.00 34.38 77 GLY C CA 1
ATOM 2314 C C . GLY C 1 28 ? 26.779 15.677 36.903 1.00 35.46 77 GLY C C 1
ATOM 2315 O O . GLY C 1 28 ? 26.336 15.650 38.053 1.00 34.76 77 GLY C O 1
ATOM 2316 N N . GLU C 1 29 ? 27.082 16.807 36.279 1.00 38.84 78 GLU C N 1
ATOM 2317 C CA . GLU C 1 29 ? 26.688 18.100 36.822 1.00 39.97 78 GLU C CA 1
ATOM 2318 C C . GLU C 1 29 ? 25.169 18.196 36.762 1.00 40.44 78 GLU C C 1
ATOM 2319 O O . GLU C 1 29 ? 24.514 17.424 36.035 1.00 40.58 78 GLU C O 1
ATOM 2325 N N . ASP C 1 30 ? 24.600 19.115 37.534 1.00 40.29 79 ASP C N 1
ATOM 2326 C CA . ASP C 1 30 ? 23.160 19.303 37.514 1.00 41.42 79 ASP C CA 1
ATOM 2327 C C . ASP C 1 30 ? 22.761 19.678 36.099 1.00 42.43 79 ASP C C 1
ATOM 2328 O O . ASP C 1 30 ? 23.372 20.550 35.499 1.00 44.69 79 ASP C O 1
ATOM 2333 N N . GLY C 1 31 ? 21.765 18.991 35.553 1.00 41.80 80 GLY C N 1
ATOM 2334 C CA . GLY C 1 31 ? 21.277 19.281 34.209 1.00 43.65 80 GLY C CA 1
ATOM 2335 C C . GLY C 1 31 ? 21.983 18.547 33.083 1.00 44.05 80 GLY C C 1
ATOM 2336 O O . GLY C 1 31 ? 21.572 18.655 31.937 1.00 46.03 80 GLY C O 1
ATOM 2337 N N . ASP C 1 32 ? 23.052 17.815 33.392 1.00 42.88 81 ASP C N 1
ATOM 2338 C CA . ASP C 1 32 ? 23.742 17.004 32.399 1.00 43.51 81 ASP C CA 1
ATOM 2339 C C . ASP C 1 32 ? 22.689 16.175 31.688 1.00 43.56 81 ASP C C 1
ATOM 2340 O O . ASP C 1 32 ? 21.821 15.604 32.328 1.00 41.20 81 ASP C O 1
ATOM 2345 N N . LYS C 1 33 ? 22.749 16.131 30.364 1.00 46.40 82 LYS C N 1
ATOM 2346 C CA . LYS C 1 33 ? 21.714 15.438 29.593 1.00 47.10 82 LYS C CA 1
ATOM 2347 C C . LYS C 1 33 ? 21.656 13.940 29.911 1.00 45.37 82 LYS C C 1
ATOM 2348 O O . LYS C 1 33 ? 20.577 13.361 29.957 1.00 46.62 82 LYS C O 1
ATOM 2354 N N . TYR C 1 34 ? 22.810 13.324 30.169 1.00 43.86 83 TYR C N 1
ATOM 2355 C CA . TYR C 1 34 ? 22.871 11.902 30.527 1.00 40.92 83 TYR C CA 1
ATOM 2356 C C . TYR C 1 34 ? 22.440 11.613 31.960 1.00 38.45 83 TYR C C 1
ATOM 2357 O O . TYR C 1 34 ? 22.383 10.455 32.358 1.00 37.68 83 TYR C O 1
ATOM 2366 N N . ALA C 1 35 ? 22.173 12.652 32.751 1.00 38.29 84 ALA C N 1
ATOM 2367 C CA . ALA C 1 35 ? 21.740 12.479 34.137 1.00 35.81 84 ALA C CA 1
ATOM 2368 C C . ALA C 1 35 ? 20.224 12.574 34.294 1.00 35.87 84 ALA C C 1
ATOM 2369 O O . ALA C 1 35 ? 19.700 12.374 35.388 1.00 35.82 84 ALA C O 1
ATOM 2371 N N . GLN C 1 36 ? 19.524 12.891 33.211 1.00 37.44 85 GLN C N 1
ATOM 2372 C CA . GLN C 1 36 ? 18.080 12.968 33.248 1.00 37.91 85 GLN C CA 1
ATOM 2373 C C . GLN C 1 36 ? 17.553 11.559 33.175 1.00 36.71 85 GLN C C 1
ATOM 2374 O O . GLN C 1 36 ? 17.790 10.855 32.195 1.00 37.35 85 GLN C O 1
ATOM 2380 N N . LEU C 1 37 ? 16.847 11.155 34.219 1.00 35.13 86 LEU C N 1
ATOM 2381 C CA . LEU C 1 37 ? 16.383 9.786 34.340 1.00 34.74 86 LEU C CA 1
ATOM 2382 C C . LEU C 1 37 ? 14.864 9.713 34.288 1.00 37.29 86 LEU C C 1
ATOM 2383 O O . LEU C 1 37 ? 14.182 10.371 35.069 1.00 38.31 86 LEU C O 1
ATOM 2388 N N . LEU C 1 38 ? 14.340 8.902 33.375 1.00 39.28 87 LEU C N 1
ATOM 2389 C CA . LEU C 1 38 ? 12.933 8.536 33.403 1.00 41.59 87 LEU C CA 1
ATOM 2390 C C . LEU C 1 38 ? 12.784 7.322 34.317 1.00 40.44 87 LEU C C 1
ATOM 2391 O O . LEU C 1 38 ? 13.411 6.281 34.102 1.00 39.57 87 LEU C O 1
ATOM 2396 N N . VAL C 1 39 ? 11.989 7.480 35.367 1.00 41.19 88 VAL C N 1
ATOM 2397 C CA . VAL C 1 39 ? 11.852 6.456 36.376 1.00 41.27 88 VAL C CA 1
ATOM 2398 C C . VAL C 1 39 ? 10.419 5.975 36.405 1.00 43.89 88 VAL C C 1
ATOM 2399 O O . VAL C 1 39 ? 9.488 6.761 36.543 1.00 44.65 88 VAL C O 1
ATOM 2403 N N . GLU C 1 40 ? 10.263 4.663 36.304 1.00 44.21 89 GLU C N 1
ATOM 2404 C CA . GLU C 1 40 ? 8.972 4.049 36.269 1.00 47.15 89 GLU C CA 1
ATOM 2405 C C . GLU C 1 40 ? 8.776 3.462 37.646 1.00 46.31 89 GLU C C 1
ATOM 2406 O O . GLU C 1 40 ? 9.611 2.704 38.121 1.00 43.81 89 GLU C O 1
ATOM 2412 N N . THR C 1 41 ? 7.678 3.816 38.303 1.00 49.27 90 THR C N 1
ATOM 2413 C CA . THR C 1 41 ? 7.447 3.372 39.667 1.00 50.08 90 THR C CA 1
ATOM 2414 C C . THR C 1 41 ? 6.194 2.554 39.769 1.00 53.07 90 THR C C 1
ATOM 2415 O O . THR C 1 41 ? 5.140 2.924 39.270 1.00 55.36 90 THR C O 1
ATOM 2419 N N . ASP C 1 42 ? 6.371 1.390 40.365 1.00 54.00 91 ASP C N 1
ATOM 2420 C CA . ASP C 1 42 ? 5.316 0.653 40.977 1.00 58.90 91 ASP C CA 1
ATOM 2421 C C . ASP C 1 42 ? 5.082 1.237 42.371 1.00 60.25 91 ASP C C 1
ATOM 2422 O O . ASP C 1 42 ? 5.746 0.871 43.344 1.00 60.30 91 ASP C O 1
ATOM 2427 N N . THR C 1 43 ? 4.146 2.179 42.443 1.00 63.90 92 THR C N 1
ATOM 2428 C CA . THR C 1 43 ? 3.808 2.841 43.709 1.00 66.46 92 THR C CA 1
ATOM 2429 C C . THR C 1 43 ? 3.270 1.882 44.763 1.00 69.79 92 THR C C 1
ATOM 2430 O O . THR C 1 43 ? 3.358 2.169 45.953 1.00 72.52 92 THR C O 1
ATOM 2434 N N . PHE C 1 44 ? 2.724 0.747 44.330 1.00 69.74 93 PHE C N 1
ATOM 2435 C CA . PHE C 1 44 ? 2.132 -0.226 45.233 1.00 70.32 93 PHE C CA 1
ATOM 2436 C C . PHE C 1 44 ? 3.202 -1.134 45.892 1.00 65.71 93 PHE C C 1
ATOM 2437 O O . PHE C 1 44 ? 3.091 -1.460 47.068 1.00 67.94 93 PHE C O 1
ATOM 2445 N N . GLY C 1 45 ? 4.299 -1.431 45.196 1.00 61.32 94 GLY C N 1
ATOM 2446 C CA . GLY C 1 45 ? 5.316 -2.401 45.712 1.00 57.38 94 GLY C CA 1
ATOM 2447 C C . GLY C 1 45 ? 6.774 -1.936 45.843 1.00 52.78 94 GLY C C 1
ATOM 2448 O O . GLY C 1 45 ? 7.670 -2.758 46.067 1.00 49.89 94 GLY C O 1
ATOM 2449 N N . SER C 1 46 ? 7.013 -0.627 45.724 1.00 50.64 95 SER C N 1
ATOM 2450 C CA . SER C 1 46 ? 8.368 -0.017 45.831 1.00 45.57 95 SER C CA 1
ATOM 2451 C C . SER C 1 46 ? 9.432 -0.423 44.835 1.00 41.58 95 SER C C 1
ATOM 2452 O O . SER C 1 46 ? 10.612 -0.259 45.100 1.00 37.86 95 SER C O 1
ATOM 2455 N N . GLN C 1 47 ? 9.031 -0.884 43.667 1.00 41.97 96 GLN C N 1
ATOM 2456 C CA . GLN C 1 47 ? 10.000 -1.176 42.628 1.00 40.68 96 GLN C CA 1
ATOM 2457 C C . GLN C 1 47 ? 10.088 -0.041 41.631 1.00 40.41 96 GLN C C 1
ATOM 2458 O O . GLN C 1 47 ? 9.100 0.682 41.403 1.00 43.18 96 GLN C O 1
ATOM 2464 N N . VAL C 1 48 ? 11.261 0.076 41.011 1.00 37.98 97 VAL C N 1
ATOM 2465 C CA . VAL C 1 48 ? 11.497 1.066 39.979 1.00 37.65 97 VAL C CA 1
ATOM 2466 C C . VAL C 1 48 ? 12.337 0.527 38.817 1.00 37.39 97 VAL C C 1
ATOM 2467 O O . VAL C 1 48 ? 13.167 -0.359 38.987 1.00 34.76 97 VAL C O 1
ATOM 2471 N N . ARG C 1 49 ? 12.100 1.077 37.633 1.00 40.01 98 ARG C N 1
ATOM 2472 C CA . ARG C 1 49 ? 13.017 0.942 36.505 1.00 41.19 98 ARG C CA 1
ATOM 2473 C C . ARG C 1 49 ? 13.543 2.306 36.186 1.00 40.28 98 ARG C C 1
ATOM 2474 O O . ARG C 1 49 ? 12.787 3.271 36.174 1.00 41.60 98 ARG C O 1
ATOM 2482 N N . ILE C 1 50 ? 14.836 2.382 35.915 1.00 38.55 99 ILE C N 1
ATOM 2483 C CA . ILE C 1 50 ? 15.489 3.645 35.666 1.00 37.65 99 ILE C CA 1
ATOM 2484 C C . ILE C 1 50 ? 16.079 3.677 34.258 1.00 39.15 99 ILE C C 1
ATOM 2485 O O . ILE C 1 50 ? 16.936 2.867 33.915 1.00 40.80 99 ILE C O 1
ATOM 2490 N N . LYS C 1 51 ? 15.610 4.631 33.456 1.00 40.87 100 LYS C N 1
ATOM 2491 C CA . LYS C 1 51 ? 15.981 4.761 32.045 1.00 41.66 100 LYS C CA 1
ATOM 2492 C C . LYS C 1 51 ? 16.612 6.121 31.827 1.00 41.00 100 LYS C C 1
ATOM 2493 O O . LYS C 1 51 ? 16.050 7.143 32.226 1.00 41.34 100 LYS C O 1
ATOM 2499 N N . GLY C 1 52 ? 17.785 6.143 31.210 1.00 40.71 101 GLY C N 1
ATOM 2500 C CA . GLY C 1 52 ? 18.399 7.405 30.822 1.00 41.78 101 GLY C CA 1
ATOM 2501 C C . GLY C 1 52 ? 17.596 8.001 29.681 1.00 44.63 101 GLY C C 1
ATOM 2502 O O . GLY C 1 52 ? 17.385 7.353 28.669 1.00 47.08 101 GLY C O 1
ATOM 2503 N N . LYS C 1 53 ? 17.124 9.227 29.851 1.00 45.00 102 LYS C N 1
ATOM 2504 C CA . LYS C 1 53 ? 16.276 9.847 28.845 1.00 47.80 102 LYS C CA 1
ATOM 2505 C C . LYS C 1 53 ? 16.993 10.026 27.509 1.00 49.80 102 LYS C C 1
ATOM 2506 O O . LYS C 1 53 ? 16.405 9.816 26.456 1.00 52.23 102 LYS C O 1
ATOM 2512 N N . GLU C 1 54 ? 18.259 10.417 27.572 1.00 48.79 103 GLU C N 1
ATOM 2513 C CA . GLU C 1 54 ? 19.060 10.687 26.388 1.00 51.31 103 GLU C CA 1
ATOM 2514 C C . GLU C 1 54 ? 19.370 9.432 25.577 1.00 51.52 103 GLU C C 1
ATOM 2515 O O . GLU C 1 54 ? 19.093 9.376 24.382 1.00 54.61 103 GLU C O 1
ATOM 2521 N N . THR C 1 55 ? 19.962 8.440 26.227 1.00 48.51 104 THR C N 1
ATOM 2522 C CA . THR C 1 55 ? 20.394 7.224 25.548 1.00 49.12 104 THR C CA 1
ATOM 2523 C C . THR C 1 55 ? 19.269 6.196 25.371 1.00 49.62 104 THR C C 1
ATOM 2524 O O . THR C 1 55 ? 19.339 5.356 24.479 1.00 50.60 104 THR C O 1
ATOM 2528 N N . GLU C 1 56 ? 18.248 6.281 26.227 1.00 48.15 105 GLU C N 1
ATOM 2529 C CA . GLU C 1 56 ? 17.135 5.323 26.274 1.00 48.76 105 GLU C CA 1
ATOM 2530 C C . GLU C 1 56 ? 17.563 3.951 26.786 1.00 47.02 105 GLU C C 1
ATOM 2531 O O . GLU C 1 56 ? 16.864 2.967 26.600 1.00 47.84 105 GLU C O 1
ATOM 2537 N N . PHE C 1 57 ? 18.703 3.909 27.467 1.00 44.49 106 PHE C N 1
ATOM 2538 C CA . PHE C 1 57 ? 19.214 2.680 28.059 1.00 42.82 106 PHE C CA 1
ATOM 2539 C C . PHE C 1 57 ? 18.733 2.590 29.491 1.00 40.12 106 PHE C C 1
ATOM 2540 O O . PHE C 1 57 ? 18.726 3.591 30.217 1.00 39.01 106 PHE C O 1
ATOM 2548 N N . TYR C 1 58 ? 18.370 1.384 29.908 1.00 40.11 107 TYR C N 1
ATOM 2549 C CA . TYR C 1 58 ? 17.980 1.136 31.294 1.00 38.19 107 TYR C CA 1
ATOM 2550 C C . TYR C 1 58 ? 19.198 0.847 32.152 1.00 36.34 107 TYR C C 1
ATOM 2551 O O . TYR C 1 58 ? 20.142 0.196 31.700 1.00 37.46 107 TYR C O 1
ATOM 2560 N N . LEU C 1 59 ? 19.178 1.361 33.376 1.00 34.59 108 LEU C N 1
ATOM 2561 C CA . LEU C 1 59 ? 20.183 1.039 34.375 1.00 33.82 108 LEU C CA 1
ATOM 2562 C C . LEU C 1 59 ? 19.883 -0.353 34.904 1.00 34.85 108 LEU C C 1
ATOM 2563 O O . LEU C 1 59 ? 18.772 -0.604 35.371 1.00 35.95 108 LEU C O 1
ATOM 2568 N N . CYS C 1 60 ? 20.879 -1.232 34.835 1.00 34.89 109 CYS C N 1
ATOM 2569 C CA . CYS C 1 60 ? 20.732 -2.604 35.257 1.00 36.99 109 CYS C CA 1
ATOM 2570 C C . CYS C 1 60 ? 21.980 -3.088 36.000 1.00 36.79 109 CYS C C 1
ATOM 2571 O O . CYS C 1 60 ? 23.059 -2.509 35.854 1.00 37.29 109 CYS C O 1
ATOM 2574 N N . MET C 1 61 ? 21.813 -4.148 36.792 1.00 35.38 110 MET C N 1
ATOM 2575 C CA . MET C 1 61 ? 22.917 -4.790 37.491 1.00 34.85 110 MET C CA 1
ATOM 2576 C C . MET C 1 61 ? 23.006 -6.248 37.067 1.00 36.87 110 MET C C 1
ATOM 2577 O O . MET C 1 61 ? 22.075 -7.028 37.290 1.00 36.63 110 MET C O 1
ATOM 2582 N N . ASN C 1 62 ? 24.129 -6.615 36.463 1.00 37.88 111 ASN C N 1
ATOM 2583 C CA . ASN C 1 62 ? 24.316 -7.967 35.970 1.00 40.21 111 ASN C CA 1
ATOM 2584 C C . ASN C 1 62 ? 24.742 -8.931 37.093 1.00 41.87 111 ASN C C 1
ATOM 2585 O O . ASN C 1 62 ? 24.873 -8.530 38.247 1.00 40.06 111 ASN C O 1
ATOM 2590 N N . ARG C 1 63 ? 24.942 -10.198 36.744 1.00 47.04 112 ARG C N 1
ATOM 2591 C CA . ARG C 1 63 ? 25.265 -11.257 37.705 1.00 51.54 112 ARG C CA 1
ATOM 2592 C C . ARG C 1 63 ? 26.592 -11.050 38.423 1.00 49.02 112 ARG C C 1
ATOM 2593 O O . ARG C 1 63 ? 26.776 -11.531 39.548 1.00 48.37 112 ARG C O 1
ATOM 2601 N N . LYS C 1 64 ? 27.514 -10.353 37.767 1.00 46.17 113 LYS C N 1
ATOM 2602 C CA . LYS C 1 64 ? 28.771 -9.971 38.392 1.00 46.36 113 LYS C CA 1
ATOM 2603 C C . LYS C 1 64 ? 28.594 -8.772 39.331 1.00 42.35 113 LYS C C 1
ATOM 2604 O O . LYS C 1 64 ? 29.551 -8.328 39.957 1.00 42.43 113 LYS C O 1
ATOM 2610 N N . GLY C 1 65 ? 27.379 -8.243 39.422 1.00 39.36 114 GLY C N 1
ATOM 2611 C CA . GLY C 1 65 ? 27.107 -7.084 40.247 1.00 36.91 114 GLY C CA 1
ATOM 2612 C C . GLY C 1 65 ? 27.545 -5.760 39.639 1.00 36.27 114 GLY C C 1
ATOM 2613 O O . GLY C 1 65 ? 27.536 -4.746 40.343 1.00 34.34 114 GLY C O 1
ATOM 2614 N N . LYS C 1 66 ? 27.910 -5.769 38.352 1.00 37.08 115 LYS C N 1
ATOM 2615 C CA . LYS C 1 66 ? 28.321 -4.558 37.632 1.00 36.88 115 LYS C CA 1
ATOM 2616 C C . LYS C 1 66 ? 27.098 -3.784 37.161 1.00 34.02 115 LYS C C 1
ATOM 2617 O O . LYS C 1 66 ? 26.172 -4.354 36.601 1.00 33.66 115 LYS C O 1
ATOM 2623 N N . LEU C 1 67 ? 27.099 -2.481 37.407 1.00 32.34 116 LEU C N 1
ATOM 2624 C CA . LEU C 1 67 ? 26.085 -1.601 36.852 1.00 31.06 116 LEU C CA 1
ATOM 2625 C C . LEU C 1 67 ? 26.382 -1.380 35.387 1.00 32.90 116 LEU C C 1
ATOM 2626 O O . LEU C 1 67 ? 27.518 -1.115 35.022 1.00 33.82 116 LEU C O 1
ATOM 2631 N N . VAL C 1 68 ? 25.359 -1.517 34.557 1.00 33.42 117 VAL C N 1
ATOM 2632 C CA . VAL C 1 68 ? 25.515 -1.421 33.127 1.00 35.56 117 VAL C CA 1
ATOM 2633 C C . VAL C 1 68 ? 24.235 -0.849 32.563 1.00 36.50 117 VAL C C 1
ATOM 2634 O O . VAL C 1 68 ? 23.161 -1.044 33.139 1.00 36.93 117 VAL C O 1
ATOM 2638 N N . GLY C 1 69 ? 24.350 -0.148 31.443 1.00 37.74 118 GLY C N 1
ATOM 2639 C CA . GLY C 1 69 ? 23.184 0.321 30.720 1.00 38.48 118 GLY C CA 1
ATOM 2640 C C . GLY C 1 69 ? 22.815 -0.666 29.637 1.00 41.71 118 GLY C C 1
ATOM 2641 O O . GLY C 1 69 ? 23.701 -1.220 28.992 1.00 44.74 118 GLY C O 1
ATOM 2642 N N . LYS C 1 70 ? 21.517 -0.903 29.445 1.00 42.57 119 LYS C N 1
ATOM 2643 C CA . LYS C 1 70 ? 21.038 -1.838 28.418 1.00 45.98 119 LYS C CA 1
ATOM 2644 C C . LYS C 1 70 ? 19.827 -1.298 27.691 1.00 47.91 119 LYS C C 1
ATOM 2645 O O . LYS C 1 70 ? 18.946 -0.705 28.307 1.00 46.30 119 LYS C O 1
ATOM 2651 N N . PRO C 1 71 ? 19.752 -1.534 26.379 1.00 52.57 120 PRO C N 1
ATOM 2652 C CA . PRO C 1 71 ? 18.584 -1.061 25.642 1.00 55.31 120 PRO C CA 1
ATOM 2653 C C . PRO C 1 71 ? 17.312 -1.813 26.019 1.00 56.25 120 PRO C C 1
ATOM 2654 O O . PRO C 1 71 ? 16.240 -1.224 26.041 1.00 57.85 120 PRO C O 1
ATOM 2658 N N . ASP C 1 72 ? 17.433 -3.096 26.335 1.00 57.27 121 ASP C N 1
ATOM 2659 C CA . ASP C 1 72 ? 16.277 -3.894 26.729 1.00 59.07 121 ASP C CA 1
ATOM 2660 C C . ASP C 1 72 ? 16.151 -3.933 28.248 1.00 55.94 121 ASP C C 1
ATOM 2661 O O . ASP C 1 72 ? 17.060 -4.377 28.938 1.00 54.90 121 ASP C O 1
ATOM 2666 N N . GLY C 1 73 ? 15.026 -3.448 28.765 1.00 55.33 122 GLY C N 1
ATOM 2667 C CA . GLY C 1 73 ? 14.797 -3.383 30.206 1.00 51.05 122 GLY C CA 1
ATOM 2668 C C . GLY C 1 73 ? 13.770 -4.371 30.715 1.00 51.76 122 GLY C C 1
ATOM 2669 O O . GLY C 1 73 ? 13.233 -4.192 31.803 1.00 48.95 122 GLY C O 1
ATOM 2670 N N . THR C 1 74 ? 13.474 -5.412 29.943 1.00 55.24 123 THR C N 1
ATOM 2671 C CA . THR C 1 74 ? 12.528 -6.429 30.434 1.00 56.95 123 THR C CA 1
ATOM 2672 C C . THR C 1 74 ? 13.122 -7.329 31.518 1.00 55.13 123 THR C C 1
ATOM 2673 O O . THR C 1 74 ? 12.371 -7.957 32.250 1.00 57.01 123 THR C O 1
ATOM 2677 N N . SER C 1 75 ? 14.446 -7.392 31.621 1.00 52.56 124 SER C N 1
ATOM 2678 C CA . SER C 1 75 ? 15.091 -8.216 32.633 1.00 51.65 124 SER C CA 1
ATOM 2679 C C . SER C 1 75 ? 14.765 -7.742 34.047 1.00 50.04 124 SER C C 1
ATOM 2680 O O . SER C 1 75 ? 14.557 -6.557 34.276 1.00 50.02 124 SER C O 1
ATOM 2683 N N . LYS C 1 76 ? 14.739 -8.681 34.989 1.00 49.55 125 LYS C N 1
ATOM 2684 C CA . LYS C 1 76 ? 14.608 -8.391 36.425 1.00 47.56 125 LYS C CA 1
ATOM 2685 C C . LYS C 1 76 ? 15.879 -7.694 36.941 1.00 44.20 125 LYS C C 1
ATOM 2686 O O . LYS C 1 76 ? 15.873 -7.012 37.977 1.00 41.28 125 LYS C O 1
ATOM 2692 N N . GLU C 1 77 ? 16.989 -7.903 36.237 1.00 42.89 126 GLU C N 1
ATOM 2693 C CA . GLU C 1 77 ? 18.239 -7.221 36.559 1.00 40.32 126 GLU C CA 1
ATOM 2694 C C . GLU C 1 77 ? 18.112 -5.710 36.400 1.00 38.07 126 GLU C C 1
ATOM 2695 O O . GLU C 1 77 ? 18.975 -4.964 36.857 1.00 36.05 126 GLU C O 1
ATOM 2701 N N . CYS C 1 78 ? 17.060 -5.256 35.727 1.00 38.51 127 CYS C N 1
ATOM 2702 C CA . CYS C 1 78 ? 16.869 -3.829 35.501 1.00 37.92 127 CYS C CA 1
ATOM 2703 C C . CYS C 1 78 ? 15.830 -3.215 36.436 1.00 36.63 127 CYS C C 1
ATOM 2704 O O . CYS C 1 78 ? 15.355 -2.116 36.191 1.00 39.63 127 CYS C O 1
ATOM 2707 N N . VAL C 1 79 ? 15.492 -3.913 37.509 1.00 35.20 128 VAL C N 1
ATOM 2708 C CA . VAL C 1 79 ? 14.526 -3.440 38.483 1.00 33.74 128 VAL C CA 1
ATOM 2709 C C . VAL C 1 79 ? 15.214 -3.287 39.822 1.00 31.23 128 VAL C C 1
ATOM 2710 O O . VAL C 1 79 ? 16.053 -4.111 40.214 1.00 30.67 128 VAL C O 1
ATOM 2714 N N . PHE C 1 80 ? 14.832 -2.243 40.539 1.00 30.17 129 PHE C N 1
ATOM 2715 C CA . PHE C 1 80 ? 15.384 -1.977 41.841 1.00 28.42 129 PHE C CA 1
ATOM 2716 C C . PHE C 1 80 ? 14.272 -1.739 42.829 1.00 29.43 129 PHE C C 1
ATOM 2717 O O . PHE C 1 80 ? 13.171 -1.346 42.459 1.00 30.45 129 PHE C O 1
ATOM 2725 N N . ILE C 1 81 ? 14.573 -2.041 44.088 1.00 29.72 130 ILE C N 1
ATOM 2726 C CA . ILE C 1 81 ? 13.675 -1.821 45.187 1.00 31.47 130 ILE C CA 1
ATOM 2727 C C . ILE C 1 81 ? 14.136 -0.497 45.780 1.00 31.79 130 ILE C C 1
ATOM 2728 O O . ILE C 1 81 ? 15.307 -0.320 46.098 1.00 29.06 130 ILE C O 1
ATOM 2733 N N . GLU C 1 82 ? 13.204 0.435 45.911 1.00 35.39 131 GLU C N 1
ATOM 2734 C CA . GLU C 1 82 ? 13.520 1.773 46.369 1.00 37.54 131 GLU C CA 1
ATOM 2735 C C . GLU C 1 82 ? 13.200 1.875 47.844 1.00 39.15 131 GLU C C 1
ATOM 2736 O O . GLU C 1 82 ? 12.058 1.690 48.242 1.00 42.50 131 GLU C O 1
ATOM 2742 N N . LYS C 1 83 ? 14.211 2.163 48.648 1.00 38.78 132 LYS C N 1
ATOM 2743 C CA . LYS C 1 83 ? 14.016 2.286 50.073 1.00 41.02 132 LYS C CA 1
ATOM 2744 C C . LYS C 1 83 ? 14.459 3.665 50.554 1.00 37.87 132 LYS C C 1
ATOM 2745 O O . LYS C 1 83 ? 15.584 4.099 50.309 1.00 35.85 132 LYS C O 1
ATOM 2751 N N . VAL C 1 84 ? 13.546 4.365 51.216 1.00 38.54 133 VAL C N 1
ATOM 2752 C CA . VAL C 1 84 ? 13.891 5.604 51.891 1.00 38.88 133 VAL C CA 1
ATOM 2753 C C . VAL C 1 84 ? 14.393 5.256 53.289 1.00 37.69 133 VAL C C 1
ATOM 2754 O O . VAL C 1 84 ? 13.655 4.750 54.117 1.00 39.39 133 VAL C O 1
ATOM 2758 N N . LEU C 1 85 ? 15.663 5.532 53.540 1.00 35.42 134 LEU C N 1
ATOM 2759 C CA . LEU C 1 85 ? 16.312 5.107 54.767 1.00 35.76 134 LEU C CA 1
ATOM 2760 C C . LEU C 1 85 ? 15.952 6.023 55.936 1.00 38.34 134 LEU C C 1
ATOM 2761 O O . LEU C 1 85 ? 15.350 7.068 55.735 1.00 39.30 134 LEU C O 1
ATOM 2766 N N . GLU C 1 86 ? 16.310 5.618 57.153 1.00 40.59 135 GLU C N 1
ATOM 2767 C CA . GLU C 1 86 ? 16.057 6.424 58.344 1.00 43.59 135 GLU C CA 1
ATOM 2768 C C . GLU C 1 86 ? 16.823 7.744 58.281 1.00 41.96 135 GLU C C 1
ATOM 2769 O O . GLU C 1 86 ? 16.387 8.740 58.856 1.00 43.58 135 GLU C O 1
ATOM 2775 N N . ASN C 1 87 ? 17.946 7.760 57.566 1.00 38.41 136 ASN C N 1
ATOM 2776 C CA . ASN C 1 87 ? 18.742 8.982 57.406 1.00 37.31 136 ASN C CA 1
ATOM 2777 C C . ASN C 1 87 ? 18.290 9.902 56.264 1.00 35.77 136 ASN C C 1
ATOM 2778 O O . ASN C 1 87 ? 18.969 10.877 55.965 1.00 36.00 136 ASN C O 1
ATOM 2783 N N . ASN C 1 88 ? 17.151 9.576 55.644 1.00 34.96 137 ASN C N 1
ATOM 2784 C CA . ASN C 1 88 ? 16.502 10.365 54.589 1.00 34.47 137 ASN C CA 1
ATOM 2785 C C . ASN C 1 88 ? 17.163 10.339 53.231 1.00 32.09 137 ASN C C 1
ATOM 2786 O O . ASN C 1 88 ? 16.803 11.139 52.353 1.00 31.70 137 ASN C O 1
ATOM 2791 N N . TYR C 1 89 ? 18.137 9.457 53.052 1.00 30.42 138 TYR C N 1
ATOM 2792 C CA . TYR C 1 89 ? 18.638 9.187 51.719 1.00 28.78 138 TYR C CA 1
ATOM 2793 C C . TYR C 1 89 ? 17.845 8.024 51.178 1.00 29.29 138 TYR C C 1
ATOM 2794 O O . TYR C 1 89 ? 17.167 7.315 51.935 1.00 28.80 138 TYR C O 1
ATOM 2803 N N . THR C 1 90 ? 17.906 7.855 49.855 1.00 29.46 139 THR C N 1
ATOM 2804 C CA . THR C 1 90 ? 17.216 6.735 49.213 1.00 30.04 139 THR C CA 1
ATOM 2805 C C . THR C 1 90 ? 18.294 5.778 48.762 1.00 27.53 139 THR C C 1
ATOM 2806 O O . THR C 1 90 ? 19.360 6.199 48.287 1.00 26.70 139 THR C O 1
ATOM 2810 N N . ALA C 1 91 ? 18.035 4.495 48.959 1.00 26.92 140 ALA C N 1
ATOM 2811 C CA . ALA C 1 91 ? 18.883 3.455 48.385 1.00 25.60 140 ALA C CA 1
ATOM 2812 C C . ALA C 1 91 ? 18.114 2.677 47.336 1.00 24.75 140 ALA C C 1
ATOM 2813 O O . ALA C 1 91 ? 16.880 2.648 47.337 1.00 25.35 140 ALA C O 1
ATOM 2815 N N . LEU C 1 92 ? 18.871 2.068 46.439 1.00 23.35 141 LEU C N 1
ATOM 2816 C CA . LEU C 1 92 ? 18.325 1.258 45.365 1.00 23.30 141 LEU C CA 1
ATOM 2817 C C . LEU C 1 92 ? 18.940 -0.150 45.400 1.00 22.83 141 LEU C C 1
ATOM 2818 O O . LEU C 1 92 ? 20.072 -0.356 44.970 1.00 22.77 141 LEU C O 1
ATOM 2823 N N . MET C 1 93 ? 18.193 -1.105 45.935 1.00 23.27 142 MET C N 1
ATOM 2824 C CA . MET C 1 93 ? 18.643 -2.501 46.025 1.00 23.51 142 MET C CA 1
ATOM 2825 C C . MET C 1 93 ? 18.169 -3.265 44.802 1.00 24.30 142 MET C C 1
ATOM 2826 O O . MET C 1 93 ? 17.041 -3.085 44.360 1.00 24.78 142 MET C O 1
ATOM 2831 N N . SER C 1 94 ? 19.028 -4.122 44.262 1.00 24.72 143 SER C N 1
ATOM 2832 C CA . SER C 1 94 ? 18.636 -4.973 43.142 1.00 25.84 143 SER C CA 1
ATOM 2833 C C . SER C 1 94 ? 17.474 -5.850 43.539 1.00 27.36 143 SER C C 1
ATOM 2834 O O . SER C 1 94 ? 17.498 -6.467 44.597 1.00 28.31 143 SER C O 1
ATOM 2837 N N . ALA C 1 95 ? 16.456 -5.878 42.691 1.00 28.40 144 ALA C N 1
ATOM 2838 C CA . ALA C 1 95 ? 15.304 -6.748 42.876 1.00 30.40 144 ALA C CA 1
ATOM 2839 C C . ALA C 1 95 ? 15.644 -8.171 42.500 1.00 31.86 144 ALA C C 1
ATOM 2840 O O . ALA C 1 95 ? 14.952 -9.099 42.891 1.00 33.71 144 ALA C O 1
ATOM 2842 N N . LYS C 1 96 ? 16.699 -8.344 41.720 1.00 31.43 145 LYS C N 1
ATOM 2843 C CA . LYS C 1 96 ? 17.129 -9.666 41.308 1.00 33.22 145 LYS C CA 1
ATOM 2844 C C . LYS C 1 96 ? 18.084 -10.261 42.331 1.00 32.38 145 LYS C C 1
ATOM 2845 O O . LYS C 1 96 ? 18.054 -11.461 42.595 1.00 34.12 145 LYS C O 1
ATOM 2851 N N . TYR C 1 97 ? 18.937 -9.411 42.882 1.00 29.90 146 TYR C N 1
ATOM 2852 C CA . TYR C 1 97 ? 19.985 -9.831 43.774 1.00 29.66 146 TYR C CA 1
ATOM 2853 C C . TYR C 1 97 ? 19.883 -9.076 45.081 1.00 28.24 146 TYR C C 1
ATOM 2854 O O . TYR C 1 97 ? 20.575 -8.084 45.299 1.00 26.61 146 TYR C O 1
ATOM 2863 N N . SER C 1 98 ? 19.031 -9.584 45.965 1.00 29.14 147 SER C N 1
ATOM 2864 C CA . SER C 1 98 ? 18.804 -8.986 47.259 1.00 28.55 147 SER C CA 1
ATOM 2865 C C . SER C 1 98 ? 20.128 -8.825 47.984 1.00 28.07 147 SER C C 1
ATOM 2866 O O . SER C 1 98 ? 21.020 -9.654 47.862 1.00 28.87 147 SER C O 1
ATOM 2869 N N . GLY C 1 99 ? 20.254 -7.736 48.727 1.00 27.01 148 GLY C N 1
ATOM 2870 C CA . GLY C 1 99 ? 21.492 -7.419 49.422 1.00 26.95 148 GLY C CA 1
ATOM 2871 C C . GLY C 1 99 ? 22.522 -6.647 48.602 1.00 25.66 148 GLY C C 1
ATOM 2872 O O . GLY C 1 99 ? 23.523 -6.213 49.164 1.00 25.52 148 GLY C O 1
ATOM 2873 N N . TRP C 1 100 ? 22.304 -6.498 47.288 1.00 25.10 149 TRP C N 1
ATOM 2874 C CA . TRP C 1 100 ? 23.200 -5.730 46.416 1.00 24.29 149 TRP C CA 1
ATOM 2875 C C . TRP C 1 100 ? 22.563 -4.400 46.070 1.00 23.17 149 TRP C C 1
ATOM 2876 O O . TRP C 1 100 ? 21.374 -4.338 45.739 1.00 22.83 149 TRP C O 1
ATOM 2887 N N . TYR C 1 101 ? 23.381 -3.352 46.069 1.00 22.96 150 TYR C N 1
ATOM 2888 C CA . TYR C 1 101 ? 22.877 -1.996 45.912 1.00 22.47 150 TYR C CA 1
ATOM 2889 C C . TYR C 1 101 ? 23.587 -1.204 44.820 1.00 22.51 150 TYR C C 1
ATOM 2890 O O . TYR C 1 101 ? 24.756 -1.441 44.508 1.00 24.19 150 TYR C O 1
ATOM 2899 N N . VAL C 1 102 ? 22.868 -0.253 44.252 1.00 22.29 151 VAL C N 1
ATOM 2900 C CA . VAL C 1 102 ? 23.451 0.725 43.345 1.00 22.43 151 VAL C CA 1
ATOM 2901 C C . VAL C 1 102 ? 24.325 1.646 44.192 1.00 22.77 151 VAL C C 1
ATOM 2902 O O . VAL C 1 102 ? 23.852 2.182 45.212 1.00 22.78 151 VAL C O 1
ATOM 2906 N N . GLY C 1 103 ? 25.588 1.800 43.797 1.00 23.45 152 GLY C N 1
ATOM 2907 C CA . GLY C 1 103 ? 26.539 2.623 44.552 1.00 24.05 152 GLY C CA 1
ATOM 2908 C C . GLY C 1 103 ? 27.724 3.140 43.737 1.00 25.23 152 GLY C C 1
ATOM 2909 O O . GLY C 1 103 ? 27.993 2.661 42.641 1.00 25.91 152 GLY C O 1
ATOM 2910 N N . PHE C 1 104 ? 28.404 4.152 44.273 1.00 25.65 153 PHE C N 1
ATOM 2911 C CA . PHE C 1 104 ? 29.515 4.786 43.586 1.00 26.81 153 PHE C CA 1
ATOM 2912 C C . PHE C 1 104 ? 30.600 5.237 44.561 1.00 28.33 153 PHE C C 1
ATOM 2913 O O . PHE C 1 104 ? 30.328 5.513 45.724 1.00 27.43 153 PHE C O 1
ATOM 2921 N N . THR C 1 105 ? 31.823 5.352 44.057 1.00 30.45 154 THR C N 1
ATOM 2922 C CA . THR C 1 105 ? 32.926 5.894 44.839 1.00 32.68 154 THR C CA 1
ATOM 2923 C C . THR C 1 105 ? 32.851 7.425 44.858 1.00 34.25 154 THR C C 1
ATOM 2924 O O . THR C 1 105 ? 32.061 8.032 44.129 1.00 33.21 154 THR C O 1
ATOM 2928 N N . LYS C 1 106 ? 33.728 8.043 45.642 1.00 37.12 155 LYS C N 1
ATOM 2929 C CA . LYS C 1 106 ? 33.854 9.488 45.633 1.00 39.08 155 LYS C CA 1
ATOM 2930 C C . LYS C 1 106 ? 34.226 10.060 44.247 1.00 38.85 155 LYS C C 1
ATOM 2931 O O . LYS C 1 106 ? 33.951 11.220 43.972 1.00 38.46 155 LYS C O 1
ATOM 2937 N N . LYS C 1 107 ? 34.820 9.257 43.369 1.00 38.20 156 LYS C N 1
ATOM 2938 C CA . LYS C 1 107 ? 35.150 9.722 42.014 1.00 39.03 156 LYS C CA 1
ATOM 2939 C C . LYS C 1 107 ? 34.070 9.393 40.981 1.00 35.68 156 LYS C C 1
ATOM 2940 O O . LYS C 1 107 ? 34.279 9.568 39.781 1.00 35.21 156 LYS C O 1
ATOM 2946 N N . GLY C 1 108 ? 32.918 8.920 41.449 1.00 32.61 157 GLY C N 1
ATOM 2947 C CA . GLY C 1 108 ? 31.801 8.604 40.565 1.00 31.07 157 GLY C CA 1
ATOM 2948 C C . GLY C 1 108 ? 31.895 7.268 39.850 1.00 31.21 157 GLY C C 1
ATOM 2949 O O . GLY C 1 108 ? 31.100 6.997 38.953 1.00 30.45 157 GLY C O 1
ATOM 2950 N N . ARG C 1 109 ? 32.862 6.433 40.228 1.00 32.51 158 ARG C N 1
ATOM 2951 C CA . ARG C 1 109 ? 32.982 5.101 39.647 1.00 33.43 158 ARG C CA 1
ATOM 2952 C C . ARG C 1 109 ? 31.951 4.165 40.279 1.00 30.81 158 ARG C C 1
ATOM 2953 O O . ARG C 1 109 ? 31.808 4.140 41.502 1.00 29.21 158 ARG C O 1
ATOM 2961 N N . PRO C 1 110 ? 31.225 3.399 39.450 1.00 30.47 159 PRO C N 1
ATOM 2962 C CA . PRO C 1 110 ? 30.239 2.461 39.985 1.00 29.52 159 PRO C CA 1
ATOM 2963 C C . PRO C 1 110 ? 30.867 1.288 40.726 1.00 31.16 159 PRO C C 1
ATOM 2964 O O . PRO C 1 110 ? 31.958 0.823 40.367 1.00 32.24 159 PRO C O 1
ATOM 2968 N N . ARG C 1 111 ? 30.157 0.819 41.750 1.00 31.54 160 ARG C N 1
ATOM 2969 C CA . ARG C 1 111 ? 30.633 -0.235 42.631 1.00 34.33 160 ARG C CA 1
ATOM 2970 C C . ARG C 1 111 ? 29.990 -1.576 42.269 1.00 35.26 160 ARG C C 1
ATOM 2971 O O . ARG C 1 111 ? 28.922 -1.610 41.659 1.00 33.41 160 ARG C O 1
ATOM 2979 N N . LYS C 1 112 ? 30.641 -2.667 42.671 1.00 38.73 161 LYS C N 1
ATOM 2980 C CA . LYS C 1 112 ? 30.113 -4.026 42.476 1.00 41.25 161 LYS C CA 1
ATOM 2981 C C . LYS C 1 112 ? 29.081 -4.349 43.556 1.00 38.73 161 LYS C C 1
ATOM 2982 O O . LYS C 1 112 ? 29.371 -4.237 44.750 1.00 37.87 161 LYS C O 1
ATOM 2988 N N . GLY C 1 113 ? 27.895 -4.783 43.130 1.00 36.55 162 GLY C N 1
ATOM 2989 C CA . GLY C 1 113 ? 26.821 -5.217 44.037 1.00 33.62 162 GLY C CA 1
ATOM 2990 C C . GLY C 1 113 ? 27.242 -6.029 45.243 1.00 33.43 162 GLY C C 1
ATOM 2991 O O . GLY C 1 113 ? 26.945 -5.653 46.363 1.00 33.12 162 GLY C O 1
ATOM 2992 N N . PRO C 1 114 ? 27.944 -7.153 45.030 1.00 34.92 163 PRO C N 1
ATOM 2993 C CA . PRO C 1 114 ? 28.360 -8.017 46.142 1.00 36.45 163 PRO C CA 1
ATOM 2994 C C . PRO C 1 114 ? 29.154 -7.300 47.220 1.00 36.78 163 PRO C C 1
ATOM 2995 O O . PRO C 1 114 ? 29.055 -7.656 48.382 1.00 37.55 163 PRO C O 1
ATOM 2999 N N . LYS C 1 115 ? 29.909 -6.278 46.838 1.00 37.22 164 LYS C N 1
ATOM 3000 C CA . LYS C 1 115 ? 30.737 -5.554 47.788 1.00 38.29 164 LYS C CA 1
ATOM 3001 C C . LYS C 1 115 ? 30.021 -4.355 48.411 1.00 34.99 164 LYS C C 1
ATOM 3002 O O . LYS C 1 115 ? 30.659 -3.552 49.071 1.00 36.26 164 LYS C O 1
ATOM 3008 N N . THR C 1 116 ? 28.703 -4.255 48.247 1.00 32.45 165 THR C N 1
ATOM 3009 C CA . THR C 1 116 ? 27.917 -3.182 48.858 1.00 30.78 165 THR C CA 1
ATOM 3010 C C . THR C 1 116 ? 27.038 -3.659 50.004 1.00 31.87 165 THR C C 1
ATOM 3011 O O . THR C 1 116 ? 26.811 -4.859 50.187 1.00 32.41 165 THR C O 1
ATOM 3015 N N . ARG C 1 117 ? 26.537 -2.681 50.757 1.00 32.29 166 ARG C N 1
ATOM 3016 C CA . ARG C 1 117 ? 25.527 -2.906 51.784 1.00 33.14 166 ARG C CA 1
ATOM 3017 C C . ARG C 1 117 ? 24.830 -1.585 52.095 1.00 30.73 166 ARG C C 1
ATOM 3018 O O . ARG C 1 117 ? 25.357 -0.518 51.816 1.00 29.35 166 ARG C O 1
ATOM 3026 N N . GLU C 1 118 ? 23.643 -1.690 52.676 1.00 30.27 167 GLU C N 1
ATOM 3027 C CA . GLU C 1 118 ? 22.708 -0.583 52.800 1.00 29.23 167 GLU C CA 1
ATOM 3028 C C . GLU C 1 118 ? 23.260 0.593 53.578 1.00 29.43 167 GLU C C 1
ATOM 3029 O O . GLU C 1 118 ? 22.938 1.738 53.278 1.00 28.53 167 GLU C O 1
ATOM 3035 N N . ASN C 1 119 ? 24.078 0.326 54.587 1.00 30.85 168 ASN C N 1
ATOM 3036 C CA . ASN C 1 119 ? 24.572 1.408 55.445 1.00 31.56 168 ASN C CA 1
ATOM 3037 C C . ASN C 1 119 ? 25.760 2.177 54.860 1.00 30.64 168 ASN C C 1
ATOM 3038 O O . ASN C 1 119 ? 26.202 3.148 55.455 1.00 31.75 168 ASN C O 1
ATOM 3043 N N . GLN C 1 120 ? 26.293 1.739 53.725 1.00 29.54 169 GLN C N 1
ATOM 3044 C CA . GLN C 1 120 ? 27.374 2.474 53.071 1.00 29.77 169 GLN C CA 1
ATOM 3045 C C . GLN C 1 120 ? 26.866 3.764 52.449 1.00 28.75 169 GLN C C 1
ATOM 3046 O O . GLN C 1 120 ? 25.843 3.776 51.747 1.00 28.06 169 GLN C O 1
ATOM 3052 N N . GLN C 1 121 ? 27.615 4.834 52.660 1.00 29.20 170 GLN C N 1
ATOM 3053 C CA . GLN C 1 121 ? 27.309 6.107 52.032 1.00 28.53 170 GLN C CA 1
ATOM 3054 C C . GLN C 1 121 ? 27.296 5.977 50.515 1.00 27.10 170 GLN C C 1
ATOM 3055 O O . GLN C 1 121 ? 26.490 6.625 49.842 1.00 26.39 170 GLN C O 1
ATOM 3061 N N . ASP C 1 122 ? 28.185 5.133 49.995 1.00 27.41 171 ASP C N 1
ATOM 3062 C CA . ASP C 1 122 ? 28.301 4.887 48.563 1.00 26.73 171 ASP C CA 1
ATOM 3063 C C . ASP C 1 122 ? 26.959 4.576 47.922 1.00 25.39 171 ASP C C 1
ATOM 3064 O O . ASP C 1 122 ? 26.770 4.861 46.749 1.00 25.37 171 ASP C O 1
ATOM 3069 N N . VAL C 1 123 ? 26.016 4.030 48.681 1.00 25.26 172 VAL C N 1
ATOM 3070 C CA . VAL C 1 123 ? 24.735 3.599 48.106 1.00 25.10 172 VAL C CA 1
ATOM 3071 C C . VAL C 1 123 ? 23.586 4.559 48.422 1.00 24.80 172 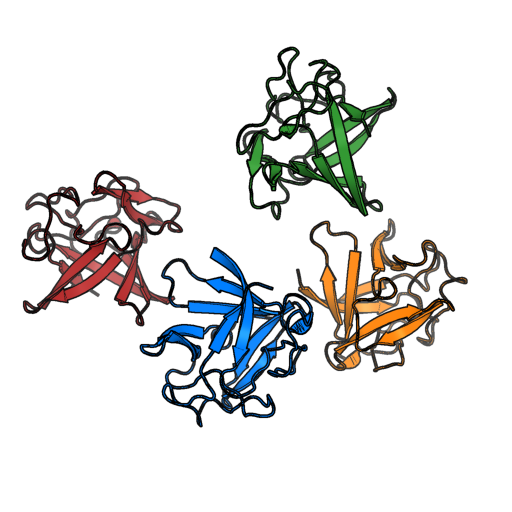VAL C C 1
ATOM 3072 O O . VAL C 1 123 ? 22.420 4.234 48.194 1.00 25.72 172 VAL C O 1
ATOM 3076 N N . HIS C 1 124 ? 23.914 5.747 48.915 1.00 25.15 173 HIS C N 1
ATOM 3077 C CA . HIS C 1 124 ? 22.895 6.718 49.300 1.00 25.21 173 HIS C CA 1
ATOM 3078 C C . HIS C 1 124 ? 22.707 7.796 48.244 1.00 23.87 173 HIS C C 1
ATOM 3079 O O . HIS C 1 124 ? 23.671 8.270 47.650 1.00 23.70 173 HIS C O 1
ATOM 3086 N N . PHE C 1 125 ? 21.469 8.094 47.941 1.00 23.57 174 PHE C N 1
ATOM 3087 C CA . PHE C 1 125 ? 21.118 9.004 46.896 1.00 23.73 174 PHE C CA 1
ATOM 3088 C C . PHE C 1 125 ? 20.059 9.981 47.365 1.00 25.27 174 PHE C C 1
ATOM 3089 O O . PHE C 1 125 ? 19.353 9.723 48.279 1.00 25.77 174 PHE C O 1
ATOM 3097 N N . MET C 1 126 ? 19.995 11.127 46.721 1.00 26.68 175 MET C N 1
ATOM 3098 C CA . MET C 1 126 ? 18.913 12.085 46.891 1.00 29.01 175 MET C CA 1
ATOM 3099 C C . MET C 1 126 ? 18.296 12.345 45.563 1.00 30.11 175 MET C C 1
ATOM 3100 O O . MET C 1 126 ? 18.972 12.410 44.610 1.00 30.16 175 MET C O 1
ATOM 3105 N N . LYS C 1 127 ? 16.997 12.481 45.503 1.00 32.82 176 LYS C N 1
ATOM 3106 C CA . LYS C 1 127 ? 16.330 12.791 44.250 1.00 35.70 176 LYS C CA 1
ATOM 3107 C C . LYS C 1 127 ? 16.314 14.269 43.956 1.00 39.89 176 LYS C C 1
ATOM 3108 O O . LYS C 1 127 ? 16.227 15.088 44.867 1.00 42.34 176 LYS C O 1
ATOM 3114 N N . ARG C 1 128 ? 16.373 14.619 42.676 1.00 42.00 177 ARG C N 1
ATOM 3115 C CA . ARG C 1 128 ? 16.470 16.005 42.281 1.00 43.71 177 ARG C CA 1
ATOM 3116 C C . ARG C 1 128 ? 15.559 16.273 41.091 1.00 47.65 177 ARG C C 1
ATOM 3117 O O . ARG C 1 128 ? 15.885 15.874 39.974 1.00 47.88 177 ARG C O 1
ATOM 3125 N N . TYR C 1 129 ? 14.434 16.955 41.354 1.00 54.60 178 TYR C N 1
ATOM 3126 C CA . TYR C 1 129 ? 13.368 17.251 40.365 1.00 60.75 178 TYR C CA 1
ATOM 3127 C C . TYR C 1 129 ? 13.612 18.562 39.648 1.00 55.17 178 TYR C C 1
ATOM 3128 O O . TYR C 1 129 ? 14.706 18.774 39.164 1.00 54.01 178 TYR C O 1
ATOM 3137 N N . LYS D 1 1 ? 13.242 -24.380 10.767 1.00 70.74 50 LYS D N 1
ATOM 3138 C CA . LYS D 1 1 ? 13.198 -24.754 12.209 1.00 72.18 50 LYS D CA 1
ATOM 3139 C C . LYS D 1 1 ? 13.207 -26.274 12.459 1.00 72.07 50 LYS D C 1
ATOM 3140 O O . LYS D 1 1 ? 13.189 -26.689 13.622 1.00 75.01 50 LYS D O 1
ATOM 3146 N N . GLN D 1 2 ? 13.233 -27.103 11.407 1.00 69.04 51 GLN D N 1
ATOM 3147 C CA . GLN D 1 2 ? 13.251 -28.576 11.588 1.00 70.82 51 GLN D CA 1
ATOM 3148 C C . GLN D 1 2 ? 14.661 -29.068 11.894 1.00 61.91 51 GLN D C 1
ATOM 3149 O O . GLN D 1 2 ? 15.634 -28.573 11.315 1.00 58.35 51 GLN D O 1
ATOM 3155 N N . LEU D 1 3 ? 14.745 -30.065 12.778 1.00 55.95 52 LEU D N 1
ATOM 3156 C CA . LEU D 1 3 ? 16.014 -30.504 13.364 1.00 49.93 52 LEU D CA 1
ATOM 3157 C C . LEU D 1 3 ? 16.455 -31.878 12.866 1.00 48.26 52 LEU D C 1
ATOM 3158 O O . LEU D 1 3 ? 15.643 -32.790 12.788 1.00 51.36 52 LEU D O 1
ATOM 3163 N N . ARG D 1 4 ? 17.736 -32.018 12.518 1.00 43.97 53 ARG D N 1
ATOM 3164 C CA . ARG D 1 4 ? 18.289 -33.291 12.045 1.00 42.31 53 ARG D CA 1
ATOM 3165 C C . ARG D 1 4 ? 19.641 -33.589 12.674 1.00 39.24 53 ARG D C 1
ATOM 3166 O O . ARG D 1 4 ? 20.393 -32.690 13.017 1.00 36.35 53 ARG D O 1
ATOM 3174 N N . LEU D 1 5 ? 19.942 -34.872 12.820 1.00 39.89 54 LEU D N 1
ATOM 3175 C CA . LEU D 1 5 ? 21.207 -35.321 13.383 1.00 38.14 54 LEU D CA 1
ATOM 3176 C C . LEU D 1 5 ? 22.024 -35.963 12.283 1.00 36.20 54 LEU D C 1
ATOM 3177 O O . LEU D 1 5 ? 21.542 -36.846 11.605 1.00 37.97 54 LEU D O 1
ATOM 3182 N N . TYR D 1 6 ? 23.261 -35.533 12.099 1.00 34.20 55 TYR D N 1
ATOM 3183 C CA . TYR D 1 6 ? 24.166 -36.224 11.176 1.00 34.09 55 TYR D CA 1
ATOM 3184 C C . TYR D 1 6 ? 25.622 -35.785 11.309 1.00 31.88 55 TYR D C 1
ATOM 3185 O O . TYR D 1 6 ? 25.958 -34.988 12.185 1.00 30.69 55 TYR D O 1
ATOM 3194 N N . GLN D 1 7 ? 26.472 -36.332 10.437 1.00 31.38 56 GLN D N 1
ATOM 3195 C CA . GLN D 1 7 ? 27.887 -36.002 10.373 1.00 29.77 56 GLN D CA 1
ATOM 3196 C C . GLN D 1 7 ? 28.215 -35.343 9.045 1.00 27.67 56 GLN D C 1
ATOM 3197 O O . GLN D 1 7 ? 27.561 -35.611 8.031 1.00 27.95 56 GLN D O 1
ATOM 3203 N N . LEU D 1 8 ? 29.260 -34.519 9.043 1.00 25.39 57 LEU D N 1
ATOM 3204 C CA . LEU D 1 8 ? 29.730 -33.883 7.819 1.00 22.90 57 LEU D CA 1
ATOM 3205 C C . LEU D 1 8 ? 31.122 -34.367 7.471 1.00 21.88 57 LEU D C 1
ATOM 3206 O O . LEU D 1 8 ? 32.085 -34.079 8.184 1.00 21.32 57 LEU D O 1
ATOM 3211 N N . TYR D 1 9 ? 31.208 -35.094 6.359 1.00 21.50 58 TYR D N 1
ATOM 3212 C CA . TYR D 1 9 ? 32.462 -35.640 5.861 1.00 21.63 58 TYR D CA 1
ATOM 3213 C C . TYR D 1 9 ? 33.135 -34.575 5.012 1.00 20.58 58 TYR D C 1
ATOM 3214 O O . TYR D 1 9 ? 32.536 -34.069 4.055 1.00 19.93 58 TYR D O 1
ATOM 3223 N N . SER D 1 10 ? 34.390 -34.265 5.343 1.00 20.52 59 SER D N 1
ATOM 3224 C CA . SER D 1 10 ? 35.196 -33.311 4.581 1.00 19.58 59 SER D CA 1
ATOM 3225 C C . SER D 1 10 ? 35.815 -33.989 3.353 1.00 20.48 59 SER D C 1
ATOM 3226 O O . SER D 1 10 ? 36.586 -34.923 3.477 1.00 21.95 59 SER D O 1
ATOM 3229 N N . ARG D 1 11 ? 35.503 -33.482 2.171 1.00 20.13 60 ARG D N 1
ATOM 3230 C CA . ARG D 1 11 ? 36.142 -33.942 0.948 1.00 21.59 60 ARG D CA 1
ATOM 3231 C C . ARG D 1 11 ? 37.679 -33.995 1.019 1.00 23.05 60 ARG D C 1
ATOM 3232 O O . ARG D 1 11 ? 38.280 -34.959 0.556 1.00 24.91 60 ARG D O 1
ATOM 3240 N N . THR D 1 12 ? 38.314 -32.977 1.599 1.00 23.03 61 THR D N 1
ATOM 3241 C CA . THR D 1 12 ? 39.777 -32.933 1.611 1.00 25.00 61 THR D CA 1
ATOM 3242 C C . THR D 1 12 ? 40.351 -33.666 2.791 1.00 25.80 61 THR D C 1
ATOM 3243 O O . THR D 1 12 ? 41.393 -34.274 2.666 1.00 27.64 61 THR D O 1
ATOM 3247 N N . SER D 1 13 ? 39.706 -33.585 3.946 1.00 25.06 62 SER D N 1
ATOM 3248 C CA . SER D 1 13 ? 40.298 -34.161 5.154 1.00 26.85 62 SER D CA 1
ATOM 3249 C C . SER D 1 13 ? 40.037 -35.666 5.254 1.00 28.01 62 SER D C 1
ATOM 3250 O O . SER D 1 13 ? 40.766 -36.362 5.928 1.00 29.80 62 SER D O 1
ATOM 3253 N N . GLY D 1 14 ? 38.980 -36.149 4.607 1.00 27.57 63 GLY D N 1
ATOM 3254 C CA . GLY D 1 14 ? 38.602 -37.554 4.668 1.00 29.38 63 GLY D CA 1
ATOM 3255 C C . GLY D 1 14 ? 37.984 -38.000 5.977 1.00 30.17 63 GLY D C 1
ATOM 3256 O O . GLY D 1 14 ? 37.675 -39.160 6.141 1.00 31.58 63 GLY D O 1
ATOM 3257 N N . LYS D 1 15 ? 37.815 -37.080 6.915 1.00 30.20 64 LYS D N 1
ATOM 3258 C CA . LYS D 1 15 ? 37.237 -37.387 8.209 1.00 31.50 64 LYS D CA 1
ATOM 3259 C C . LYS D 1 15 ? 36.082 -36.430 8.423 1.00 29.53 64 LYS D C 1
ATOM 3260 O O . LYS D 1 15 ? 35.792 -35.580 7.560 1.00 28.27 64 LYS D O 1
ATOM 3266 N N . HIS D 1 16 ? 35.456 -36.516 9.592 1.00 29.40 65 HIS D N 1
ATOM 3267 C CA . HIS D 1 16 ? 34.290 -35.700 9.884 1.00 27.71 65 HIS D CA 1
ATOM 3268 C C . HIS D 1 16 ? 34.574 -34.502 10.766 1.00 27.15 65 HIS D C 1
ATOM 3269 O O . HIS D 1 16 ? 35.490 -34.515 11.600 1.00 28.66 65 HIS D O 1
ATOM 3276 N N . ILE D 1 17 ? 33.748 -33.476 10.572 1.00 25.12 66 ILE D N 1
ATOM 3277 C CA . ILE D 1 17 ? 33.790 -32.271 11.370 1.00 24.42 66 ILE D CA 1
ATOM 3278 C C . ILE D 1 17 ? 33.495 -32.615 12.824 1.00 25.92 66 ILE D C 1
ATOM 3279 O O . ILE D 1 17 ? 32.546 -33.333 13.130 1.00 26.30 66 ILE D O 1
ATOM 3284 N N . GLN D 1 18 ? 34.322 -32.061 13.698 1.00 27.56 67 GLN D N 1
ATOM 3285 C CA . GLN D 1 18 ? 34.197 -32.192 15.134 1.00 29.99 67 GLN D CA 1
ATOM 3286 C C . GLN D 1 18 ? 34.013 -30.821 15.778 1.00 29.94 67 GLN D C 1
ATOM 3287 O O . GLN D 1 18 ? 34.761 -29.879 15.484 1.00 28.27 67 GLN D O 1
ATOM 3293 N N . VAL D 1 19 ? 33.016 -30.718 16.654 1.00 31.26 68 VAL D N 1
ATOM 3294 C CA . VAL D 1 19 ? 32.902 -29.583 17.557 1.00 32.55 68 VAL D CA 1
ATOM 3295 C C . VAL D 1 19 ? 33.451 -30.064 18.889 1.00 36.77 68 VAL D C 1
ATOM 3296 O O . VAL D 1 19 ? 32.739 -30.713 19.692 1.00 39.64 68 VAL D O 1
ATOM 3300 N N . LEU D 1 20 ? 34.721 -29.738 19.116 1.00 38.18 69 LEU D N 1
ATOM 3301 C CA . LEU D 1 20 ? 35.441 -30.152 20.314 1.00 41.81 69 LEU D CA 1
ATOM 3302 C C . LEU D 1 20 ? 35.211 -29.196 21.493 1.00 44.08 69 LEU D C 1
ATOM 3303 O O . LEU D 1 20 ? 35.672 -29.458 22.599 1.00 48.46 69 LEU D O 1
ATOM 3308 N N . GLY D 1 21 ? 34.467 -28.122 21.266 1.00 42.18 70 GLY D N 1
ATOM 3309 C CA . GLY D 1 21 ? 34.288 -27.067 22.253 1.00 44.52 70 GLY D CA 1
ATOM 3310 C C . GLY D 1 21 ? 34.534 -25.770 21.521 1.00 43.46 70 GLY D C 1
ATOM 3311 O O . GLY D 1 21 ? 33.975 -25.571 20.444 1.00 39.92 70 GLY D O 1
ATOM 3312 N N . ARG D 1 22 ? 35.374 -24.899 22.079 1.00 46.84 71 ARG D N 1
ATOM 3313 C CA . ARG D 1 22 ? 35.798 -23.691 21.356 1.00 47.76 71 ARG D CA 1
ATOM 3314 C C . ARG D 1 22 ? 36.496 -24.073 20.041 1.00 44.94 71 ARG D C 1
ATOM 3315 O O . ARG D 1 22 ? 36.290 -23.433 19.011 1.00 42.43 71 ARG D O 1
ATOM 3323 N N . ARG D 1 23 ? 37.276 -25.146 20.069 1.00 46.55 72 ARG D N 1
ATOM 3324 C CA . ARG D 1 23 ? 38.042 -25.572 18.910 1.00 46.33 72 ARG D CA 1
ATOM 3325 C C . ARG D 1 23 ? 37.188 -26.370 17.926 1.00 42.31 72 ARG D C 1
ATOM 3326 O O . ARG D 1 23 ? 36.355 -27.178 18.321 1.00 43.77 72 ARG D O 1
ATOM 3334 N N . ILE D 1 24 ? 37.411 -26.126 16.637 1.00 38.37 73 ILE D N 1
ATOM 3335 C CA . ILE D 1 24 ? 36.735 -26.837 15.552 1.00 33.48 73 ILE D CA 1
ATOM 3336 C C . ILE D 1 24 ? 37.780 -27.574 14.730 1.00 33.41 73 ILE D C 1
ATOM 3337 O O . ILE D 1 24 ? 38.880 -27.069 14.502 1.00 34.98 73 ILE D O 1
ATOM 3342 N N . SER D 1 25 ? 37.434 -28.767 14.271 1.00 32.67 74 SER D N 1
ATOM 3343 C CA . SER D 1 25 ? 38.366 -29.568 13.506 1.00 33.70 74 SER D CA 1
ATOM 3344 C C . SER D 1 25 ? 37.609 -30.588 12.657 1.00 32.84 74 SER D C 1
ATOM 3345 O O . SER D 1 25 ? 36.399 -30.716 12.798 1.00 33.19 74 SER D O 1
ATOM 3348 N N . ALA D 1 26 ? 38.298 -31.238 11.716 1.00 32.07 75 ALA D N 1
ATOM 3349 C CA . ALA D 1 26 ? 37.672 -32.265 10.873 1.00 30.58 75 ALA D CA 1
ATOM 3350 C C . ALA D 1 26 ? 38.521 -33.511 10.850 1.00 31.93 75 ALA D C 1
ATOM 3351 O O . ALA D 1 26 ? 38.973 -33.944 9.792 1.00 31.55 75 ALA D O 1
ATOM 3353 N N . ARG D 1 27 ? 38.755 -34.068 12.033 1.00 33.99 76 ARG D N 1
ATOM 3354 C CA . ARG D 1 27 ? 39.574 -35.264 12.185 1.00 36.87 76 ARG D CA 1
ATOM 3355 C C . ARG D 1 27 ? 38.765 -36.382 12.840 1.00 37.66 76 ARG D C 1
ATOM 3356 O O . ARG D 1 27 ? 39.326 -37.326 13.360 1.00 39.57 76 ARG D O 1
ATOM 3364 N N . GLY D 1 28 ? 37.442 -36.295 12.771 1.00 36.08 77 GLY D N 1
ATOM 3365 C CA . GLY D 1 28 ? 36.584 -37.255 13.435 1.00 37.40 77 GLY D CA 1
ATOM 3366 C C . GLY D 1 28 ? 36.391 -38.533 12.645 1.00 38.97 77 GLY D C 1
ATOM 3367 O O . GLY D 1 28 ? 35.996 -38.498 11.478 1.00 38.05 77 GLY D O 1
ATOM 3368 N N . GLU D 1 29 ? 36.660 -39.668 13.278 1.00 42.85 78 GLU D N 1
ATOM 3369 C CA . GLU D 1 29 ? 36.287 -40.944 12.709 1.00 44.80 78 GLU D CA 1
ATOM 3370 C C . GLU D 1 29 ? 34.772 -41.034 12.693 1.00 44.24 78 GLU D C 1
ATOM 3371 O O . GLU D 1 29 ? 34.087 -40.270 13.386 1.00 42.55 78 GLU D O 1
ATOM 3377 N N . ASP D 1 30 ? 34.243 -41.951 11.887 1.00 44.92 79 ASP D N 1
ATOM 3378 C CA . ASP D 1 30 ? 32.805 -42.140 11.822 1.00 44.74 79 ASP D CA 1
ATOM 3379 C C . ASP D 1 30 ? 32.344 -42.527 13.217 1.00 46.16 79 ASP D C 1
ATOM 3380 O O . ASP D 1 30 ? 32.921 -43.406 13.833 1.00 47.27 79 ASP D O 1
ATOM 3385 N N . GLY D 1 31 ? 31.328 -41.831 13.724 1.00 45.47 80 GLY D N 1
ATOM 3386 C CA . GLY D 1 31 ? 30.785 -42.128 15.042 1.00 47.92 80 GLY D CA 1
ATOM 3387 C C . GLY D 1 31 ? 31.444 -41.415 16.205 1.00 47.80 80 GLY D C 1
ATOM 3388 O O . GLY D 1 31 ? 30.976 -41.529 17.332 1.00 50.55 80 GLY D O 1
ATOM 3389 N N . ASP D 1 32 ? 32.522 -40.685 15.953 1.00 46.19 81 ASP D N 1
ATOM 3390 C CA . ASP D 1 32 ? 33.160 -39.876 16.987 1.00 47.25 81 ASP D CA 1
ATOM 3391 C C . ASP D 1 32 ? 32.077 -39.045 17.659 1.00 44.76 81 ASP D C 1
ATOM 3392 O O . ASP D 1 32 ? 31.229 -38.478 16.980 1.00 42.09 81 ASP D O 1
ATOM 3397 N N . LYS D 1 33 ? 32.083 -38.998 18.984 1.00 46.24 82 LYS D N 1
ATOM 3398 C CA . LYS D 1 33 ? 31.007 -38.317 19.707 1.00 46.07 82 LYS D CA 1
ATOM 3399 C C . LYS D 1 33 ? 30.958 -36.826 19.388 1.00 42.73 82 LYS D C 1
ATOM 3400 O O . LYS D 1 33 ? 29.879 -36.245 19.296 1.00 42.84 82 LYS D O 1
ATOM 3406 N N . TYR D 1 34 ? 32.123 -36.214 19.184 1.00 41.19 83 TYR D N 1
ATOM 3407 C CA . TYR D 1 34 ? 32.205 -34.789 18.837 1.00 37.99 83 TYR D CA 1
ATOM 3408 C C . TYR D 1 34 ? 31.835 -34.486 17.386 1.00 35.44 83 TYR D C 1
ATOM 3409 O O . TYR D 1 34 ? 31.796 -33.322 16.995 1.00 34.71 83 TYR D O 1
ATOM 3418 N N . ALA D 1 35 ? 31.595 -35.517 16.579 1.00 34.83 84 ALA D N 1
ATOM 3419 C CA . ALA D 1 35 ? 31.230 -35.336 15.179 1.00 32.04 84 ALA D CA 1
ATOM 3420 C C . ALA D 1 35 ? 29.726 -35.429 14.945 1.00 31.46 84 ALA D C 1
ATOM 3421 O O . ALA D 1 35 ? 29.254 -35.222 13.832 1.00 30.15 84 ALA D O 1
ATOM 3423 N N . GLN D 1 36 ? 28.980 -35.750 15.990 1.00 33.19 85 GLN D N 1
ATOM 3424 C CA . GLN D 1 36 ? 27.535 -35.824 15.885 1.00 33.60 85 GLN D CA 1
ATOM 3425 C C . GLN D 1 36 ? 27.009 -34.408 15.940 1.00 31.12 85 GLN D C 1
ATOM 3426 O O . GLN D 1 36 ? 27.205 -33.712 16.934 1.00 31.40 85 GLN D O 1
ATOM 3432 N N . LEU D 1 37 ? 26.344 -33.994 14.871 1.00 28.87 86 LEU D N 1
ATOM 3433 C CA . LEU D 1 37 ? 25.887 -32.619 14.737 1.00 27.34 86 LEU D CA 1
ATOM 3434 C C . LEU D 1 37 ? 24.371 -32.542 14.723 1.00 28.55 86 LEU D C 1
ATOM 3435 O O . LEU D 1 37 ? 23.727 -33.183 13.902 1.00 29.07 86 LEU D O 1
ATOM 3440 N N . LEU D 1 38 ? 23.810 -31.743 15.620 1.00 29.79 87 LEU D N 1
ATOM 3441 C CA . LEU D 1 38 ? 22.411 -31.357 15.526 1.00 31.21 87 LEU D CA 1
ATOM 3442 C C . LEU D 1 38 ? 22.298 -30.125 14.620 1.00 29.91 87 LEU D C 1
ATOM 3443 O O . LEU D 1 38 ? 22.930 -29.101 14.850 1.00 28.26 87 LEU D O 1
ATOM 3448 N N . VAL D 1 39 ? 21.551 -30.272 13.533 1.00 30.89 88 VAL D N 1
ATOM 3449 C CA . VAL D 1 39 ? 21.468 -29.252 12.519 1.00 29.69 88 VAL D CA 1
ATOM 3450 C C . VAL D 1 39 ? 20.036 -28.770 12.450 1.00 31.90 88 VAL D C 1
ATOM 3451 O O . VAL D 1 39 ? 19.116 -29.547 12.212 1.00 33.10 88 VAL D O 1
ATOM 3455 N N . GLU D 1 40 ? 19.870 -27.461 12.551 1.00 32.65 89 GLU D N 1
ATOM 3456 C CA . GLU D 1 40 ? 18.554 -26.869 12.432 1.00 34.96 89 GLU D CA 1
ATOM 3457 C C . GLU D 1 40 ? 18.473 -26.289 11.036 1.00 34.08 89 GLU D C 1
ATOM 3458 O O . GLU D 1 40 ? 19.354 -25.533 10.627 1.00 31.18 89 GLU D O 1
ATOM 3464 N N . THR D 1 41 ? 17.419 -26.633 10.308 1.00 36.93 90 THR D N 1
ATOM 3465 C CA . THR D 1 41 ? 17.280 -26.177 8.942 1.00 38.61 90 THR D CA 1
ATOM 3466 C C . THR D 1 41 ? 16.063 -25.332 8.756 1.00 40.30 90 THR D C 1
ATOM 3467 O O . THR D 1 41 ? 14.948 -25.696 9.147 1.00 44.77 90 THR D O 1
ATOM 3471 N N . ASP D 1 42 ? 16.344 -24.157 8.229 1.00 38.57 91 ASP D N 1
ATOM 3472 C CA . ASP D 1 42 ? 15.403 -23.311 7.570 1.00 40.75 91 ASP D CA 1
ATOM 3473 C C . ASP D 1 42 ? 15.326 -23.743 6.107 1.00 41.29 91 ASP D C 1
ATOM 3474 O O . ASP D 1 42 ? 16.135 -23.347 5.275 1.00 39.64 91 ASP D O 1
ATOM 3479 N N . THR D 1 43 ? 14.328 -24.564 5.803 1.00 44.20 92 THR D N 1
ATOM 3480 C CA . THR D 1 43 ? 14.109 -25.011 4.424 1.00 45.19 92 THR D CA 1
ATOM 3481 C C . THR D 1 43 ? 13.769 -23.862 3.451 1.00 46.41 92 THR D C 1
ATOM 3482 O O . THR D 1 43 ? 13.971 -24.004 2.250 1.00 46.92 92 THR D O 1
ATOM 3486 N N . PHE D 1 44 ? 13.251 -22.744 3.959 1.00 46.92 93 PHE D N 1
ATOM 3487 C CA . PHE D 1 44 ? 12.854 -21.636 3.093 1.00 48.64 93 PHE D CA 1
ATOM 3488 C C . PHE D 1 44 ? 14.018 -20.824 2.579 1.00 46.17 93 PHE D C 1
ATOM 3489 O O . PHE D 1 44 ? 13.911 -20.265 1.501 1.00 49.16 93 PHE D O 1
ATOM 3497 N N . GLY D 1 45 ? 15.074 -20.684 3.375 1.00 42.19 94 GLY D N 1
ATOM 3498 C CA . GLY D 1 45 ? 16.237 -19.872 2.958 1.00 39.44 94 GLY D CA 1
ATOM 3499 C C . GLY D 1 45 ? 17.527 -20.654 2.846 1.00 37.25 94 GLY D C 1
ATOM 3500 O O . GLY D 1 45 ? 18.607 -20.061 2.733 1.00 35.31 94 GLY D O 1
ATOM 3501 N N . SER D 1 46 ? 17.426 -21.988 2.871 1.00 37.72 95 SER D N 1
ATOM 3502 C CA . SER D 1 46 ? 18.593 -22.848 2.843 1.00 35.81 95 SER D CA 1
ATOM 3503 C C . SER D 1 46 ? 19.557 -22.479 3.922 1.00 33.83 95 SER D C 1
ATOM 3504 O O . SER D 1 46 ? 20.725 -22.585 3.701 1.00 33.88 95 SER D O 1
ATOM 3507 N N . GLN D 1 47 ? 19.092 -22.013 5.071 1.00 33.26 96 GLN D N 1
ATOM 3508 C CA . GLN D 1 47 ? 20.017 -21.675 6.135 1.00 30.99 96 GLN D CA 1
ATOM 3509 C C . GLN D 1 47 ? 20.070 -22.824 7.113 1.00 30.52 96 GLN D C 1
ATOM 3510 O O . GLN D 1 47 ? 19.068 -23.512 7.330 1.00 32.85 96 GLN D O 1
ATOM 3516 N N . VAL D 1 48 ? 21.204 -22.939 7.793 1.00 28.24 97 VAL D N 1
ATOM 3517 C CA . VAL D 1 48 ? 21.367 -23.915 8.859 1.00 27.48 97 VAL D CA 1
ATOM 3518 C C . VAL D 1 48 ? 22.137 -23.377 10.066 1.00 26.58 97 VAL D C 1
ATOM 3519 O O . VAL D 1 48 ? 22.959 -22.472 9.945 1.00 26.01 97 VAL D O 1
ATOM 3523 N N . ARG D 1 49 ? 21.829 -23.913 11.242 1.00 27.81 98 ARG D N 1
ATOM 3524 C CA . ARG D 1 49 ? 22.681 -23.771 12.428 1.00 27.45 98 ARG D CA 1
ATOM 3525 C C . ARG D 1 49 ? 23.178 -25.134 12.783 1.00 27.26 98 ARG D C 1
ATOM 3526 O O . ARG D 1 49 ? 22.416 -26.091 12.756 1.00 28.42 98 ARG D O 1
ATOM 3534 N N . ILE D 1 50 ? 24.455 -25.217 13.110 1.00 26.14 99 ILE D N 1
ATOM 3535 C CA . ILE D 1 50 ? 25.086 -26.481 13.380 1.00 26.42 99 ILE D CA 1
ATOM 3536 C C . ILE D 1 50 ? 25.613 -26.513 14.818 1.00 28.75 99 ILE D C 1
ATOM 3537 O O . ILE D 1 50 ? 26.468 -25.709 15.207 1.00 28.54 99 ILE D O 1
ATOM 3542 N N . LYS D 1 51 ? 25.103 -27.467 15.591 1.00 30.89 100 LYS D N 1
ATOM 3543 C CA . LYS D 1 51 ? 25.418 -27.608 17.011 1.00 32.53 100 LYS D CA 1
ATOM 3544 C C . LYS D 1 51 ? 26.036 -28.974 17.252 1.00 32.01 100 LYS D C 1
ATOM 3545 O O . LYS D 1 51 ? 25.486 -29.992 16.835 1.00 31.87 100 LYS D O 1
ATOM 3551 N N . GLY D 1 52 ? 27.180 -29.001 17.922 1.00 31.85 101 GLY D N 1
ATOM 3552 C CA . GLY D 1 52 ? 27.773 -30.272 18.341 1.00 32.83 101 GLY D CA 1
ATOM 3553 C C . GLY D 1 52 ? 26.925 -30.873 19.446 1.00 34.90 101 GLY D C 1
ATOM 3554 O O . GLY D 1 52 ? 26.672 -30.227 20.454 1.00 36.28 101 GLY D O 1
ATOM 3555 N N . LYS D 1 53 ? 26.449 -32.092 19.244 1.00 35.40 102 LYS D N 1
ATOM 3556 C CA . LYS D 1 53 ? 25.544 -32.714 20.211 1.00 38.29 102 LYS D CA 1
ATOM 3557 C C . LYS D 1 53 ? 26.195 -32.899 21.580 1.00 40.05 102 LYS D C 1
ATOM 3558 O O . LYS D 1 53 ? 25.563 -32.688 22.598 1.00 41.94 102 LYS D O 1
ATOM 3564 N N . GLU D 1 54 ? 27.464 -33.286 21.579 1.00 39.48 103 GLU D N 1
ATOM 3565 C CA . GLU D 1 54 ? 28.205 -33.566 22.801 1.00 42.13 103 GLU D CA 1
ATOM 3566 C C . GLU D 1 54 ? 28.502 -32.332 23.629 1.00 43.03 103 GLU D C 1
ATOM 3567 O O . GLU D 1 54 ? 28.160 -32.278 24.810 1.00 46.35 103 GLU D O 1
ATOM 3573 N N . THR D 1 55 ? 29.137 -31.344 23.015 1.00 40.82 104 THR D N 1
ATOM 3574 C CA . THR D 1 55 ? 29.536 -30.128 23.722 1.00 42.04 104 THR D CA 1
ATOM 3575 C C . THR D 1 55 ? 28.412 -29.106 23.853 1.00 41.90 104 THR D C 1
ATOM 3576 O O . THR D 1 55 ? 28.443 -28.260 24.746 1.00 43.57 104 THR D O 1
ATOM 3580 N N . GLU D 1 56 ? 27.433 -29.184 22.954 1.00 40.34 105 GLU D N 1
ATOM 3581 C CA . GLU D 1 56 ? 26.332 -28.212 22.869 1.00 40.50 105 GLU D CA 1
ATOM 3582 C C . GLU D 1 56 ? 26.797 -26.831 22.394 1.00 38.72 105 GLU D C 1
ATOM 3583 O O . GLU D 1 56 ? 26.077 -25.849 22.524 1.00 38.82 105 GLU D O 1
ATOM 3589 N N . PHE D 1 57 ? 27.962 -26.795 21.755 1.00 37.31 106 PHE D N 1
ATOM 3590 C CA . PHE D 1 57 ? 28.491 -25.563 21.170 1.00 36.40 106 PHE D CA 1
ATOM 3591 C C . PHE D 1 57 ? 28.086 -25.459 19.707 1.00 34.04 106 PHE D C 1
ATOM 3592 O O . PHE D 1 57 ? 28.088 -26.462 18.983 1.00 32.90 106 PHE D O 1
ATOM 3600 N N . TYR D 1 58 ? 27.738 -24.248 19.277 1.00 34.04 107 TYR D N 1
ATOM 3601 C CA . TYR D 1 58 ? 27.402 -23.993 17.881 1.00 32.68 107 TYR D CA 1
ATOM 3602 C C . TYR D 1 58 ? 28.658 -23.707 17.079 1.00 31.05 107 TYR D C 1
ATOM 3603 O O . TYR D 1 58 ? 29.571 -23.055 17.573 1.00 31.63 107 TYR D O 1
ATOM 3612 N N . LEU D 1 59 ? 28.694 -24.221 15.853 1.00 29.75 108 LEU D N 1
ATOM 3613 C CA . LEU D 1 59 ? 29.739 -23.900 14.895 1.00 29.27 108 LEU D CA 1
ATOM 3614 C C . LEU D 1 59 ? 29.473 -22.514 14.341 1.00 28.67 108 LEU D C 1
ATOM 3615 O O . LEU D 1 59 ? 28.376 -22.244 13.839 1.00 27.62 108 LEU D O 1
ATOM 3620 N N . CYS D 1 60 ? 30.467 -21.637 14.452 1.00 28.65 109 CYS D N 1
ATOM 3621 C CA . CYS D 1 60 ? 30.330 -20.250 14.029 1.00 29.24 109 CYS D CA 1
ATOM 3622 C C . CYS D 1 60 ? 31.600 -19.773 13.359 1.00 27.87 109 CYS D C 1
ATOM 3623 O O . CYS D 1 60 ? 32.673 -20.345 13.560 1.00 27.25 109 CYS D O 1
ATOM 3626 N N . MET D 1 61 ? 31.468 -18.712 12.571 1.00 27.41 110 MET D N 1
ATOM 3627 C CA . MET D 1 61 ? 32.605 -18.063 11.927 1.00 27.67 110 MET D CA 1
ATOM 3628 C C . MET D 1 61 ? 32.679 -16.610 12.366 1.00 29.43 110 MET D C 1
ATOM 3629 O O . MET D 1 61 ? 31.761 -15.822 12.088 1.00 29.70 110 MET D O 1
ATOM 3634 N N . ASN D 1 62 ? 33.776 -16.249 13.026 1.00 30.24 111 ASN D N 1
ATOM 3635 C CA . ASN D 1 62 ? 33.945 -14.895 13.537 1.00 32.24 111 ASN D CA 1
ATOM 3636 C C . ASN D 1 62 ? 34.420 -13.917 12.437 1.00 33.39 111 ASN D C 1
ATOM 3637 O O . ASN D 1 62 ? 34.608 -14.315 11.279 1.00 31.43 111 ASN D O 1
ATOM 3642 N N . ARG D 1 63 ? 34.602 -12.647 12.805 1.00 36.65 112 ARG D N 1
ATOM 3643 C CA . ARG D 1 63 ? 34.981 -11.571 11.862 1.00 38.29 112 ARG D CA 1
ATOM 3644 C C . ARG D 1 63 ? 36.329 -11.781 11.196 1.00 36.88 112 ARG D C 1
ATOM 3645 O O . ARG D 1 63 ? 36.562 -11.299 10.091 1.00 36.33 112 ARG D O 1
ATOM 3653 N N . LYS D 1 64 ? 37.217 -12.498 11.873 1.00 36.71 113 LYS D N 1
ATOM 3654 C CA . LYS D 1 64 ? 38.497 -12.884 11.288 1.00 36.60 113 LYS D CA 1
ATOM 3655 C C . LYS D 1 64 ? 38.370 -14.070 10.348 1.00 33.51 113 LYS D C 1
ATOM 3656 O O . LYS D 1 64 ? 39.353 -14.519 9.785 1.00 33.64 113 LYS D O 1
ATOM 3662 N N . GLY D 1 65 ? 37.161 -14.590 10.195 1.00 31.34 114 GLY D N 1
ATOM 3663 C CA . GLY D 1 65 ? 36.922 -15.746 9.353 1.00 28.64 114 GLY D CA 1
ATOM 3664 C C . GLY D 1 65 ? 37.312 -17.069 9.981 1.00 27.81 114 GLY D C 1
ATOM 3665 O O . GLY D 1 65 ? 37.349 -18.087 9.289 1.00 25.45 114 GLY D O 1
ATOM 3666 N N . LYS D 1 66 ? 37.614 -17.058 11.276 1.00 29.57 115 LYS D N 1
ATOM 3667 C CA . LYS D 1 66 ? 37.988 -18.264 11.976 1.00 30.79 115 LYS D CA 1
ATOM 3668 C C . LYS D 1 66 ? 36.752 -19.054 12.413 1.00 28.99 115 LYS D C 1
ATOM 3669 O O . LYS D 1 66 ? 35.811 -18.495 12.967 1.00 28.31 115 LYS D O 1
ATOM 3675 N N . LEU D 1 67 ? 36.768 -20.362 12.172 1.00 27.89 116 LEU D N 1
ATOM 3676 C CA . LEU D 1 67 ? 35.734 -21.244 12.688 1.00 26.82 116 LEU D CA 1
ATOM 3677 C C . LEU D 1 67 ? 35.966 -21.457 14.160 1.00 28.98 116 LEU D C 1
ATOM 3678 O O . LEU D 1 67 ? 37.088 -21.746 14.582 1.00 30.56 116 LEU D O 1
ATOM 3683 N N . VAL D 1 68 ? 34.901 -21.327 14.943 1.00 29.44 117 VAL D N 1
ATOM 3684 C CA . VAL D 1 68 ? 34.994 -21.444 16.392 1.00 31.30 117 VAL D CA 1
ATOM 3685 C C . VAL D 1 68 ? 33.697 -22.028 16.889 1.00 31.76 117 VAL D C 1
ATOM 3686 O O . VAL D 1 68 ? 32.649 -21.824 16.274 1.00 32.84 117 VAL D O 1
ATOM 3690 N N . GLY D 1 69 ? 33.762 -22.732 18.006 1.00 33.51 118 GLY D N 1
ATOM 3691 C CA . GLY D 1 69 ? 32.561 -23.194 18.683 1.00 33.99 118 GLY D CA 1
ATOM 3692 C C . GLY D 1 69 ? 32.143 -22.193 19.744 1.00 36.13 118 GLY D C 1
ATOM 3693 O O . GLY D 1 69 ? 32.997 -21.653 20.440 1.00 38.26 118 GLY D O 1
ATOM 3694 N N . LYS D 1 70 ? 30.839 -21.950 19.874 1.00 36.60 119 LYS D N 1
ATOM 3695 C CA . LYS D 1 70 ? 30.311 -21.018 20.888 1.00 40.02 119 LYS D CA 1
ATOM 3696 C C . LYS D 1 70 ? 29.062 -21.558 21.566 1.00 41.38 119 LYS D C 1
ATOM 3697 O O . LYS D 1 70 ? 28.217 -22.165 20.915 1.00 41.03 119 LYS D O 1
ATOM 3703 N N . PRO D 1 71 ? 28.922 -21.317 22.868 1.00 44.68 120 PRO D N 1
ATOM 3704 C CA . PRO D 1 71 ? 27.727 -21.811 23.556 1.00 46.86 120 PRO D CA 1
ATOM 3705 C C . PRO D 1 71 ? 26.470 -21.063 23.133 1.00 46.53 120 PRO D C 1
ATOM 3706 O O . PRO D 1 71 ? 25.400 -21.656 23.064 1.00 45.94 120 PRO D O 1
ATOM 3710 N N . ASP D 1 72 ? 26.609 -19.782 22.819 1.00 46.90 121 ASP D N 1
ATOM 3711 C CA . ASP D 1 72 ? 25.479 -18.984 22.377 1.00 48.02 121 ASP D CA 1
ATOM 3712 C C . ASP D 1 72 ? 25.432 -18.952 20.858 1.00 43.77 121 ASP D C 1
ATOM 3713 O O . ASP D 1 72 ? 26.369 -18.495 20.209 1.00 43.57 121 ASP D O 1
ATOM 3718 N N . GLY D 1 73 ? 24.337 -19.438 20.290 1.00 42.35 122 GLY D N 1
ATOM 3719 C CA . GLY D 1 73 ? 24.179 -19.483 18.839 1.00 39.39 122 GLY D CA 1
ATOM 3720 C C . GLY D 1 73 ? 23.187 -18.478 18.290 1.00 39.52 122 GLY D C 1
ATOM 3721 O O . GLY D 1 73 ? 22.692 -18.640 17.175 1.00 36.90 122 GLY D O 1
ATOM 3722 N N . THR D 1 74 ? 22.881 -17.440 19.061 1.00 42.64 123 THR D N 1
ATOM 3723 C CA . THR D 1 74 ? 21.981 -16.390 18.591 1.00 44.79 123 THR D CA 1
ATOM 3724 C C . THR D 1 74 ? 22.580 -15.478 17.511 1.00 44.12 123 THR D C 1
ATOM 3725 O O . THR D 1 74 ? 21.848 -14.878 16.733 1.00 44.91 123 THR D O 1
ATOM 3729 N N . SER D 1 75 ? 23.903 -15.415 17.438 1.00 44.21 124 SER D N 1
ATOM 3730 C CA . SER D 1 75 ? 24.578 -14.615 16.428 1.00 43.62 124 SER D CA 1
ATOM 3731 C C . SER D 1 75 ? 24.301 -15.099 14.995 1.00 41.97 124 SER D C 1
ATOM 3732 O O . SER D 1 75 ? 24.108 -16.283 14.747 1.00 41.18 124 SER D O 1
ATOM 3735 N N . LYS D 1 76 ? 24.306 -14.171 14.052 1.00 41.93 125 LYS D N 1
ATOM 3736 C CA . LYS D 1 76 ? 24.229 -14.529 12.642 1.00 40.24 125 LYS D CA 1
ATOM 3737 C C . LYS D 1 76 ? 25.550 -15.150 12.137 1.00 37.28 125 LYS D C 1
ATOM 3738 O O . LYS D 1 76 ? 25.596 -15.805 11.099 1.00 32.74 125 LYS D O 1
ATOM 3744 N N . GLU D 1 77 ? 26.633 -14.927 12.878 1.00 36.93 126 GLU D N 1
ATOM 3745 C CA . GLU D 1 77 ? 27.896 -15.621 12.624 1.00 34.68 126 GLU D CA 1
ATOM 3746 C C . GLU D 1 77 ? 27.760 -17.140 12.781 1.00 31.90 126 GLU D C 1
ATOM 3747 O O . GLU D 1 77 ? 28.640 -17.889 12.370 1.00 29.11 126 GLU D O 1
ATOM 3753 N N . CYS D 1 78 ? 26.682 -17.591 13.414 1.00 31.71 127 CYS D N 1
ATOM 3754 C CA . CYS D 1 78 ? 26.477 -19.017 13.629 1.00 30.22 127 CYS D CA 1
ATOM 3755 C C . CYS D 1 78 ? 25.485 -19.628 12.634 1.00 27.91 127 CYS D C 1
ATOM 3756 O O . CYS D 1 78 ? 25.007 -20.722 12.852 1.00 26.59 127 CYS D O 1
ATOM 3759 N N . VAL D 1 79 ? 25.195 -18.918 11.546 1.00 26.82 128 VAL D N 1
ATOM 3760 C CA . VAL D 1 79 ? 24.280 -19.393 10.522 1.00 26.61 128 VAL D CA 1
ATOM 3761 C C . VAL D 1 79 ? 25.037 -19.530 9.209 1.00 25.73 128 VAL D C 1
ATOM 3762 O O . VAL D 1 79 ? 25.896 -18.698 8.860 1.00 25.75 128 VAL D O 1
ATOM 3766 N N . PHE D 1 80 ? 24.700 -20.578 8.471 1.00 24.47 129 PHE D N 1
ATOM 3767 C CA . PHE D 1 80 ? 25.322 -20.838 7.187 1.00 22.73 129 PHE D CA 1
ATOM 3768 C C . PHE D 1 80 ? 24.269 -21.099 6.147 1.00 22.93 129 PHE D C 1
ATOM 3769 O O . PHE D 1 80 ? 23.147 -21.486 6.473 1.00 23.72 129 PHE D O 1
ATOM 3777 N N . ILE D 1 81 ? 24.630 -20.811 4.908 1.00 22.42 130 ILE D N 1
ATOM 3778 C CA . ILE D 1 81 ? 23.782 -21.052 3.774 1.00 23.69 130 ILE D CA 1
ATOM 3779 C C . ILE D 1 81 ? 24.257 -22.323 3.195 1.00 23.44 130 ILE D C 1
ATOM 3780 O O . ILE D 1 81 ? 25.442 -22.475 2.929 1.00 23.13 130 ILE D O 1
ATOM 3785 N N . GLU D 1 82 ? 23.326 -23.238 3.015 1.00 25.18 131 GLU D N 1
ATOM 3786 C CA . GLU D 1 82 ? 23.650 -24.558 2.561 1.00 26.14 131 GLU D CA 1
ATOM 3787 C C . GLU D 1 82 ? 23.400 -24.645 1.072 1.00 26.61 131 GLU D C 1
ATOM 3788 O O . GLU D 1 82 ? 22.293 -24.464 0.619 1.00 27.98 131 GLU D O 1
ATOM 3794 N N . LYS D 1 83 ? 24.439 -24.939 0.316 1.00 27.88 132 LYS D N 1
ATOM 3795 C CA . LYS D 1 83 ? 24.313 -25.073 -1.130 1.00 30.85 132 LYS D CA 1
ATOM 3796 C C . LYS D 1 83 ? 24.793 -26.454 -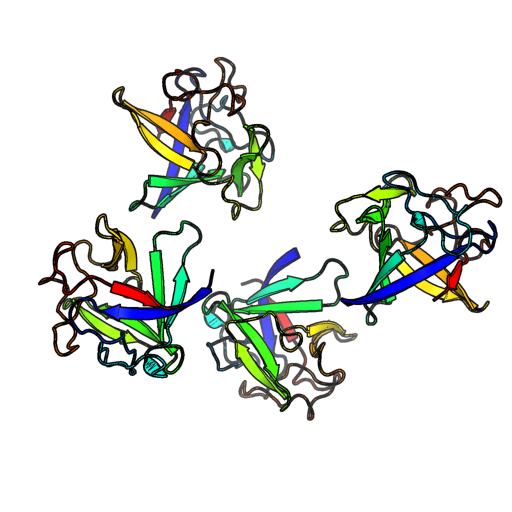1.597 1.00 29.72 132 LYS D C 1
ATOM 3797 O O . LYS D 1 83 ? 25.903 -26.895 -1.276 1.00 29.03 132 LYS D O 1
ATOM 3803 N N . VAL D 1 84 ? 23.918 -27.167 -2.302 1.00 29.71 133 VAL D N 1
ATOM 3804 C CA . VAL D 1 84 ? 24.314 -28.407 -2.962 1.00 28.65 133 VAL D CA 1
ATOM 3805 C C . VAL D 1 84 ? 24.876 -28.028 -4.318 1.00 29.00 133 VAL D C 1
ATOM 3806 O O . VAL D 1 84 ? 24.155 -27.567 -5.176 1.00 30.50 133 VAL D O 1
ATOM 3810 N N . LEU D 1 85 ? 26.152 -28.300 -4.519 1.00 27.88 134 LEU D N 1
ATOM 3811 C CA . LEU D 1 85 ? 26.852 -27.873 -5.716 1.00 28.87 134 LEU D CA 1
ATOM 3812 C C . LEU D 1 85 ? 26.546 -28.767 -6.917 1.00 32.52 134 LEU D C 1
ATOM 3813 O O . LEU D 1 85 ? 25.941 -29.814 -6.764 1.00 34.38 134 LEU D O 1
ATOM 3818 N N . GLU D 1 86 ? 26.970 -28.353 -8.105 1.00 35.55 135 GLU D N 1
ATOM 3819 C CA . GLU D 1 86 ? 26.785 -29.138 -9.326 1.00 40.96 135 GLU D CA 1
ATOM 3820 C C . GLU D 1 86 ? 27.554 -30.460 -9.236 1.00 38.93 135 GLU D C 1
ATOM 3821 O O . GLU D 1 86 ? 27.145 -31.452 -9.828 1.00 40.68 135 GLU D O 1
ATOM 3827 N N . ASN D 1 87 ? 28.637 -30.481 -8.463 1.00 34.26 136 ASN D N 1
ATOM 3828 C CA . ASN D 1 87 ? 29.416 -31.695 -8.275 1.00 33.18 136 ASN D CA 1
ATOM 3829 C C . ASN D 1 87 ? 28.905 -32.634 -7.166 1.00 31.83 136 ASN D C 1
ATOM 3830 O O . ASN D 1 87 ? 29.569 -33.621 -6.837 1.00 31.68 136 ASN D O 1
ATOM 3835 N N . ASN D 1 88 ? 27.740 -32.313 -6.602 1.00 30.63 137 ASN D N 1
ATOM 3836 C CA . ASN D 1 88 ? 27.046 -33.119 -5.581 1.00 29.84 137 ASN D CA 1
ATOM 3837 C C . ASN D 1 88 ? 27.643 -33.130 -4.190 1.00 27.04 137 ASN D C 1
ATOM 3838 O O . ASN D 1 88 ? 27.241 -33.939 -3.345 1.00 27.49 137 ASN D O 1
ATOM 3843 N N . TYR D 1 89 ? 28.597 -32.248 -3.944 1.00 24.77 138 TYR D N 1
ATOM 3844 C CA . TYR D 1 89 ? 29.014 -31.984 -2.577 1.00 22.53 138 TYR D CA 1
ATOM 3845 C C . TYR D 1 89 ? 28.192 -30.822 -2.068 1.00 21.30 138 TYR D C 1
ATOM 3846 O O . TYR D 1 89 ? 27.557 -30.104 -2.837 1.00 21.77 138 TYR D O 1
ATOM 3855 N N . THR D 1 90 ? 28.204 -30.656 -0.757 1.00 19.89 139 THR D N 1
ATOM 3856 C CA . THR D 1 90 ? 27.489 -29.585 -0.113 1.00 19.09 139 THR D CA 1
ATOM 3857 C C . THR D 1 90 ? 28.542 -28.594 0.365 1.00 17.28 139 THR D C 1
ATOM 3858 O O . THR D 1 90 ? 29.569 -28.992 0.903 1.00 16.53 139 THR D O 1
ATOM 3862 N N . ALA D 1 91 ? 28.287 -27.308 0.164 1.00 17.01 140 ALA D N 1
ATOM 3863 C CA . ALA D 1 91 ? 29.101 -26.251 0.790 1.00 15.83 140 ALA D CA 1
ATOM 3864 C C . ALA D 1 91 ? 28.287 -25.454 1.793 1.00 15.31 140 ALA D C 1
ATOM 3865 O O . ALA D 1 91 ? 27.046 -25.433 1.739 1.00 15.85 140 ALA D O 1
ATOM 3867 N N . LEU D 1 92 ? 29.007 -24.844 2.734 1.00 14.48 141 LEU D N 1
ATOM 3868 C CA . LEU D 1 92 ? 28.411 -24.041 3.802 1.00 14.42 141 LEU D CA 1
ATOM 3869 C C . LEU D 1 92 ? 29.026 -22.642 3.808 1.00 14.43 141 LEU D C 1
ATOM 3870 O O . LEU D 1 92 ? 30.139 -22.442 4.289 1.00 14.07 141 LEU D O 1
ATOM 3875 N N . MET D 1 93 ? 28.301 -21.681 3.247 1.00 15.30 142 MET D N 1
ATOM 3876 C CA . MET D 1 93 ? 28.764 -20.289 3.176 1.00 15.88 142 MET D CA 1
ATOM 3877 C C . MET D 1 93 ? 28.239 -19.530 4.371 1.00 16.64 142 MET D C 1
ATOM 3878 O O . MET D 1 93 ? 27.096 -19.712 4.760 1.00 17.26 142 MET D O 1
ATOM 3883 N N . SER D 1 94 ? 29.072 -18.686 4.961 1.00 17.39 143 SER D N 1
ATOM 3884 C CA . SER D 1 94 ? 28.621 -17.836 6.051 1.00 18.82 143 SER D CA 1
ATOM 3885 C C . SER D 1 94 ? 27.475 -16.950 5.602 1.00 20.32 143 SER D C 1
ATOM 3886 O O . SER D 1 94 ? 27.555 -16.318 4.564 1.00 21.39 143 SER D O 1
ATOM 3889 N N . ALA D 1 95 ? 26.421 -16.925 6.404 1.00 21.53 144 ALA D N 1
ATOM 3890 C CA . ALA D 1 95 ? 25.285 -16.047 6.192 1.00 23.69 144 ALA D CA 1
ATOM 3891 C C . ALA D 1 95 ? 25.597 -14.618 6.619 1.00 25.73 144 ALA D C 1
ATOM 3892 O O . ALA D 1 95 ? 24.928 -13.685 6.195 1.00 27.92 144 ALA D O 1
ATOM 3894 N N . LYS D 1 96 ? 26.619 -14.448 7.436 1.00 25.76 145 LYS D N 1
ATOM 3895 C CA . LYS D 1 96 ? 27.033 -13.126 7.862 1.00 28.30 145 LYS D CA 1
ATOM 3896 C C . LYS D 1 96 ? 28.043 -12.524 6.887 1.00 27.84 145 LYS D C 1
ATOM 3897 O O . LYS D 1 96 ? 28.030 -11.329 6.633 1.00 29.24 145 LYS D O 1
ATOM 3903 N N . TYR D 1 97 ? 28.927 -13.372 6.359 1.00 25.99 146 TYR D N 1
ATOM 3904 C CA . TYR D 1 97 ? 30.039 -12.941 5.511 1.00 25.63 146 TYR D CA 1
ATOM 3905 C C . TYR D 1 97 ? 30.000 -13.672 4.191 1.00 23.74 146 TYR D C 1
ATOM 3906 O O . TYR D 1 97 ? 30.665 -14.702 4.017 1.00 22.61 146 TYR D O 1
ATOM 3915 N N . SER D 1 98 ? 29.188 -13.159 3.274 1.00 23.76 147 SER D N 1
ATOM 3916 C CA . SER D 1 98 ? 29.000 -13.779 1.976 1.00 22.77 147 SER D CA 1
ATOM 3917 C C . SER D 1 98 ? 30.350 -13.944 1.310 1.00 22.58 147 SER D C 1
ATOM 3918 O O . SER D 1 98 ? 31.244 -13.123 1.483 1.00 23.58 147 SER D O 1
ATOM 3921 N N . GLY D 1 99 ? 30.508 -15.040 0.575 1.00 21.58 148 GLY D N 1
ATOM 3922 C CA . GLY D 1 99 ? 31.784 -15.369 -0.054 1.00 21.59 148 GLY D CA 1
ATOM 3923 C C . GLY D 1 99 ? 32.769 -16.152 0.809 1.00 20.27 148 GLY D C 1
ATOM 3924 O O . GLY D 1 99 ? 33.796 -16.585 0.299 1.00 20.45 148 GLY D O 1
ATOM 3925 N N . TRP D 1 100 ? 32.490 -16.302 2.103 1.00 19.64 149 TRP D N 1
ATOM 3926 C CA . TRP D 1 100 ? 33.349 -17.069 3.026 1.00 19.06 149 TRP D CA 1
ATOM 3927 C C . TRP D 1 100 ? 32.693 -18.403 3.351 1.00 17.91 149 TRP D C 1
ATOM 3928 O O . TRP D 1 100 ? 31.478 -18.458 3.605 1.00 17.41 149 TRP D O 1
ATOM 3939 N N . T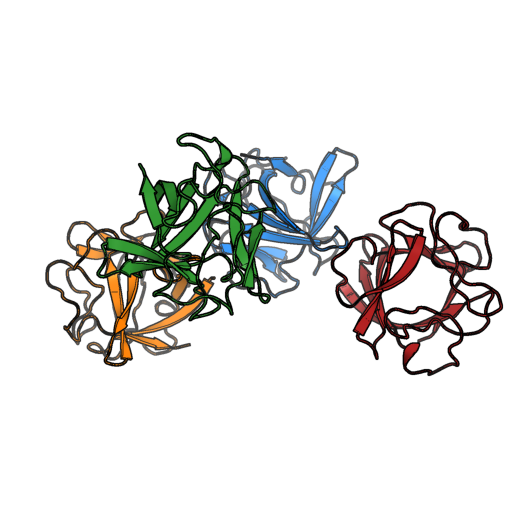YR D 1 101 ? 33.505 -19.457 3.382 1.00 17.65 150 TYR D N 1
ATOM 3940 C CA . TYR D 1 101 ? 32.994 -20.820 3.496 1.00 17.07 150 TYR D CA 1
ATOM 3941 C C . TYR D 1 101 ? 33.650 -21.615 4.609 1.00 17.21 150 TYR D C 1
ATOM 3942 O O . TYR D 1 101 ? 34.787 -21.375 4.983 1.00 18.26 150 TYR D O 1
ATOM 3951 N N . VAL D 1 102 ? 32.905 -22.572 5.136 1.00 17.38 151 VAL D N 1
ATOM 3952 C CA . VAL D 1 102 ? 33.432 -23.546 6.078 1.00 17.66 151 VAL D CA 1
ATOM 3953 C C . VAL D 1 102 ? 34.331 -24.456 5.266 1.00 17.77 151 VAL D C 1
ATOM 3954 O O . VAL D 1 102 ? 33.906 -24.990 4.229 1.00 17.42 151 VAL D O 1
ATOM 3958 N N . GLY D 1 103 ? 35.563 -24.633 5.728 1.00 18.27 152 GLY D N 1
ATOM 3959 C CA . GLY D 1 103 ? 36.532 -25.471 5.018 1.00 18.67 152 GLY D CA 1
ATOM 3960 C C . GLY D 1 103 ? 37.659 -26.002 5.896 1.00 19.66 152 GLY D C 1
ATOM 3961 O O . GLY D 1 103 ? 37.899 -25.502 7.006 1.00 20.22 152 GLY D O 1
ATOM 3962 N N . PHE D 1 104 ? 38.366 -27.005 5.387 1.00 20.02 153 PHE D N 1
ATOM 3963 C CA . PHE D 1 104 ? 39.446 -27.643 6.135 1.00 21.64 153 PHE D CA 1
ATOM 3964 C C . PHE D 1 104 ? 40.578 -28.096 5.231 1.00 22.92 153 PHE D C 1
ATOM 3965 O O . PHE D 1 104 ? 40.365 -28.358 4.046 1.00 22.40 153 PHE D O 1
ATOM 3973 N N . THR D 1 105 ? 41.774 -28.194 5.801 1.00 24.77 154 THR D N 1
ATOM 3974 C CA . THR D 1 105 ? 42.916 -28.726 5.079 1.00 27.37 154 THR D CA 1
ATOM 3975 C C . THR D 1 105 ? 42.857 -30.260 5.064 1.00 28.84 154 THR D C 1
ATOM 3976 O O . THR D 1 105 ? 42.014 -30.870 5.726 1.00 27.80 154 THR D O 1
ATOM 3980 N N . LYS D 1 106 ? 43.773 -30.879 4.328 1.00 31.91 155 LYS D N 1
ATOM 3981 C CA . LYS D 1 106 ? 43.896 -32.340 4.325 1.00 33.95 155 LYS D CA 1
ATOM 3982 C C . LYS D 1 106 ? 44.204 -32.906 5.720 1.00 35.31 155 LYS D C 1
ATOM 3983 O O . LYS D 1 106 ? 43.890 -34.055 5.989 1.00 35.41 155 LYS D O 1
ATOM 3989 N N . LYS D 1 107 ? 44.753 -32.094 6.623 1.00 36.64 156 LYS D N 1
ATOM 3990 C CA . LYS D 1 107 ? 45.014 -32.541 8.000 1.00 38.43 156 LYS D CA 1
ATOM 3991 C C . LYS D 1 107 ? 43.884 -32.209 8.973 1.00 36.22 156 LYS D C 1
ATOM 3992 O O . LYS D 1 107 ? 44.026 -32.394 10.177 1.00 37.46 156 LYS D O 1
ATOM 3998 N N . GLY D 1 108 ? 42.751 -31.756 8.447 1.00 33.71 157 GLY D N 1
ATOM 3999 C CA . GLY D 1 108 ? 41.586 -31.455 9.268 1.00 32.54 157 GLY D CA 1
ATOM 4000 C C . GLY D 1 108 ? 41.639 -30.121 9.980 1.00 33.16 157 GLY D C 1
ATOM 4001 O O . GLY D 1 108 ? 40.804 -29.854 10.836 1.00 33.09 157 GLY D O 1
ATOM 4002 N N . ARG D 1 109 ? 42.622 -29.283 9.651 1.00 35.54 158 ARG D N 1
ATOM 4003 C CA . ARG D 1 109 ? 42.724 -27.956 10.246 1.00 36.74 158 ARG D CA 1
ATOM 4004 C C . ARG D 1 109 ? 41.718 -27.030 9.561 1.00 33.66 158 ARG D C 1
ATOM 4005 O O . ARG D 1 109 ? 41.640 -26.997 8.333 1.00 32.75 158 ARG D O 1
ATOM 4013 N N . PRO D 1 110 ? 40.957 -26.261 10.350 1.00 32.15 159 PRO D N 1
ATOM 4014 C CA . PRO D 1 110 ? 40.017 -25.317 9.769 1.00 29.32 159 PRO D CA 1
ATOM 4015 C C . PRO D 1 110 ? 40.693 -24.154 9.059 1.00 29.21 159 PRO D C 1
ATOM 4016 O O . PRO D 1 110 ? 41.761 -23.688 9.468 1.00 29.23 159 PRO D O 1
ATOM 4020 N N . ARG D 1 111 ? 40.029 -23.676 8.013 1.00 28.72 160 ARG D N 1
ATOM 4021 C CA . ARG D 1 111 ? 40.543 -22.605 7.155 1.00 30.05 160 ARG D CA 1
ATOM 4022 C C . ARG D 1 111 ? 39.886 -21.264 7.488 1.00 29.66 160 ARG D C 1
ATOM 4023 O O . ARG D 1 111 ? 38.789 -21.235 8.036 1.00 26.93 160 ARG D O 1
ATOM 4031 N N . LYS D 1 112 ? 40.569 -20.166 7.138 1.00 32.22 161 LYS D N 1
ATOM 4032 C CA . LYS D 1 112 ? 40.041 -18.806 7.300 1.00 32.45 161 LYS D CA 1
ATOM 4033 C C . LYS D 1 112 ? 39.064 -18.481 6.171 1.00 29.46 161 LYS D C 1
ATOM 4034 O O . LYS D 1 112 ? 39.411 -18.587 4.985 1.00 29.11 161 LYS D O 1
ATOM 4040 N N . GLY D 1 113 ? 37.855 -18.059 6.538 1.00 26.96 162 GLY D N 1
ATOM 4041 C CA . GLY D 1 113 ? 36.832 -17.609 5.577 1.00 25.07 162 GLY D CA 1
ATOM 4042 C C . GLY D 1 113 ? 37.313 -16.787 4.392 1.00 25.39 162 GLY D C 1
ATOM 4043 O O . GLY D 1 113 ? 37.072 -17.163 3.257 1.00 24.59 162 GLY D O 1
ATOM 4044 N N . PRO D 1 114 ? 38.007 -15.657 4.642 1.00 27.05 163 PRO D N 1
ATOM 4045 C CA . PRO D 1 114 ? 38.478 -14.791 3.555 1.00 28.45 163 PRO D CA 1
ATOM 4046 C C . PRO D 1 114 ? 39.296 -15.522 2.513 1.00 29.29 163 PRO D C 1
ATOM 4047 O O . PRO D 1 114 ? 39.280 -15.150 1.365 1.00 29.95 163 PRO D O 1
ATOM 4051 N N . LYS D 1 115 ? 40.024 -16.554 2.918 1.00 30.76 164 LYS D N 1
ATOM 4052 C CA . LYS D 1 115 ? 40.900 -17.264 1.993 1.00 32.73 164 LYS D CA 1
ATOM 4053 C C . LYS D 1 115 ? 40.233 -18.456 1.313 1.00 30.02 164 LYS D C 1
ATOM 4054 O O . LYS D 1 115 ? 40.911 -19.273 0.718 1.00 28.65 164 LYS D O 1
ATOM 4060 N N . THR D 1 116 ? 38.909 -18.552 1.419 1.00 28.27 165 THR D N 1
ATOM 4061 C CA . THR D 1 116 ? 38.163 -19.628 0.789 1.00 26.04 165 THR D CA 1
ATOM 4062 C C . THR D 1 116 ? 37.354 -19.146 -0.390 1.00 26.51 165 THR D C 1
ATOM 4063 O O . THR D 1 116 ? 37.132 -17.942 -0.569 1.00 26.66 165 THR D O 1
ATOM 4067 N N . ARG D 1 117 ? 36.890 -20.125 -1.170 1.00 26.70 166 ARG D N 1
ATOM 4068 C CA . ARG D 1 117 ? 35.925 -19.899 -2.238 1.00 26.76 166 ARG D CA 1
ATOM 4069 C C . ARG D 1 117 ? 35.235 -21.204 -2.574 1.00 24.85 166 ARG D C 1
ATOM 4070 O O . ARG D 1 117 ? 35.747 -22.275 -2.282 1.00 25.03 166 ARG D O 1
ATOM 4078 N N . GLU D 1 118 ? 34.079 -21.091 -3.214 1.00 24.59 167 GLU D N 1
ATOM 4079 C CA . GLU D 1 118 ? 33.144 -22.198 -3.418 1.00 23.76 167 GLU D CA 1
ATOM 4080 C C . GLU D 1 118 ? 33.738 -23.379 -4.175 1.00 24.38 167 GLU D C 1
ATOM 4081 O O . GLU D 1 118 ? 33.403 -24.521 -3.886 1.00 23.06 167 GLU D O 1
ATOM 4087 N N . ASN D 1 119 ? 34.624 -23.111 -5.126 1.00 26.06 168 ASN D N 1
ATOM 4088 C CA . ASN D 1 119 ? 35.153 -24.179 -5.958 1.00 27.81 168 ASN D CA 1
ATOM 4089 C C . ASN D 1 119 ? 36.328 -24.936 -5.335 1.00 27.18 168 ASN D C 1
ATOM 4090 O O . ASN D 1 119 ? 36.777 -25.929 -5.895 1.00 29.82 168 ASN D O 1
ATOM 4095 N N . GLN D 1 120 ? 36.808 -24.504 -4.179 1.00 25.38 169 GLN D N 1
ATOM 4096 C CA . GLN D 1 120 ? 37.829 -25.270 -3.458 1.00 25.46 169 GLN D CA 1
ATOM 4097 C C . GLN D 1 120 ? 37.280 -26.564 -2.863 1.00 24.92 169 GLN D C 1
ATOM 4098 O O . GLN D 1 120 ? 36.224 -26.576 -2.207 1.00 24.15 169 GLN D O 1
ATOM 4104 N N . GLN D 1 121 ? 38.030 -27.640 -3.039 1.00 26.25 170 GLN D N 1
ATOM 4105 C CA . GLN D 1 121 ? 37.682 -28.917 -2.426 1.00 26.16 170 GLN D CA 1
ATOM 4106 C C . GLN D 1 121 ? 37.598 -28.802 -0.916 1.00 24.84 170 GLN D C 1
ATOM 4107 O O . GLN D 1 121 ? 36.750 -29.440 -0.282 1.00 24.72 170 GLN D O 1
ATOM 4113 N N . ASP D 1 122 ? 38.457 -27.955 -0.351 1.00 24.69 171 ASP D N 1
ATOM 4114 C CA . ASP D 1 122 ? 38.491 -27.708 1.082 1.00 23.73 171 ASP D CA 1
ATOM 4115 C C . ASP D 1 122 ? 37.120 -27.396 1.653 1.00 21.79 171 ASP D C 1
ATOM 4116 O O . ASP D 1 122 ? 36.878 -27.680 2.825 1.00 23.42 171 ASP D O 1
ATOM 4121 N N . VAL D 1 123 ? 36.217 -26.841 0.851 1.00 20.36 172 VAL D N 1
ATOM 4122 C CA . VAL D 1 123 ? 34.919 -26.400 1.373 1.00 19.21 172 VAL D CA 1
ATOM 4123 C C . VAL D 1 123 ? 33.786 -27.349 1.004 1.00 18.98 172 VAL D C 1
ATOM 4124 O O . VAL D 1 123 ? 32.613 -27.025 1.172 1.00 18.40 172 VAL D O 1
ATOM 4128 N N . HIS D 1 124 ? 34.132 -28.534 0.521 1.00 19.98 173 HIS D N 1
ATOM 4129 C CA . HIS D 1 124 ? 33.126 -29.498 0.087 1.00 20.58 173 HIS D CA 1
ATOM 4130 C C . HIS D 1 124 ? 32.877 -30.573 1.140 1.00 20.04 173 HIS D C 1
ATOM 4131 O O . HIS D 1 124 ? 33.818 -31.062 1.776 1.00 21.08 173 HIS D O 1
ATOM 4138 N N . PHE D 1 125 ? 31.613 -30.947 1.299 1.00 19.47 174 PHE D N 1
ATOM 4139 C CA . PHE D 1 125 ? 31.214 -31.911 2.300 1.00 19.91 174 PHE D CA 1
ATOM 4140 C C . PHE D 1 125 ? 30.163 -32.868 1.786 1.00 21.74 174 PHE D C 1
ATOM 4141 O O . PHE D 1 125 ? 29.419 -32.541 0.857 1.00 22.38 174 PHE D O 1
ATOM 4149 N N . MET D 1 126 ? 30.144 -34.067 2.368 1.00 23.25 175 MET D N 1
ATOM 4150 C CA . MET D 1 126 ? 29.030 -35.010 2.213 1.00 25.14 175 MET D CA 1
ATOM 4151 C C . MET D 1 126 ? 28.353 -35.178 3.566 1.00 26.47 175 MET D C 1
ATOM 4152 O O . MET D 1 126 ? 29.022 -35.239 4.606 1.00 26.77 175 MET D O 1
ATOM 4157 N N . LYS D 1 127 ? 27.034 -35.279 3.561 1.00 28.76 176 LYS D N 1
ATOM 4158 C CA . LYS D 1 127 ? 26.293 -35.572 4.786 1.00 31.63 176 LYS D CA 1
ATOM 4159 C C . LYS D 1 127 ? 26.251 -37.053 5.087 1.00 34.77 176 LYS D C 1
ATOM 4160 O O . LYS D 1 127 ? 26.214 -37.871 4.178 1.00 37.94 176 LYS D O 1
ATOM 4166 N N . ARG D 1 128 ? 26.244 -37.399 6.367 1.00 37.12 177 ARG D N 1
ATOM 4167 C CA . ARG D 1 128 ? 26.323 -38.784 6.777 1.00 41.32 177 ARG D CA 1
ATOM 4168 C C . ARG D 1 128 ? 25.348 -39.030 7.928 1.00 45.73 177 ARG D C 1
ATOM 4169 O O . ARG D 1 128 ? 25.644 -38.677 9.061 1.00 46.48 177 ARG D O 1
ATOM 4177 N N . TYR D 1 129 ? 24.194 -39.632 7.602 1.00 53.96 178 TYR D N 1
ATOM 4178 C CA . TYR D 1 129 ? 23.094 -39.930 8.551 1.00 59.26 178 TYR D CA 1
ATOM 4179 C C . TYR D 1 129 ? 23.386 -41.199 9.340 1.00 57.05 178 TYR D C 1
ATOM 4180 O O . TYR D 1 129 ? 24.531 -41.433 9.719 1.00 52.47 178 TYR D O 1
#

GO terms:
  GO:0008083 growth factor activity (F, TAS)
  GO:0005576 extracellular region (C, TAS)
  GO:0009653 anatomical structure morphogenesis (P, TAS)
  GO:0007165 signal transduction (P, TAS)
  GO:0007267 cell-cell signaling (P, TAS)
  GO:0008284 positive regulation of cell population proliferation (P, TAS)
  GO:0005730 nucleolus (C, IDA)
  GO:0043536 positive regulation of blood vessel endothelial cell migration (P, IGI)
  GO:0045766 positive regulation of angiogenesis (P, IGI)
  GO:0005105 type 1 fibroblast growth factor receptor binding (F, IDA)
  GO:0005111 type 2 fibroblast growth factor receptor binding (F, IDA)
  GO:0043406 positive regulation of MAP kinase activity (P, IDA)
  GO:2000546 positive regulation of endothelial cell chemotaxis to fibroblast growth factor (P, IDA)